Protein AF-A0A0A9W7Q7-F1 (afdb_monomer)

InterPro domains:
  IPR000010 Cystatin domain [PF00031] (45-109)
  IPR000010 Cystatin domain [PF00031] (159-232)
  IPR000010 Cystatin domain [SM00043] (39-152)
  IPR000010 Cystatin domain [SM00043] (156-266)
  IPR000010 Cystatin domain [SM00043] (284-380)
  IPR000010 Cystatin domain [cd00042] (48-151)
  IPR000010 Cystatin domain [cd00042] (175-265)
  IPR000668 Peptidase C1A, papain C-terminal [PF00112] (363-442)
  IPR000668 Peptidase C1A, papain C-terminal [SM00645] (194-443)
  IPR025660 Cysteine peptidase, histidine active site [PS00639] (384-394)
  IPR038765 Papain-like cysteine peptidase superfamily [SSF54001] (363-444)
  IPR046350 Cystatin superfamily [SSF54403] (42-138)
  IPR046350 Cystatin superfamily [SSF54403] (158-266)
  IPR046350 Cystatin superfamily [SSF54403] (287-365)

Mean predicted aligned error: 22.65 Å

Sequence (445 aa):
MRAPCFISGALLLAALVSAEEFMGNVELHEAHPFLQRRSVVGDLKEVDVSENDLVKELSQFACKTLDDLDEDNVRRTVVDILDAKKQLVNGIMYHLELKIQDTSCLEDEDITYDDSCMSRTTGNPKICKIRMHRSFADKSPHNAKVVSSECKDEFEVVGAITEAKSNSDYIHAMASFAMADLNGMSNSIYWYKLAEILEAKTQIANGMNTYLTVELHSTNCLKNDKYKSDKVCGVDPETLSKMVCHLVVWEQPWKNKKQVKKSSCSTLESPKLARNTSIKSKRSILGAESPAYVNDRKIEEMKQFLSHQLTARTNSDFIKQVVAVLNSSTQVVSGKLTRATVRVADTNCLKSENRNPSECNLSSQFYMGGVSHPLRFLCDPDNLDHGVLIVGYGVHRTRFTHKLLPYWVIKNSWGPRWGNKGYYMAYRGDGTCGLNKAATSAILE

Secondary structure (DSSP, 8-state):
-PPP------------------------------------TT-EEEPPGGGHHHHHHHHHHHHHHHHTTSSS-EEEEEEEEEEEEEEEESEEEEEEEEEEEEEEEESSS--SS-GGGGG-EEEEEEEEEEEEEE-TT--SGGGEEEEEEEEEES---TTSEEE--TTSHHHHHHHHHHHHHHHHH---SEEEEEEEEEEEEEEEESEEEEEEEEEEEEEEEETT-TT--TTT----TTS--EEEEEEEEEEEGGGTEEEEEEEEEEE--------------PPPPTTPPEEPPTT-HHHHHHHHHHHHHHHHHS--SEEEEEEEEEEEEEEEESEEEEEEEEEEEEEEEETTS---GGGPPBPGGG--SS-B---GGGS-TTS-----EEEEEEEEEPTTT--EEEEEEEE-SS-TTSTTTSEEEEE-SS-GGGTTTS-------

Organism: Lygus hesperus (NCBI:txid30085)

Foldseek 3Di:
DDDDDDDDDDDDDDDDDDDDDDDDDDDDDDDDDDDPPPDDQFDKAFDDPVCVVLVVVLQQVVQVVVVVPDDAFWRKDFPDWPGWIWTHDQAIKIWTWTWMFTWQDTNPDDPDDDPVRNVHTDDFIKTKTWIKGAHPVDPDSVRIDTPDMDIDGPDPPQFDKAWDDCPDPVNVVQVVVVQVVCQVPDPDQFRKEWDGFPTWIWHHDVFIKIKTKTKIWTFPDGPPPPPDDSVRTDGDPPPTQIKIKIWIKGDDVVVRDIDTPDIDMDTPDDDPDDPDDDDDDDDDDAFDKAWDDQPPPVNVVVQVVVQVVCQVPDPDQFRKGFPGWDTWIWTDDVHIDIDTDTDMAGWPDGPPDPDDPQLTAGDPQPAAEDADQDDCSNAPLVDDDDDWDFDDWDWDQDPPPRDTFIWTWTAAPPALVGHPRRTHTYTPDPCRNNNVPDDDDDDDD

Solvent-accessible surface area (backbone atoms only — not comparable to full-atom values): 27238 Å² total; per-residue (Å²): 135,89,82,81,86,85,76,82,79,87,78,91,81,88,80,88,84,88,86,83,90,84,88,82,92,79,90,83,86,84,86,82,81,93,73,86,68,84,78,59,94,56,51,82,35,77,60,56,81,90,46,48,66,57,51,51,53,50,50,53,51,51,46,52,54,52,49,79,68,55,88,75,59,55,35,59,42,79,76,44,77,78,44,56,32,36,25,58,63,102,27,43,35,36,44,36,32,34,32,34,29,36,24,70,34,52,62,90,58,83,87,78,84,70,78,66,35,75,76,39,70,37,87,73,50,24,39,30,44,34,33,31,42,27,50,77,92,49,94,57,78,85,63,51,41,82,75,48,76,50,75,43,66,70,73,78,49,91,53,44,78,41,87,40,69,53,87,35,71,68,48,48,51,53,51,53,55,47,47,56,52,48,52,72,71,44,90,59,65,42,33,56,34,84,70,46,68,79,42,34,31,37,27,50,65,103,35,39,38,37,41,35,35,31,35,33,33,48,31,80,38,47,67,84,42,92,89,57,50,57,89,76,46,54,70,55,85,88,75,61,56,48,31,43,32,46,37,30,37,37,33,30,79,96,72,76,42,74,47,73,78,46,79,50,74,47,70,67,72,75,83,75,74,75,94,78,73,91,74,77,93,69,84,82,60,92,58,53,76,39,82,42,66,73,85,38,70,69,54,58,60,40,38,58,56,48,17,50,53,48,30,74,72,42,92,58,65,36,37,37,39,57,76,43,72,79,46,35,31,37,24,54,66,104,55,77,49,72,53,69,44,68,42,73,44,58,30,69,34,45,68,87,50,96,64,62,79,90,79,49,38,76,45,80,86,72,51,75,59,68,77,43,74,73,55,61,89,72,33,50,52,87,69,82,89,77,90,78,52,73,78,51,70,53,71,45,67,41,91,86,76,66,44,78,44,41,25,36,32,30,57,54,88,78,41,57,84,37,39,55,62,17,29,46,35,37,43,51,87,82,49,54,58,25,70,76,74,78,75,82,84,84,84,86,130

Radius of gyration: 34.72 Å; Cα contacts (8 Å, |Δi|>4): 699; chains: 1; bounding box: 88×62×98 Å

Structure (mmCIF, N/CA/C/O backbone):
data_AF-A0A0A9W7Q7-F1
#
_entry.id   AF-A0A0A9W7Q7-F1
#
loop_
_atom_site.group_PDB
_atom_site.id
_atom_site.type_symbol
_atom_site.label_atom_id
_atom_site.label_alt_id
_atom_site.label_comp_id
_atom_site.label_asym_id
_atom_site.label_entity_id
_atom_site.label_seq_id
_atom_site.pdbx_PDB_ins_code
_atom_site.Cartn_x
_atom_site.Cartn_y
_atom_site.Cartn_z
_atom_site.occupancy
_atom_site.B_iso_or_equiv
_atom_site.auth_seq_id
_atom_site.auth_comp_id
_atom_site.auth_asym_id
_atom_site.auth_atom_id
_atom_site.pdbx_PDB_model_num
ATOM 1 N N . MET A 1 1 ? -19.922 -17.208 45.773 1.00 26.02 1 MET A N 1
ATOM 2 C CA . MET A 1 1 ? -19.095 -18.320 45.260 1.00 26.02 1 MET A CA 1
ATOM 3 C C . MET A 1 1 ? -18.308 -17.791 44.075 1.00 26.02 1 MET A C 1
ATOM 5 O O . MET A 1 1 ? -18.913 -17.315 43.127 1.00 26.02 1 MET A O 1
ATOM 9 N N . ARG A 1 2 ? -16.979 -17.736 44.209 1.00 33.19 2 ARG A N 1
ATOM 10 C CA . ARG A 1 2 ? -16.051 -17.234 43.188 1.00 33.19 2 ARG A CA 1
ATOM 11 C C . ARG A 1 2 ? -15.894 -18.311 42.117 1.00 33.19 2 ARG A C 1
ATOM 13 O O . ARG A 1 2 ? -15.551 -19.436 42.470 1.00 33.19 2 ARG A O 1
ATOM 20 N N . ALA A 1 3 ? -16.141 -17.975 40.854 1.00 22.00 3 ALA A N 1
ATOM 21 C CA . ALA A 1 3 ? -15.727 -18.808 39.733 1.00 22.00 3 ALA A CA 1
ATOM 22 C C . ALA A 1 3 ? -14.404 -18.266 39.156 1.00 22.00 3 ALA A C 1
ATOM 24 O O . ALA A 1 3 ? -14.188 -17.053 39.171 1.00 22.00 3 ALA A O 1
ATOM 25 N N . PRO A 1 4 ? -13.496 -19.153 38.728 1.00 29.39 4 PRO A N 1
ATOM 26 C CA . PRO A 1 4 ? -12.067 -18.900 38.624 1.00 29.39 4 PRO A CA 1
ATOM 27 C C . PRO A 1 4 ? -11.653 -18.563 37.186 1.00 29.39 4 PRO A C 1
ATOM 29 O O . PRO A 1 4 ? -12.156 -19.160 36.238 1.00 29.39 4 PRO A O 1
ATOM 32 N N . CYS A 1 5 ? -10.660 -17.691 37.012 1.00 24.64 5 CYS A N 1
ATOM 33 C CA . CYS A 1 5 ? -9.835 -17.732 35.807 1.00 24.64 5 CYS A CA 1
ATOM 34 C C . CYS A 1 5 ? -8.630 -18.622 36.102 1.00 24.64 5 CYS A C 1
ATOM 36 O O . CYS A 1 5 ? -7.734 -18.266 36.865 1.00 24.64 5 CYS A O 1
ATOM 38 N N . PHE A 1 6 ? -8.678 -19.816 35.521 1.00 25.09 6 PHE A N 1
ATOM 39 C CA . PHE A 1 6 ? -7.611 -20.801 35.502 1.00 25.09 6 PHE A CA 1
ATOM 40 C C . PHE A 1 6 ? -6.298 -20.179 35.006 1.00 25.09 6 PHE A C 1
ATOM 42 O O . PHE A 1 6 ? -6.190 -19.772 33.853 1.00 25.09 6 PHE A O 1
ATOM 49 N N . ILE A 1 7 ? -5.279 -20.192 35.862 1.00 30.50 7 ILE A N 1
ATOM 50 C CA . ILE A 1 7 ? -3.880 -20.287 35.448 1.00 30.50 7 ILE A CA 1
ATOM 51 C C . ILE A 1 7 ? -3.388 -21.597 36.059 1.00 30.50 7 ILE A C 1
ATOM 53 O O . ILE A 1 7 ? -2.998 -21.654 37.223 1.00 30.50 7 ILE A O 1
ATOM 57 N N . SER A 1 8 ? -3.511 -22.676 35.287 1.00 26.34 8 SER A N 1
ATOM 58 C CA . SER A 1 8 ? -2.773 -23.908 35.563 1.00 26.34 8 SER A CA 1
ATOM 59 C C . SER A 1 8 ? -1.315 -23.670 35.173 1.00 26.34 8 SER A C 1
ATOM 61 O O . SER A 1 8 ? -1.050 -23.092 34.120 1.00 26.34 8 SER A O 1
ATOM 63 N N . GLY A 1 9 ? -0.401 -24.042 36.067 1.00 24.50 9 GLY A N 1
ATOM 64 C CA . GLY A 1 9 ? 1.014 -23.691 36.020 1.00 24.50 9 GLY A CA 1
ATOM 65 C C . GLY A 1 9 ? 1.916 -24.629 35.214 1.00 24.50 9 GLY A C 1
ATOM 66 O O . GLY A 1 9 ? 1.456 -25.399 34.376 1.00 24.50 9 GLY A O 1
ATOM 67 N N . ALA A 1 10 ? 3.203 -24.547 35.587 1.00 25.27 10 ALA A N 1
ATOM 68 C CA . ALA A 1 10 ? 4.381 -25.277 35.100 1.00 25.27 10 ALA A CA 1
ATOM 69 C C . ALA A 1 10 ? 4.892 -24.835 33.706 1.00 25.27 10 ALA A C 1
ATOM 71 O O . ALA A 1 10 ? 4.119 -24.696 32.773 1.00 25.27 10 ALA A O 1
ATOM 72 N N . LEU A 1 11 ? 6.183 -24.591 33.462 1.00 24.33 11 LEU A N 1
ATOM 73 C CA . LEU A 1 11 ? 7.394 -24.890 34.227 1.00 24.33 11 LEU A CA 1
ATOM 74 C C . LEU A 1 11 ? 8.537 -23.964 33.752 1.00 24.33 11 LEU A C 1
ATOM 76 O O . LEU A 1 11 ? 8.612 -23.618 32.573 1.00 24.33 11 LEU A O 1
ATOM 80 N N . LEU A 1 12 ? 9.435 -23.608 34.675 1.00 28.58 12 LEU A N 1
ATOM 81 C CA . LEU A 1 12 ? 10.791 -23.135 34.384 1.00 28.58 12 LEU A CA 1
ATOM 82 C C . LEU A 1 12 ? 11.526 -24.126 33.468 1.00 28.58 12 LEU A C 1
ATOM 84 O O . LEU A 1 12 ? 11.480 -25.327 33.721 1.00 28.58 12 LEU A O 1
ATOM 88 N N . LEU A 1 13 ? 12.326 -23.610 32.534 1.00 25.34 13 LEU A N 1
ATOM 89 C CA . LEU A 1 13 ? 13.627 -24.193 32.199 1.00 25.34 13 LEU A CA 1
ATOM 90 C C . LEU A 1 13 ? 14.528 -23.116 31.588 1.00 25.34 13 LEU A C 1
ATOM 92 O O . LEU A 1 13 ? 14.259 -22.566 30.522 1.00 25.34 13 LEU A O 1
ATOM 96 N N . ALA A 1 14 ? 15.581 -22.796 32.335 1.00 27.56 14 ALA A N 1
ATOM 97 C CA . ALA A 1 14 ? 16.738 -22.055 31.876 1.00 27.56 14 ALA A CA 1
ATOM 98 C C . ALA A 1 14 ? 17.639 -22.973 31.036 1.00 27.56 14 ALA A C 1
ATOM 100 O O . ALA A 1 14 ? 17.787 -24.146 31.369 1.00 27.56 14 ALA A O 1
ATOM 101 N N . ALA A 1 15 ? 18.294 -22.419 30.016 1.00 24.73 15 ALA A N 1
ATOM 102 C CA . ALA A 1 15 ? 19.598 -22.889 29.556 1.00 24.73 15 ALA A CA 1
ATOM 103 C C . ALA A 1 15 ? 20.323 -21.756 28.811 1.00 24.73 15 ALA A C 1
ATOM 105 O O . ALA A 1 15 ? 19.927 -21.340 27.723 1.00 24.73 15 ALA A O 1
ATOM 106 N N . LEU A 1 16 ? 21.373 -21.253 29.461 1.00 25.38 16 LEU A N 1
ATOM 107 C CA . LEU A 1 16 ? 22.531 -20.582 28.872 1.00 25.38 16 LEU A CA 1
ATOM 108 C C . LEU A 1 16 ? 23.199 -21.495 27.835 1.00 25.38 16 LEU A C 1
ATOM 110 O O . LEU A 1 16 ? 23.302 -22.680 28.120 1.00 25.38 16 LEU A O 1
ATOM 114 N N . VAL A 1 17 ? 23.766 -20.937 26.759 1.00 26.05 17 VAL A N 1
ATOM 115 C CA . VAL A 1 17 ? 25.145 -21.233 26.313 1.00 26.05 17 VAL A CA 1
ATOM 116 C C . VAL A 1 17 ? 25.689 -20.004 25.572 1.00 26.05 17 VAL A C 1
ATOM 118 O O . VAL A 1 17 ? 25.097 -19.531 24.604 1.00 26.05 17 VAL A O 1
ATOM 121 N N . SER A 1 18 ? 26.819 -19.509 26.073 1.00 26.94 18 SER A N 1
ATOM 122 C CA . SER A 1 18 ? 27.772 -18.621 25.405 1.00 26.94 18 SER A CA 1
ATOM 123 C C . SER A 1 18 ? 28.780 -19.471 24.624 1.00 26.94 18 SER A C 1
ATOM 125 O O . SER A 1 18 ? 29.152 -20.533 25.121 1.00 26.94 18 SER A O 1
ATOM 127 N N . ALA A 1 19 ? 29.252 -19.008 23.465 1.00 26.03 19 ALA A N 1
ATOM 128 C CA . ALA A 1 19 ? 30.544 -19.415 22.905 1.00 26.03 19 ALA A CA 1
ATOM 129 C C . ALA A 1 19 ? 31.029 -18.390 21.863 1.00 26.03 19 ALA A C 1
ATOM 131 O O . ALA A 1 19 ? 30.356 -18.134 20.864 1.00 26.03 19 ALA A O 1
ATOM 132 N N . GLU A 1 20 ? 32.201 -17.822 22.138 1.00 26.80 20 GLU A N 1
ATOM 133 C CA . GLU A 1 20 ? 33.063 -17.039 21.252 1.00 26.80 20 GLU A CA 1
ATOM 134 C C . GLU A 1 20 ? 34.084 -17.949 20.528 1.00 26.80 20 GLU A C 1
ATOM 136 O O . GLU A 1 20 ? 34.418 -19.019 21.029 1.00 26.80 20 GLU A O 1
ATOM 141 N N . GLU A 1 21 ? 34.579 -17.436 19.389 1.00 26.44 21 GLU A N 1
ATOM 142 C CA . GLU A 1 21 ? 35.827 -17.734 18.645 1.00 26.44 21 GLU A CA 1
ATOM 143 C C . GLU A 1 21 ? 36.070 -19.123 17.997 1.00 26.44 21 GLU A C 1
ATOM 145 O O . GLU A 1 21 ? 36.128 -20.149 18.662 1.00 26.44 21 GLU A O 1
ATOM 150 N N . PHE A 1 22 ? 36.354 -19.162 16.680 1.00 24.83 22 PHE A N 1
ATOM 151 C CA . PHE A 1 22 ? 37.729 -19.134 16.129 1.00 24.83 22 PHE A CA 1
ATOM 152 C C . PHE A 1 22 ? 37.749 -19.110 14.576 1.00 24.83 22 PHE A C 1
ATOM 154 O O . PHE A 1 22 ? 36.769 -19.410 13.903 1.00 24.83 22 PHE A O 1
ATOM 161 N N . MET A 1 23 ? 38.906 -18.697 14.057 1.00 24.59 23 MET A N 1
ATOM 162 C CA . MET A 1 23 ? 39.320 -18.235 12.720 1.00 24.59 23 MET A CA 1
ATOM 163 C C . MET A 1 23 ? 39.078 -19.145 11.494 1.00 24.59 23 MET A C 1
ATOM 165 O O . MET A 1 23 ? 39.076 -20.367 11.601 1.00 24.59 23 MET A O 1
ATOM 169 N N . GLY A 1 24 ? 39.095 -18.532 10.295 1.00 26.06 24 GLY A N 1
ATOM 170 C CA . GLY A 1 24 ? 39.523 -19.215 9.063 1.00 26.06 24 GLY A CA 1
ATOM 171 C C . GLY A 1 24 ? 39.165 -18.526 7.738 1.00 26.06 24 GLY A C 1
ATOM 172 O O . GLY A 1 24 ? 38.199 -18.917 7.095 1.00 26.06 24 GLY A O 1
ATOM 173 N N . ASN A 1 25 ? 39.969 -17.546 7.304 1.00 26.28 25 ASN A N 1
ATOM 174 C CA . ASN A 1 25 ? 40.034 -17.092 5.906 1.00 26.28 25 ASN A CA 1
ATOM 175 C C . ASN A 1 25 ? 40.643 -18.189 5.020 1.00 26.28 25 ASN A C 1
ATOM 177 O O . ASN A 1 25 ? 41.721 -18.670 5.359 1.00 26.28 25 ASN A O 1
ATOM 181 N N . VAL A 1 26 ? 40.047 -18.466 3.854 1.00 27.48 26 VAL A N 1
ATOM 182 C CA . VAL A 1 26 ? 40.769 -18.916 2.647 1.00 27.48 26 VAL A CA 1
ATOM 183 C C . VAL A 1 26 ? 40.060 -18.352 1.408 1.00 27.48 26 VAL A C 1
ATOM 185 O O . VAL A 1 26 ? 38.938 -18.741 1.090 1.00 27.48 26 VAL A O 1
ATOM 188 N N . GLU A 1 27 ? 40.734 -17.429 0.719 1.00 25.72 27 GLU A N 1
ATOM 189 C CA . GLU A 1 27 ? 40.497 -17.090 -0.687 1.00 25.72 27 GLU A CA 1
ATOM 190 C C . GLU A 1 27 ? 41.003 -18.231 -1.580 1.00 25.72 27 GLU A C 1
ATOM 192 O O . GLU A 1 27 ? 42.095 -18.755 -1.363 1.00 25.72 27 GLU A O 1
ATOM 197 N N . LEU A 1 28 ? 40.246 -18.570 -2.624 1.00 26.17 28 LEU A N 1
ATOM 198 C CA . LEU A 1 28 ? 40.745 -19.327 -3.771 1.00 26.17 28 LEU A CA 1
ATOM 199 C C . LEU A 1 28 ? 40.385 -18.565 -5.049 1.00 26.17 28 LEU A C 1
ATOM 201 O O . LEU A 1 28 ? 39.280 -18.671 -5.578 1.00 26.17 28 LEU A O 1
ATOM 205 N N . HIS A 1 29 ? 41.350 -17.780 -5.523 1.00 26.72 29 HIS A N 1
ATOM 206 C CA . HIS A 1 29 ? 41.518 -17.483 -6.938 1.00 26.72 29 HIS A CA 1
ATOM 207 C C . HIS A 1 29 ? 42.186 -18.693 -7.593 1.00 26.72 29 HIS A C 1
ATOM 209 O O . HIS A 1 29 ? 43.224 -19.120 -7.105 1.00 26.72 29 HIS A O 1
ATOM 215 N N . GLU A 1 30 ? 41.658 -19.177 -8.719 1.00 25.88 30 GLU A N 1
ATOM 216 C CA . GLU A 1 30 ? 42.491 -19.515 -9.878 1.00 25.88 30 GLU A CA 1
ATOM 217 C C . GLU A 1 30 ? 41.659 -19.711 -11.151 1.00 25.88 30 GLU A C 1
ATOM 219 O O . GLU A 1 30 ? 40.539 -20.222 -11.153 1.00 25.88 30 GLU A O 1
ATOM 224 N N . ALA A 1 31 ? 42.239 -19.200 -12.233 1.00 29.11 31 ALA A N 1
ATOM 225 C CA . ALA A 1 31 ? 41.724 -19.119 -13.585 1.00 29.11 31 ALA A CA 1
ATOM 226 C C . ALA A 1 31 ? 41.965 -20.415 -14.364 1.00 29.11 31 ALA A C 1
ATOM 228 O O . ALA A 1 31 ? 42.961 -21.082 -14.123 1.00 29.11 31 ALA A O 1
ATOM 229 N N . HIS A 1 32 ? 41.144 -20.697 -15.383 1.00 31.73 32 HIS A N 1
ATOM 230 C CA . HIS A 1 32 ? 41.503 -21.598 -16.487 1.00 31.73 32 HIS A CA 1
ATOM 231 C C . HIS A 1 32 ? 40.661 -21.321 -17.757 1.00 31.73 32 HIS A C 1
ATOM 233 O O . HIS A 1 32 ? 39.655 -20.617 -17.685 1.00 31.73 32 HIS A O 1
ATOM 239 N N . PRO A 1 33 ? 41.126 -21.759 -18.945 1.00 38.06 33 PRO A N 1
ATOM 240 C CA . PRO A 1 33 ? 41.418 -20.865 -20.066 1.00 38.06 33 PRO A CA 1
ATOM 241 C C . PRO A 1 33 ? 40.354 -20.822 -21.175 1.00 38.06 33 PRO A C 1
ATOM 243 O O . PRO A 1 33 ? 39.477 -21.675 -21.288 1.00 38.06 33 PRO A O 1
ATOM 246 N N . PHE A 1 34 ? 40.524 -19.819 -22.043 1.00 37.88 34 PHE A N 1
ATOM 247 C CA . PHE A 1 34 ? 39.874 -19.622 -23.340 1.00 37.88 34 PHE A CA 1
ATOM 248 C C . PHE A 1 34 ? 39.729 -20.927 -24.150 1.00 37.88 34 PHE A C 1
ATOM 250 O O . PHE A 1 34 ? 40.680 -21.423 -24.751 1.00 37.88 34 PHE A O 1
ATOM 257 N N . LEU A 1 35 ? 38.496 -21.428 -24.243 1.00 35.41 35 LEU A N 1
ATOM 258 C CA . LEU A 1 35 ? 38.045 -22.323 -25.306 1.00 35.41 35 LEU A CA 1
ATOM 259 C C . LEU A 1 35 ? 37.102 -21.529 -26.207 1.00 35.41 35 LEU A C 1
ATOM 261 O O . LEU A 1 35 ? 35.903 -21.429 -25.944 1.00 35.41 35 LEU A O 1
ATOM 265 N N . GLN A 1 36 ? 37.637 -20.956 -27.283 1.00 44.62 36 GLN A N 1
ATOM 266 C CA . GLN A 1 36 ? 36.821 -20.332 -28.318 1.00 44.62 36 GLN A CA 1
ATOM 267 C C . GLN A 1 36 ? 36.113 -21.445 -29.106 1.00 44.62 36 GLN A C 1
ATOM 269 O O . GLN A 1 36 ? 36.652 -22.020 -30.053 1.00 44.62 36 GLN A O 1
ATOM 274 N N . ARG A 1 37 ? 34.905 -21.816 -28.659 1.00 38.59 37 ARG A N 1
ATOM 275 C CA . ARG A 1 37 ? 34.030 -22.738 -29.392 1.00 38.59 37 ARG A CA 1
ATOM 276 C C . ARG A 1 37 ? 33.696 -22.120 -30.749 1.00 38.59 37 ARG A C 1
ATOM 278 O O . ARG A 1 37 ? 33.305 -20.958 -30.831 1.00 38.59 37 ARG A O 1
ATOM 285 N N . ARG A 1 38 ? 33.817 -22.912 -31.819 1.00 41.84 38 ARG A N 1
ATOM 286 C CA . ARG A 1 38 ? 33.246 -22.571 -33.129 1.00 41.84 38 ARG A CA 1
ATOM 287 C C . ARG A 1 38 ? 31.743 -22.363 -32.943 1.00 41.84 38 ARG A C 1
ATOM 289 O O . ARG A 1 38 ? 31.035 -23.302 -32.601 1.00 41.84 38 ARG A O 1
ATOM 296 N N . SER A 1 39 ? 31.306 -21.122 -33.119 1.00 44.97 39 SER A N 1
ATOM 297 C CA . SER A 1 39 ? 29.916 -20.705 -32.948 1.00 44.97 39 SER A CA 1
ATOM 298 C C . SER A 1 39 ? 29.020 -21.425 -33.961 1.00 44.97 39 SER A C 1
ATOM 300 O O . SER A 1 39 ? 29.330 -21.451 -35.157 1.00 44.97 39 SER A O 1
ATOM 302 N N . VAL A 1 40 ? 27.951 -22.048 -33.467 1.00 51.97 40 VAL A N 1
ATOM 303 C CA . VAL A 1 40 ? 26.976 -22.801 -34.263 1.00 51.97 40 VAL A CA 1
ATOM 304 C C . VAL A 1 40 ? 26.128 -21.801 -35.057 1.00 51.97 40 VAL A C 1
ATOM 306 O O . VAL A 1 40 ? 25.888 -20.674 -34.618 1.00 51.97 40 VAL A O 1
ATOM 309 N N . VAL A 1 41 ? 25.710 -22.170 -36.272 1.00 54.41 41 VAL A N 1
ATOM 310 C CA . VAL A 1 41 ? 24.836 -21.324 -37.100 1.00 54.41 41 VAL A CA 1
ATOM 311 C C . VAL A 1 41 ? 23.538 -21.069 -36.331 1.00 54.41 41 VAL A C 1
ATOM 313 O O . VAL A 1 41 ? 22.781 -22.002 -36.080 1.00 54.41 41 VAL A O 1
ATOM 316 N N . GLY A 1 42 ? 23.309 -19.812 -35.944 1.00 61.06 42 GLY A N 1
ATOM 317 C CA . GLY A 1 42 ? 22.146 -19.392 -35.161 1.00 61.06 42 GLY A CA 1
ATOM 318 C C . GLY A 1 42 ? 22.439 -18.976 -33.716 1.00 61.06 42 GLY A C 1
ATOM 319 O O . GLY A 1 42 ? 21.509 -18.534 -33.047 1.00 61.06 42 GLY A O 1
ATOM 320 N N . ASP A 1 43 ? 23.684 -19.058 -33.238 1.00 77.75 43 ASP A N 1
ATOM 321 C CA . ASP A 1 43 ? 24.050 -18.530 -31.916 1.00 77.75 43 ASP A CA 1
ATOM 322 C C . ASP A 1 43 ? 23.971 -16.995 -31.862 1.00 77.75 43 ASP A C 1
ATOM 324 O O . ASP A 1 43 ? 24.224 -16.292 -32.848 1.00 77.75 43 ASP A O 1
ATOM 328 N N . LEU A 1 44 ? 23.653 -16.486 -30.671 1.00 84.25 44 LEU A N 1
ATOM 329 C CA . LEU A 1 44 ? 23.684 -15.066 -30.338 1.00 84.25 44 LEU A CA 1
ATOM 330 C C . LEU A 1 44 ? 25.149 -14.599 -30.275 1.00 84.25 44 LEU A C 1
ATOM 332 O O . LEU A 1 44 ? 25.940 -15.145 -29.505 1.00 84.25 44 LEU A O 1
ATOM 336 N N . LYS A 1 45 ? 25.518 -13.602 -31.078 1.00 87.44 45 LYS A N 1
ATOM 337 C CA . LYS A 1 45 ? 26.867 -13.020 -31.118 1.00 87.44 45 LYS A CA 1
ATOM 338 C C . LYS A 1 45 ? 26.826 -11.564 -30.686 1.00 87.44 45 LYS A C 1
ATOM 340 O O . LYS A 1 45 ? 25.862 -10.866 -30.985 1.00 87.44 45 LYS A O 1
ATOM 345 N N . GLU A 1 46 ? 27.883 -11.104 -30.031 1.00 85.00 46 GLU A N 1
ATOM 346 C CA . GLU A 1 46 ? 28.077 -9.672 -29.801 1.00 85.00 46 GLU A CA 1
ATOM 347 C C . GLU A 1 46 ? 28.230 -8.943 -31.140 1.00 85.00 46 GLU A C 1
ATOM 349 O O . GLU A 1 46 ? 28.706 -9.511 -32.135 1.00 85.00 46 GLU A O 1
ATOM 354 N N . VAL A 1 47 ? 27.742 -7.706 -31.184 1.00 83.56 47 VAL A N 1
ATOM 355 C CA . VAL A 1 47 ? 27.890 -6.851 -32.360 1.00 83.56 47 VAL A CA 1
ATOM 356 C C . VAL A 1 47 ? 29.334 -6.350 -32.440 1.00 83.56 47 VAL A C 1
ATOM 358 O O . VAL A 1 47 ? 29.958 -6.053 -31.425 1.00 83.56 47 VAL A O 1
ATOM 361 N N . ASP A 1 48 ? 29.886 -6.307 -33.654 1.00 78.75 48 ASP A N 1
ATOM 362 C CA . ASP A 1 48 ? 31.253 -5.839 -33.874 1.00 78.75 48 ASP A CA 1
ATOM 363 C C . ASP A 1 48 ? 31.322 -4.314 -33.691 1.00 78.75 48 ASP A C 1
ATOM 365 O O . ASP A 1 48 ? 30.394 -3.596 -34.060 1.00 78.75 48 ASP A O 1
ATOM 369 N N . VAL A 1 49 ? 32.443 -3.801 -33.179 1.00 74.88 49 VAL A N 1
ATOM 370 C CA . VAL A 1 49 ? 32.685 -2.357 -33.000 1.00 74.88 49 VAL A CA 1
ATOM 371 C C . VAL A 1 49 ? 32.508 -1.579 -34.315 1.00 74.88 49 VAL A C 1
ATOM 373 O O . VAL A 1 49 ? 32.072 -0.428 -34.307 1.00 74.88 49 VAL A O 1
ATOM 376 N N . SER A 1 50 ? 32.800 -2.206 -35.456 1.00 75.19 50 SER A N 1
ATOM 377 C CA . SER A 1 50 ? 32.595 -1.638 -36.796 1.00 75.19 50 SER A CA 1
ATOM 378 C C . SER A 1 50 ? 31.122 -1.454 -37.191 1.00 75.19 50 SER A C 1
ATOM 380 O O . SER A 1 50 ? 30.830 -0.693 -38.109 1.00 75.19 50 SER A O 1
ATOM 382 N N . GLU A 1 51 ? 30.187 -2.107 -36.499 1.00 79.81 51 GLU A N 1
ATOM 383 C CA . GLU A 1 51 ? 28.740 -1.992 -36.718 1.00 79.81 51 GLU A CA 1
ATOM 384 C C . GLU A 1 51 ? 28.074 -1.007 -35.740 1.00 79.81 51 GLU A C 1
ATOM 386 O O . GLU A 1 51 ? 26.852 -0.862 -35.759 1.00 79.81 51 GLU A O 1
ATOM 391 N N . ASN A 1 52 ? 28.841 -0.296 -34.906 1.00 84.25 52 ASN A N 1
ATOM 392 C CA . ASN A 1 52 ? 28.297 0.617 -33.895 1.00 84.25 52 ASN A CA 1
ATOM 393 C C . ASN A 1 52 ? 27.410 1.723 -34.482 1.00 84.25 52 ASN A C 1
ATOM 395 O O . ASN A 1 52 ? 26.379 2.050 -33.897 1.00 84.25 52 ASN A O 1
ATOM 399 N N . ASP A 1 53 ? 27.769 2.290 -35.634 1.00 87.06 53 ASP A N 1
ATOM 400 C CA . ASP A 1 53 ? 26.955 3.342 -36.259 1.00 87.06 53 ASP A CA 1
ATOM 401 C C . ASP A 1 53 ? 25.643 2.783 -36.820 1.00 87.06 53 ASP A C 1
ATOM 403 O O . ASP A 1 53 ? 24.588 3.391 -36.651 1.00 87.06 53 ASP A O 1
ATOM 407 N N . LEU A 1 54 ? 25.674 1.558 -37.350 1.00 87.25 54 LEU A N 1
ATOM 408 C CA . LEU A 1 54 ? 24.466 0.838 -37.741 1.00 87.25 54 LEU A CA 1
ATOM 409 C C . LEU A 1 54 ? 23.571 0.548 -36.525 1.00 87.25 54 LEU A C 1
ATOM 411 O O . LEU A 1 54 ? 22.356 0.693 -36.615 1.00 87.25 54 LEU A O 1
ATOM 415 N N . VAL A 1 55 ? 24.141 0.151 -35.383 1.00 89.00 55 VAL A N 1
ATOM 416 C CA . VAL A 1 55 ? 23.371 -0.067 -34.145 1.00 89.00 55 VAL A CA 1
ATOM 417 C C . VAL A 1 55 ? 22.725 1.229 -33.658 1.00 89.00 55 VAL A C 1
ATOM 419 O O . VAL A 1 55 ? 21.568 1.196 -33.242 1.00 89.00 55 VAL A O 1
ATOM 422 N N . LYS A 1 56 ? 23.413 2.373 -33.762 1.00 90.56 56 LYS A N 1
ATOM 423 C CA . LYS A 1 56 ? 22.824 3.683 -33.441 1.00 90.56 56 LYS A CA 1
ATOM 424 C C . LYS A 1 56 ? 21.640 4.003 -34.351 1.00 90.56 56 LYS A C 1
ATOM 426 O O . LYS A 1 56 ? 20.571 4.326 -33.841 1.00 90.56 56 LYS A O 1
ATOM 431 N N . GLU A 1 57 ? 21.785 3.846 -35.663 1.00 90.00 57 GLU A N 1
ATOM 432 C CA . GLU A 1 57 ? 20.687 4.072 -36.614 1.00 90.00 57 GLU A CA 1
ATOM 433 C C . GLU A 1 57 ? 19.499 3.135 -36.349 1.00 90.00 57 GLU A C 1
ATOM 435 O O . GLU A 1 57 ? 18.348 3.573 -36.319 1.00 90.00 57 GLU A O 1
ATOM 440 N N . LEU A 1 58 ? 19.770 1.854 -36.078 1.00 90.62 58 LEU A N 1
ATOM 441 C CA . LEU A 1 58 ? 18.739 0.881 -35.712 1.00 90.62 58 LEU A CA 1
ATOM 442 C C . LEU A 1 58 ? 18.051 1.242 -34.391 1.00 90.62 58 LEU A C 1
ATOM 444 O O . LEU A 1 58 ? 16.836 1.093 -34.291 1.00 90.62 58 LEU A O 1
ATOM 448 N N . SER A 1 59 ? 18.791 1.744 -33.399 1.00 92.19 59 SER A N 1
ATOM 449 C CA . SER A 1 59 ? 18.229 2.167 -32.111 1.00 92.19 59 SER A CA 1
ATOM 450 C C . SER A 1 59 ? 17.288 3.366 -32.260 1.00 92.19 59 SER A C 1
ATOM 452 O O . SER A 1 59 ? 16.202 3.368 -31.682 1.00 92.19 59 SER A O 1
ATOM 454 N N . GLN A 1 60 ? 17.648 4.340 -33.101 1.00 91.81 60 GLN A N 1
ATOM 455 C CA . GLN A 1 60 ? 16.808 5.501 -33.402 1.00 91.81 60 GLN A CA 1
ATOM 456 C C . GLN A 1 60 ? 15.557 5.089 -34.177 1.00 91.81 60 GLN A C 1
ATOM 458 O O . GLN A 1 60 ? 14.452 5.507 -33.835 1.00 91.81 60 GLN A O 1
ATOM 463 N N . PHE A 1 61 ? 15.711 4.217 -35.178 1.00 91.25 61 PHE A N 1
ATOM 464 C CA . PHE A 1 61 ? 14.581 3.673 -35.927 1.00 91.25 61 PHE A CA 1
ATOM 465 C C . PHE A 1 61 ? 13.629 2.877 -35.025 1.00 91.25 61 PHE A C 1
ATOM 467 O O . PHE A 1 61 ? 12.412 3.020 -35.134 1.00 91.25 61 PHE A O 1
ATOM 474 N N . ALA A 1 62 ? 14.171 2.069 -34.111 1.00 91.62 62 ALA A N 1
ATOM 475 C CA . ALA A 1 62 ? 13.384 1.322 -33.140 1.00 91.62 62 ALA A CA 1
ATOM 476 C C . ALA A 1 62 ? 12.611 2.250 -32.198 1.00 91.62 62 ALA A C 1
ATOM 478 O O . ALA A 1 62 ? 11.422 2.034 -32.002 1.00 91.62 62 ALA A O 1
ATOM 479 N N . CYS A 1 63 ? 13.258 3.289 -31.663 1.00 91.12 63 CYS A N 1
ATOM 480 C CA . CYS A 1 63 ? 12.612 4.274 -30.794 1.00 91.12 63 CYS A CA 1
ATOM 481 C C . CYS A 1 63 ? 11.469 4.993 -31.516 1.00 91.12 63 CYS A C 1
ATOM 483 O O . CYS A 1 63 ? 10.362 5.035 -30.996 1.00 91.12 63 CYS A O 1
ATOM 485 N N . LYS A 1 64 ? 11.707 5.453 -32.750 1.00 89.44 64 LYS A N 1
ATOM 486 C CA . LYS A 1 64 ? 10.671 6.079 -33.578 1.00 89.44 64 LYS A CA 1
ATOM 487 C C . LYS A 1 64 ? 9.499 5.136 -33.864 1.00 89.44 64 LYS A C 1
ATOM 489 O O . LYS A 1 64 ? 8.352 5.536 -33.785 1.00 89.44 64 LYS A O 1
ATOM 494 N N . THR A 1 65 ? 9.789 3.868 -34.158 1.00 90.06 65 THR A N 1
ATOM 495 C CA . THR A 1 65 ? 8.736 2.864 -34.377 1.00 90.06 65 THR A CA 1
ATOM 496 C C . THR A 1 65 ? 7.910 2.625 -33.108 1.00 90.06 65 THR A C 1
ATOM 498 O O . THR A 1 65 ? 6.756 2.238 -33.211 1.00 90.06 65 THR A O 1
ATOM 501 N N . LEU A 1 66 ? 8.497 2.786 -31.917 1.00 89.56 66 LEU A N 1
ATOM 502 C CA . LEU A 1 66 ? 7.774 2.640 -30.653 1.00 89.56 66 LEU A CA 1
ATOM 503 C C . LEU A 1 66 ? 6.899 3.854 -30.325 1.00 89.56 66 LEU A C 1
ATOM 505 O O . LEU A 1 66 ? 5.826 3.618 -29.786 1.00 89.56 66 LEU A O 1
ATOM 509 N N . ASP A 1 67 ? 7.340 5.075 -30.656 1.00 87.75 67 ASP A N 1
ATOM 510 C CA . ASP A 1 67 ? 6.497 6.294 -30.683 1.00 87.75 67 ASP A CA 1
ATOM 511 C C . ASP A 1 67 ? 5.270 6.049 -31.576 1.00 87.75 67 ASP A C 1
ATOM 513 O O . ASP A 1 67 ? 4.143 5.990 -31.108 1.00 87.75 67 ASP A O 1
ATOM 517 N N . ASP A 1 68 ? 5.503 5.719 -32.855 1.00 85.69 68 ASP A N 1
ATOM 518 C CA . ASP A 1 68 ? 4.438 5.559 -33.860 1.00 85.69 68 ASP A CA 1
ATOM 519 C C . ASP A 1 68 ? 3.389 4.470 -33.508 1.00 85.69 68 ASP A C 1
ATOM 521 O O . ASP A 1 68 ? 2.333 4.386 -34.143 1.00 85.69 68 ASP A O 1
ATOM 525 N N . LEU A 1 69 ? 3.703 3.561 -32.576 1.00 85.44 69 LEU A N 1
ATOM 526 C CA . LEU A 1 69 ? 2.854 2.431 -32.181 1.00 85.44 69 LEU A CA 1
ATOM 527 C C . LEU A 1 69 ? 2.103 2.644 -30.867 1.00 85.44 69 LEU A C 1
ATOM 529 O O . LEU A 1 69 ? 1.244 1.816 -30.543 1.00 85.44 69 LEU A O 1
ATOM 533 N N . ASP A 1 70 ? 2.463 3.651 -30.083 1.00 85.19 70 ASP A N 1
ATOM 534 C CA . ASP A 1 70 ? 1.830 3.875 -28.794 1.00 85.19 70 ASP A CA 1
ATOM 535 C C . ASP A 1 70 ? 0.582 4.772 -28.894 1.00 85.19 70 ASP A C 1
ATOM 537 O O . ASP A 1 70 ? 0.143 5.157 -29.975 1.00 85.19 70 ASP A O 1
ATOM 541 N N . GLU A 1 71 ? -0.079 4.975 -27.754 1.00 84.19 71 GLU A N 1
ATOM 542 C CA . GLU A 1 71 ? -1.313 5.765 -27.651 1.00 84.19 71 GLU A CA 1
ATOM 543 C C . GLU A 1 71 ? -1.089 7.123 -26.965 1.00 84.19 71 GLU A C 1
ATOM 545 O O . GLU A 1 71 ? -2.052 7.865 -26.745 1.00 84.19 71 GLU A O 1
ATOM 550 N N . ASP A 1 72 ? 0.142 7.411 -26.534 1.00 85.06 72 ASP A N 1
ATOM 551 C CA . ASP A 1 72 ? 0.479 8.679 -25.908 1.00 85.06 72 ASP A CA 1
ATOM 552 C C . ASP A 1 72 ? 0.838 9.730 -26.975 1.00 85.06 72 ASP A C 1
ATOM 554 O O . ASP A 1 72 ? 0.667 9.518 -28.167 1.00 85.06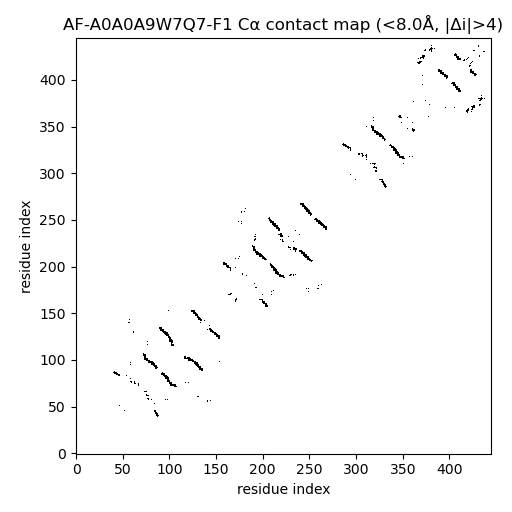 72 ASP A O 1
ATOM 558 N N . ASN A 1 73 ? 1.135 10.952 -26.544 1.00 85.69 73 ASN A N 1
ATOM 559 C CA . ASN A 1 73 ? 1.445 12.059 -27.455 1.00 85.69 73 ASN A CA 1
ATOM 560 C C . ASN A 1 73 ? 2.779 12.679 -27.051 1.00 85.69 73 ASN A C 1
ATOM 562 O O . ASN A 1 73 ? 2.930 13.900 -27.055 1.00 85.69 73 ASN A O 1
ATOM 566 N N . VAL A 1 74 ? 3.713 11.861 -26.569 1.00 87.12 74 VAL A N 1
ATOM 567 C CA . VAL A 1 74 ? 4.995 12.314 -26.040 1.00 87.12 74 VAL A CA 1
ATOM 568 C C . VAL A 1 74 ? 6.114 11.576 -26.749 1.00 87.12 74 VAL A C 1
ATOM 570 O O . VAL A 1 74 ? 6.316 10.384 -26.549 1.00 87.12 74 VAL A O 1
ATOM 573 N N . ARG A 1 75 ? 6.949 12.325 -27.475 1.00 87.75 75 ARG A N 1
ATOM 574 C CA . ARG A 1 75 ? 8.072 11.706 -28.180 1.00 87.75 75 ARG A CA 1
ATOM 575 C C . ARG A 1 75 ? 9.082 11.112 -27.227 1.00 87.75 75 ARG A C 1
ATOM 577 O O . ARG A 1 75 ? 9.440 11.732 -26.214 1.00 87.75 75 ARG A O 1
ATOM 584 N N . ARG A 1 76 ? 9.661 9.986 -27.618 1.00 90.12 76 ARG A N 1
ATOM 585 C CA . ARG A 1 76 ? 10.731 9.324 -26.873 1.00 90.12 76 ARG A CA 1
ATOM 586 C C . ARG A 1 76 ? 12.096 9.504 -27.513 1.00 90.12 76 ARG A C 1
ATOM 588 O O . ARG A 1 76 ? 12.252 9.735 -28.710 1.00 90.12 76 ARG A O 1
ATOM 595 N N . THR A 1 77 ? 13.125 9.369 -26.684 1.00 90.88 77 THR A N 1
ATOM 596 C CA . THR A 1 77 ? 14.517 9.388 -27.129 1.00 90.88 77 THR A CA 1
ATOM 597 C C . THR A 1 77 ? 15.313 8.240 -26.524 1.00 90.88 77 THR A C 1
ATOM 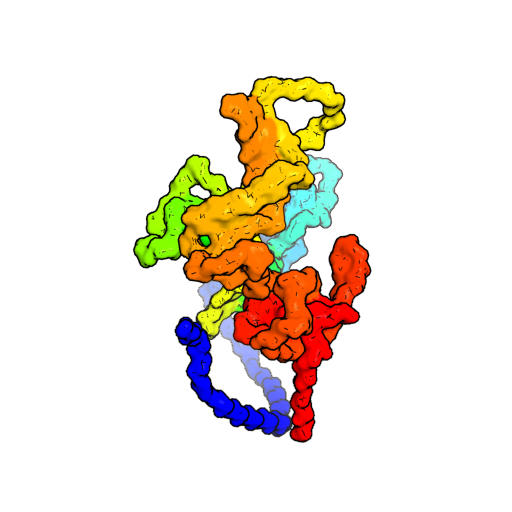599 O O . THR A 1 77 ? 15.041 7.775 -25.412 1.00 90.88 77 THR A O 1
ATOM 602 N N . VAL A 1 78 ? 16.323 7.782 -27.265 1.00 92.31 78 VAL A N 1
ATOM 603 C CA . VAL A 1 78 ? 17.288 6.792 -26.782 1.00 92.31 78 VAL A CA 1
ATOM 604 C C . VAL A 1 78 ? 18.310 7.518 -25.915 1.00 92.31 78 VAL A C 1
ATOM 606 O O . VAL A 1 78 ? 19.092 8.327 -26.409 1.00 92.31 78 VAL A O 1
ATOM 609 N N . VAL A 1 79 ? 18.302 7.220 -24.618 1.00 90.69 79 VAL A N 1
ATOM 610 C CA . VAL A 1 79 ? 19.268 7.754 -23.652 1.00 90.69 79 VAL A CA 1
ATOM 611 C C . VAL A 1 79 ? 20.569 6.964 -23.710 1.00 90.69 79 VAL A C 1
ATOM 613 O O . VAL A 1 79 ? 21.644 7.557 -23.681 1.00 90.69 79 VAL A O 1
ATOM 616 N N . ASP A 1 80 ? 20.473 5.634 -23.777 1.00 90.12 80 ASP A N 1
ATOM 617 C CA . ASP A 1 80 ? 21.640 4.752 -23.797 1.00 90.12 80 ASP A CA 1
ATOM 618 C C . ASP A 1 80 ? 21.356 3.416 -24.506 1.00 90.12 80 ASP A C 1
ATOM 620 O O . ASP A 1 80 ? 20.211 2.960 -24.578 1.00 90.12 80 ASP A O 1
ATOM 624 N N . ILE A 1 81 ? 22.412 2.776 -25.007 1.00 91.38 81 ILE A N 1
ATOM 625 C CA . ILE A 1 81 ? 22.381 1.439 -25.614 1.00 91.38 81 ILE A CA 1
ATOM 626 C C . ILE A 1 81 ? 23.098 0.493 -24.648 1.00 91.38 81 ILE A C 1
ATOM 628 O O . ILE A 1 81 ? 24.325 0.472 -24.589 1.00 91.38 81 ILE A O 1
ATOM 632 N N . LEU A 1 82 ? 22.329 -0.277 -23.877 1.00 88.19 82 LEU A N 1
ATOM 633 C CA . LEU A 1 82 ? 22.846 -1.111 -22.788 1.00 88.19 82 LEU A CA 1
ATOM 634 C C . LEU A 1 82 ? 23.484 -2.409 -23.295 1.00 88.19 82 LEU A C 1
ATOM 636 O O . LEU A 1 82 ? 24.510 -2.839 -22.776 1.00 88.19 82 LEU A O 1
ATOM 640 N N . ASP A 1 83 ? 22.869 -3.041 -24.296 1.00 91.00 83 ASP A N 1
ATOM 641 C CA . ASP A 1 83 ? 23.374 -4.267 -24.917 1.00 91.00 83 ASP A CA 1
ATOM 642 C C . ASP A 1 83 ? 22.915 -4.355 -26.377 1.00 91.00 83 ASP A C 1
ATOM 644 O O . ASP A 1 83 ? 21.812 -3.931 -26.736 1.00 91.00 83 ASP A O 1
ATOM 648 N N . ALA A 1 84 ? 23.761 -4.922 -27.233 1.00 92.25 84 ALA A N 1
ATOM 649 C CA . ALA A 1 84 ? 23.458 -5.142 -28.638 1.00 92.25 84 ALA A CA 1
ATOM 650 C C . ALA A 1 84 ? 24.064 -6.465 -29.099 1.00 92.25 84 ALA A C 1
ATOM 652 O O . ALA A 1 84 ? 25.282 -6.656 -29.1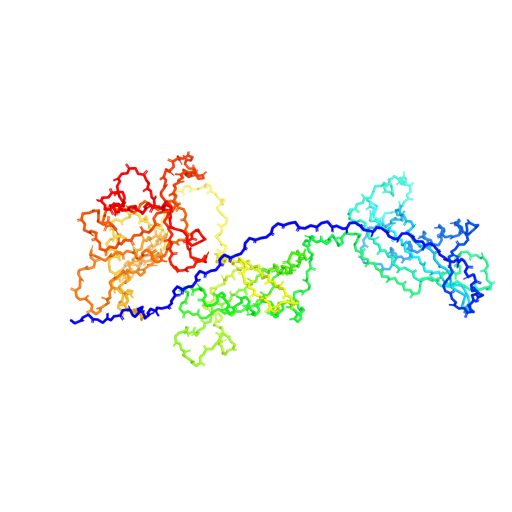39 1.00 92.25 84 ALA A O 1
ATOM 653 N N . LYS A 1 85 ? 23.190 -7.389 -29.494 1.00 92.19 85 LYS A N 1
ATOM 654 C CA . LYS A 1 85 ? 23.578 -8.708 -29.993 1.00 92.19 85 LYS A CA 1
ATOM 655 C C . LYS A 1 85 ? 22.937 -8.975 -31.342 1.00 92.19 85 LYS A C 1
ATOM 657 O O . LYS A 1 85 ? 21.858 -8.473 -31.644 1.00 92.19 85 LYS A O 1
ATOM 662 N N . LYS A 1 86 ? 23.585 -9.791 -32.165 1.00 90.56 86 LYS A N 1
ATOM 663 C CA . LYS A 1 86 ? 23.083 -10.205 -33.476 1.00 90.56 86 LYS A CA 1
ATOM 664 C C . LYS A 1 86 ? 23.026 -11.717 -33.598 1.00 90.56 86 LYS A C 1
ATOM 666 O O . LYS A 1 86 ? 23.847 -12.443 -33.045 1.00 90.56 86 LYS A O 1
ATOM 671 N N . GLN A 1 87 ? 22.067 -12.188 -34.374 1.00 90.06 87 GLN A N 1
ATOM 672 C CA . GLN A 1 87 ? 21.828 -13.598 -34.625 1.00 90.06 87 GLN A CA 1
ATOM 673 C C . GLN A 1 87 ? 21.588 -13.814 -36.115 1.00 90.06 87 GLN A C 1
ATOM 675 O O . GLN A 1 87 ? 20.795 -13.107 -36.739 1.00 90.06 87 GLN A O 1
ATOM 680 N N . LEU A 1 88 ? 22.283 -14.792 -36.692 1.00 86.31 88 LEU A N 1
ATOM 681 C CA . LEU A 1 88 ? 22.120 -15.138 -38.100 1.00 86.31 88 LEU A CA 1
ATOM 682 C C . LEU A 1 88 ? 20.902 -16.057 -38.264 1.00 86.31 88 LEU A C 1
ATOM 684 O O . LEU A 1 88 ? 20.876 -17.151 -37.706 1.00 86.31 88 LEU A O 1
ATOM 688 N N . VAL A 1 89 ? 19.909 -15.607 -39.026 1.00 84.12 89 VAL A N 1
ATOM 689 C CA . VAL A 1 89 ? 18.668 -16.334 -39.341 1.00 84.12 89 VAL A CA 1
ATOM 690 C C . VAL A 1 89 ? 18.427 -16.277 -40.861 1.00 84.12 89 VAL A C 1
ATOM 692 O O . VAL A 1 89 ? 19.382 -16.192 -41.631 1.00 84.12 89 VAL A O 1
ATOM 695 N N . ASN A 1 90 ? 17.174 -16.285 -41.336 1.00 83.19 90 ASN A N 1
ATOM 696 C CA . ASN A 1 90 ? 16.836 -15.865 -42.705 1.00 83.19 90 ASN A CA 1
ATOM 697 C C . ASN A 1 90 ? 16.906 -14.326 -42.826 1.00 83.19 90 ASN A C 1
ATOM 699 O O . ASN A 1 90 ? 15.891 -13.644 -42.956 1.00 83.19 90 ASN A O 1
ATOM 703 N N . GLY A 1 91 ? 18.102 -13.780 -42.620 1.00 84.75 91 GLY A N 1
ATOM 704 C CA . GLY A 1 91 ? 18.398 -12.371 -42.362 1.00 84.75 91 GLY A CA 1
ATOM 705 C C . GLY A 1 91 ? 19.300 -12.225 -41.133 1.00 84.75 91 GLY A C 1
ATOM 706 O O . GLY A 1 91 ? 19.860 -13.200 -40.628 1.00 84.75 91 GLY A O 1
ATOM 707 N N . ILE A 1 92 ? 19.410 -11.009 -40.615 1.00 87.69 92 ILE A N 1
ATOM 708 C CA . ILE A 1 92 ? 20.084 -10.714 -39.351 1.00 87.69 92 ILE A CA 1
ATOM 709 C C . ILE A 1 92 ? 19.016 -10.296 -38.347 1.00 87.69 92 ILE A C 1
ATOM 711 O O . ILE A 1 92 ? 18.236 -9.383 -38.611 1.00 87.69 92 ILE A O 1
ATOM 715 N N . MET A 1 93 ? 18.969 -10.974 -37.205 1.00 89.19 93 MET A N 1
ATOM 716 C CA . MET A 1 93 ? 18.122 -10.591 -36.083 1.00 89.19 93 MET A CA 1
ATOM 717 C C . MET A 1 93 ? 18.970 -9.886 -35.028 1.00 89.19 93 MET A C 1
ATOM 719 O O . MET A 1 93 ? 19.866 -10.495 -34.449 1.00 89.19 93 MET A O 1
ATOM 723 N N . TYR A 1 94 ? 18.695 -8.610 -34.795 1.00 91.56 94 TYR A N 1
ATOM 724 C CA . TYR A 1 94 ? 19.309 -7.818 -33.738 1.00 91.56 94 TYR A CA 1
ATOM 725 C C . TYR A 1 94 ? 18.464 -7.908 -32.473 1.00 91.56 94 TYR A C 1
ATOM 727 O O . TYR A 1 94 ? 17.241 -7.788 -32.523 1.00 91.56 94 TYR A O 1
ATOM 735 N N . HIS A 1 95 ? 19.128 -8.123 -31.347 1.00 92.50 95 HIS A N 1
ATOM 736 C CA . HIS A 1 95 ? 18.573 -8.080 -30.004 1.00 92.50 95 HIS A CA 1
ATOM 737 C C . HIS A 1 95 ? 19.198 -6.868 -29.324 1.00 92.50 95 HIS A C 1
ATOM 739 O O . HIS A 1 95 ? 20.388 -6.888 -29.009 1.00 92.50 95 HIS A O 1
ATOM 745 N N . LEU A 1 96 ? 18.415 -5.804 -29.183 1.00 92.88 96 LEU A N 1
ATOM 746 C CA . LEU A 1 96 ? 18.838 -4.541 -28.591 1.00 92.88 96 LEU A CA 1
ATOM 747 C C . LEU A 1 96 ? 18.223 -4.403 -27.200 1.00 92.88 96 LEU A C 1
ATOM 749 O O . LEU A 1 96 ? 17.031 -4.657 -27.020 1.00 92.88 96 LEU A O 1
ATOM 753 N N . GLU A 1 97 ? 19.024 -3.978 -26.235 1.00 92.81 97 GLU A N 1
ATOM 754 C CA . GLU A 1 97 ? 18.570 -3.524 -24.926 1.00 92.81 97 GLU A CA 1
ATOM 755 C C . GLU A 1 97 ? 18.837 -2.022 -24.850 1.00 92.81 97 GLU A C 1
ATOM 757 O O . GLU A 1 97 ? 19.982 -1.580 -24.766 1.00 92.81 97 GLU A O 1
ATOM 762 N N . LEU A 1 98 ? 17.772 -1.233 -24.974 1.00 93.12 98 LEU A N 1
ATOM 763 C CA . LEU A 1 98 ? 17.837 0.223 -25.046 1.00 93.12 98 LEU A CA 1
ATOM 764 C C . LEU A 1 98 ? 17.287 0.836 -23.767 1.00 93.12 98 LEU A C 1
ATOM 766 O O . LEU A 1 98 ? 16.267 0.387 -23.246 1.00 93.12 98 LEU A O 1
ATOM 770 N N . LYS A 1 99 ? 17.921 1.907 -23.308 1.00 91.75 99 LYS A N 1
ATOM 771 C CA . LYS A 1 99 ? 17.373 2.796 -22.293 1.00 91.75 99 LYS A CA 1
ATOM 772 C C . LYS A 1 99 ? 16.668 3.948 -23.001 1.00 91.75 99 LYS A C 1
ATOM 774 O O . LYS A 1 99 ? 17.315 4.772 -23.645 1.00 91.75 99 LYS A O 1
ATOM 779 N N . ILE A 1 100 ? 15.345 3.977 -22.906 1.00 92.00 100 ILE A N 1
ATOM 780 C CA . ILE A 1 100 ? 14.465 4.936 -23.577 1.00 92.00 100 ILE A CA 1
ATOM 781 C C . ILE A 1 100 ? 13.812 5.822 -22.522 1.00 92.00 100 ILE A C 1
ATOM 783 O O . ILE A 1 100 ? 13.440 5.344 -21.450 1.00 92.00 100 ILE A O 1
ATOM 787 N N . GLN A 1 101 ? 13.672 7.110 -22.808 1.00 90.44 101 GLN A N 1
ATOM 788 C CA . GLN A 1 101 ? 12.998 8.043 -21.915 1.00 90.44 101 GLN A CA 1
ATOM 789 C C . GLN A 1 101 ? 12.099 8.985 -22.704 1.00 90.44 101 GLN A C 1
ATOM 791 O O . GLN A 1 101 ? 12.415 9.361 -23.835 1.00 90.44 101 GLN A O 1
ATOM 796 N N . ASP A 1 102 ? 10.988 9.357 -22.082 1.00 90.25 102 ASP A N 1
ATOM 797 C CA . ASP A 1 102 ? 10.039 10.304 -22.646 1.00 90.25 102 ASP A CA 1
ATOM 798 C C . ASP A 1 102 ? 10.697 11.701 -22.675 1.00 90.25 102 ASP A C 1
ATOM 800 O O . ASP A 1 102 ? 11.546 12.034 -21.840 1.00 90.25 102 ASP A O 1
ATOM 804 N N . THR A 1 103 ? 10.373 12.524 -23.667 1.00 88.75 103 THR A N 1
ATOM 805 C CA . THR A 1 103 ? 10.908 13.889 -23.803 1.00 88.75 103 THR A CA 1
ATOM 806 C C . THR A 1 103 ? 9.854 14.919 -23.414 1.00 88.75 103 THR A C 1
ATOM 808 O O . THR A 1 103 ? 8.770 14.578 -22.949 1.00 88.75 103 THR A O 1
ATOM 811 N N . SER A 1 104 ? 10.169 16.207 -23.527 1.00 85.31 104 SER A N 1
ATOM 812 C CA . SER A 1 104 ? 9.168 17.266 -23.402 1.00 85.31 104 SER A CA 1
ATOM 813 C C . SER A 1 104 ? 8.514 17.627 -24.742 1.00 85.31 104 SER A C 1
ATOM 815 O O . SER A 1 104 ? 7.825 18.643 -24.796 1.00 85.31 104 SER A O 1
ATOM 817 N N . CYS A 1 105 ? 8.789 16.890 -25.824 1.00 84.88 105 CYS A N 1
ATOM 818 C CA . CYS A 1 105 ? 8.189 17.130 -27.136 1.00 84.88 105 CYS A CA 1
ATOM 819 C C . CYS A 1 105 ? 6.858 16.381 -27.264 1.00 84.88 105 CYS A C 1
ATOM 821 O O . CYS A 1 105 ? 6.770 15.221 -26.860 1.00 84.88 105 CYS A O 1
ATOM 823 N N . LEU A 1 106 ? 5.869 17.016 -27.892 1.00 85.75 106 LEU A N 1
ATOM 824 C CA . LEU A 1 106 ? 4.636 16.349 -28.307 1.00 85.75 106 LEU A CA 1
ATOM 825 C C . LEU A 1 106 ? 4.780 15.788 -29.726 1.00 85.75 106 LEU A C 1
ATOM 827 O O . LEU A 1 106 ? 5.561 16.317 -30.526 1.00 85.75 106 LEU A O 1
ATOM 831 N N . GLU A 1 107 ? 4.052 14.721 -30.042 1.00 82.38 107 GLU A N 1
ATOM 832 C CA . GLU A 1 107 ? 4.103 14.092 -31.367 1.00 82.38 107 GLU A CA 1
ATOM 833 C C . GLU A 1 107 ? 3.401 14.945 -32.429 1.00 82.38 107 GLU A C 1
ATOM 835 O O . GLU A 1 107 ? 3.946 15.115 -33.523 1.00 82.38 107 GLU A O 1
ATOM 840 N N . ASP A 1 108 ? 2.273 15.558 -32.052 1.00 75.31 108 ASP A N 1
ATOM 841 C CA . ASP A 1 108 ? 1.387 16.364 -32.909 1.00 75.31 108 ASP A CA 1
ATOM 842 C C . ASP A 1 108 ? 1.933 17.754 -33.303 1.00 75.31 108 ASP A C 1
ATOM 844 O O . ASP A 1 108 ? 1.331 18.447 -34.128 1.00 75.31 108 ASP A O 1
ATOM 848 N N . GLU A 1 109 ? 3.045 18.213 -32.718 1.00 72.06 109 GLU A N 1
ATOM 849 C CA . GLU A 1 109 ? 3.636 19.508 -33.074 1.00 72.06 109 GLU A CA 1
ATOM 850 C C . GLU A 1 109 ? 4.608 19.377 -34.262 1.00 72.06 109 GLU A C 1
ATOM 852 O O . GLU A 1 109 ? 5.633 18.683 -34.190 1.00 72.06 109 GLU A O 1
ATOM 857 N N . ASP A 1 110 ? 4.298 20.096 -35.352 1.00 59.09 110 ASP A N 1
ATOM 858 C CA . ASP A 1 110 ? 5.158 20.250 -36.531 1.00 59.09 110 ASP A CA 1
ATOM 859 C C . ASP A 1 110 ? 6.485 20.917 -36.132 1.00 59.09 110 ASP A C 1
ATOM 861 O O . ASP A 1 110 ? 6.578 22.130 -35.909 1.00 59.09 110 ASP A O 1
ATOM 865 N N . ILE A 1 111 ? 7.538 20.100 -36.057 1.00 61.34 111 ILE A N 1
ATOM 866 C CA . ILE A 1 111 ? 8.902 20.496 -35.688 1.00 61.34 111 ILE A CA 1
ATOM 867 C C . ILE A 1 111 ? 9.474 21.382 -36.787 1.00 61.34 111 ILE A C 1
ATOM 869 O O . ILE A 1 111 ? 10.088 20.920 -37.746 1.00 61.34 111 ILE A O 1
ATOM 873 N N . THR A 1 112 ? 9.241 22.681 -36.681 1.00 56.34 112 THR A N 1
ATOM 874 C CA . THR A 1 112 ? 9.799 23.633 -37.641 1.00 56.34 112 THR A CA 1
ATOM 875 C C . THR A 1 112 ? 10.704 24.669 -37.005 1.00 56.34 112 THR A C 1
ATOM 877 O O . THR A 1 112 ? 11.311 25.426 -37.757 1.00 56.34 112 THR A O 1
ATOM 880 N N . TYR A 1 113 ? 10.881 24.702 -35.673 1.00 52.88 113 TYR A N 1
ATOM 881 C CA . TYR A 1 113 ? 11.719 25.760 -35.095 1.00 52.88 113 TYR A CA 1
ATOM 882 C C . TYR A 1 113 ? 12.529 25.484 -33.820 1.00 52.88 113 TYR A C 1
ATOM 884 O O . TYR A 1 113 ? 13.326 26.354 -33.473 1.00 52.88 113 TYR A O 1
ATOM 892 N N . ASP A 1 114 ? 12.423 24.338 -33.132 1.00 56.59 114 ASP A N 1
ATOM 893 C CA . ASP A 1 114 ? 13.330 24.088 -31.997 1.00 56.59 114 ASP A CA 1
ATOM 894 C C . ASP A 1 114 ? 13.477 22.602 -31.613 1.00 56.59 114 ASP A C 1
ATOM 896 O O . ASP A 1 114 ? 12.659 22.046 -30.884 1.00 56.59 114 ASP A O 1
ATOM 900 N N . ASP A 1 115 ? 14.575 21.968 -32.041 1.00 64.19 115 ASP A N 1
ATOM 901 C CA . ASP A 1 115 ? 14.977 20.612 -31.616 1.00 64.19 115 ASP A CA 1
ATOM 902 C C . ASP A 1 115 ? 15.401 20.549 -30.129 1.00 64.19 115 ASP A C 1
ATOM 904 O O . ASP A 1 115 ? 15.778 19.491 -29.614 1.00 64.19 115 ASP A O 1
ATOM 908 N N . SER A 1 116 ? 15.350 21.668 -29.391 1.00 72.81 116 SER A N 1
ATOM 909 C CA . SER A 1 116 ? 15.783 21.721 -27.991 1.00 72.81 116 SER A CA 1
ATOM 910 C C . SER A 1 116 ? 14.955 20.838 -27.049 1.00 72.81 116 SER A C 1
ATOM 912 O O . SER A 1 116 ? 15.469 20.417 -26.007 1.00 72.81 116 SER A O 1
ATOM 914 N N . CYS A 1 117 ? 13.711 20.493 -27.400 1.00 77.88 117 CYS A N 1
ATOM 915 C CA . CYS A 1 117 ? 12.850 19.659 -26.556 1.00 77.88 117 CYS A CA 1
ATOM 916 C C . CYS A 1 117 ? 13.327 18.196 -26.476 1.00 77.88 117 CYS A C 1
ATOM 918 O O . CYS A 1 117 ? 13.161 17.566 -25.432 1.00 77.88 117 CYS A O 1
ATOM 920 N N . MET A 1 118 ? 14.027 17.687 -27.501 1.00 78.81 118 MET A N 1
ATOM 921 C CA . MET A 1 118 ? 14.583 16.322 -27.507 1.00 78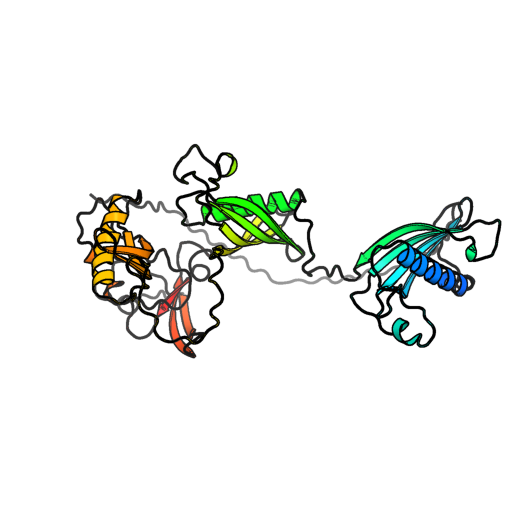.81 118 MET A CA 1
ATOM 922 C C . MET A 1 118 ? 15.720 16.151 -26.489 1.00 78.81 118 MET A C 1
ATOM 924 O O . MET A 1 118 ? 16.022 15.038 -26.064 1.00 78.81 118 MET A O 1
ATOM 928 N N . SER A 1 119 ? 16.340 17.260 -26.064 1.00 76.00 119 SER A N 1
ATOM 929 C CA . SER A 1 119 ? 17.368 17.275 -25.013 1.00 76.00 119 SER A CA 1
ATOM 930 C C . SER A 1 119 ? 16.792 17.302 -23.590 1.00 76.00 119 SER A C 1
ATOM 932 O O . SER A 1 119 ? 17.527 17.111 -22.620 1.00 76.00 119 SER A O 1
ATOM 934 N N . ARG A 1 120 ? 15.482 17.546 -23.447 1.00 82.00 120 ARG A N 1
ATOM 935 C CA . ARG A 1 120 ? 14.788 17.650 -22.160 1.00 82.00 120 ARG A CA 1
ATOM 936 C C . ARG A 1 120 ? 13.960 16.396 -21.925 1.00 82.00 120 ARG A C 1
ATOM 938 O O . ARG A 1 120 ? 12.816 16.297 -22.353 1.00 82.00 120 ARG A O 1
ATOM 945 N N . THR A 1 121 ? 14.542 15.441 -21.217 1.00 82.56 121 THR A N 1
ATOM 946 C CA . THR A 1 121 ? 13.858 14.205 -20.829 1.00 82.56 121 THR A CA 1
ATOM 947 C C . THR A 1 121 ? 12.877 14.442 -19.680 1.00 82.56 121 THR A C 1
ATOM 949 O O . THR A 1 121 ? 13.201 15.144 -18.716 1.00 82.56 121 THR A O 1
ATOM 952 N N . THR A 1 122 ? 11.702 13.825 -19.748 1.00 76.50 122 THR A N 1
ATOM 953 C CA . THR A 1 122 ? 10.661 13.835 -18.717 1.00 76.50 122 THR A CA 1
ATOM 954 C C . THR A 1 122 ? 10.341 12.399 -18.277 1.00 76.50 122 THR A C 1
ATOM 956 O O . THR A 1 122 ? 10.587 11.438 -18.998 1.00 76.50 122 THR A O 1
ATOM 959 N N . GLY A 1 123 ? 9.860 12.221 -17.044 1.00 73.00 123 GLY A N 1
ATOM 960 C CA . GLY A 1 123 ? 9.528 10.889 -16.523 1.00 73.00 123 GLY A CA 1
ATOM 961 C C . GLY A 1 123 ? 10.738 10.015 -16.166 1.00 73.00 123 GLY A C 1
ATOM 962 O O . GLY A 1 123 ? 11.882 10.472 -16.150 1.00 73.00 123 GLY A O 1
ATOM 963 N N . ASN A 1 124 ? 10.469 8.754 -15.814 1.00 81.00 124 ASN A N 1
ATOM 964 C CA . ASN A 1 124 ? 11.505 7.775 -15.488 1.00 81.00 124 ASN A CA 1
ATOM 965 C C . ASN A 1 124 ? 11.953 7.031 -16.757 1.00 81.00 124 ASN A C 1
ATOM 967 O O . ASN A 1 124 ? 11.107 6.678 -17.578 1.00 81.00 124 ASN A O 1
ATOM 971 N N . PRO A 1 125 ? 13.255 6.747 -16.910 1.00 85.75 125 PRO A N 1
ATOM 972 C CA . PRO A 1 125 ? 13.754 5.930 -18.010 1.00 85.75 125 PRO A CA 1
ATOM 973 C C . PRO A 1 125 ? 13.241 4.482 -17.938 1.00 85.75 125 PRO A C 1
ATOM 975 O O . PRO A 1 125 ? 13.088 3.895 -16.861 1.00 85.75 125 PRO A O 1
ATOM 978 N N . LYS A 1 126 ? 13.008 3.900 -19.113 1.00 90.19 126 LYS A N 1
ATOM 979 C CA . LYS A 1 126 ? 12.550 2.527 -19.342 1.00 90.19 126 LYS A CA 1
ATOM 980 C C . LYS A 1 126 ? 13.647 1.734 -20.052 1.00 90.19 126 LYS A C 1
ATOM 982 O O . LYS A 1 126 ? 14.270 2.221 -20.990 1.00 90.19 126 LYS A O 1
ATOM 987 N N . ILE A 1 127 ? 13.865 0.494 -19.634 1.00 90.56 127 ILE A N 1
ATOM 988 C CA . ILE A 1 127 ? 14.687 -0.494 -20.331 1.00 90.56 127 ILE A CA 1
ATOM 989 C C . ILE A 1 127 ? 13.790 -1.286 -21.284 1.00 90.56 127 ILE A C 1
ATOM 991 O O . ILE A 1 127 ? 12.888 -2.009 -20.857 1.00 90.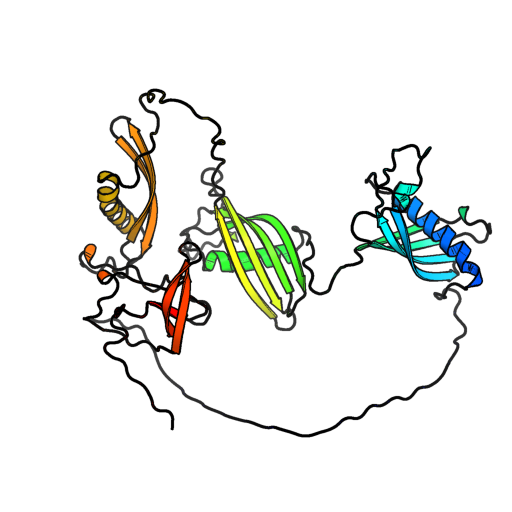56 127 ILE A O 1
ATOM 995 N N . CYS A 1 128 ? 14.060 -1.175 -22.578 1.00 92.69 128 CYS A N 1
ATOM 996 C CA . CYS A 1 128 ? 13.324 -1.832 -23.647 1.00 92.69 128 CYS A CA 1
ATOM 997 C C . CYS A 1 128 ? 14.182 -2.893 -24.335 1.00 92.69 128 CYS A C 1
ATOM 999 O O . CYS A 1 128 ? 15.234 -2.597 -24.901 1.00 92.69 128 CYS A O 1
ATOM 1001 N N . LYS A 1 129 ? 13.698 -4.137 -24.332 1.00 94.12 129 LYS A N 1
ATOM 1002 C CA . LYS A 1 129 ? 14.262 -5.261 -25.085 1.00 94.12 129 LYS A CA 1
ATOM 1003 C C . LYS A 1 129 ? 13.558 -5.358 -26.426 1.00 94.12 129 LYS A C 1
ATOM 1005 O O . LYS A 1 129 ? 12.370 -5.669 -26.489 1.00 94.12 129 LYS A O 1
ATOM 1010 N N . ILE A 1 130 ? 14.288 -5.088 -27.498 1.00 94.25 130 ILE A N 1
ATOM 1011 C CA . ILE A 1 130 ? 13.739 -4.957 -28.844 1.00 94.25 130 ILE A CA 1
ATOM 1012 C C . ILE A 1 130 ? 14.420 -5.971 -29.754 1.00 94.25 130 ILE A C 1
ATOM 1014 O O . ILE A 1 130 ? 15.646 -6.054 -29.822 1.00 94.25 130 ILE A O 1
ATOM 1018 N N . ARG A 1 131 ? 13.613 -6.746 -30.479 1.00 93.25 131 ARG A N 1
ATOM 1019 C CA . ARG A 1 131 ? 14.096 -7.647 -31.525 1.00 93.25 131 ARG A CA 1
ATOM 1020 C C . ARG A 1 131 ? 13.789 -7.046 -32.877 1.00 93.25 131 ARG A C 1
ATOM 1022 O O . ARG A 1 131 ? 12.627 -6.797 -33.192 1.00 93.25 131 ARG A O 1
ATOM 1029 N N . MET A 1 132 ? 14.817 -6.857 -33.688 1.00 91.62 132 MET A N 1
ATOM 1030 C CA . MET A 1 132 ? 14.694 -6.307 -35.032 1.00 91.62 132 MET A CA 1
ATOM 1031 C C . MET A 1 132 ? 15.178 -7.323 -36.052 1.00 91.62 132 MET A C 1
ATOM 1033 O O . MET A 1 132 ? 16.260 -7.883 -35.907 1.00 91.62 132 MET A O 1
ATOM 1037 N N . HIS A 1 133 ? 14.395 -7.562 -37.097 1.00 91.00 133 HIS A N 1
ATOM 1038 C CA . HIS A 1 133 ? 14.798 -8.401 -38.220 1.00 91.00 133 HIS A CA 1
ATOM 1039 C C . HIS A 1 133 ? 15.192 -7.535 -39.406 1.00 91.00 133 HIS A C 1
ATOM 1041 O O . HIS A 1 133 ? 14.516 -6.561 -39.730 1.00 91.00 133 HIS A O 1
ATOM 1047 N N . ARG A 1 134 ? 16.287 -7.911 -40.058 1.00 87.94 134 ARG A N 1
ATOM 1048 C CA . ARG A 1 134 ? 16.835 -7.232 -41.222 1.00 87.94 134 ARG A CA 1
ATOM 1049 C C . ARG A 1 134 ? 17.151 -8.244 -42.317 1.00 87.94 134 ARG A C 1
ATOM 1051 O O . ARG A 1 134 ? 17.802 -9.255 -42.060 1.00 87.94 134 ARG A O 1
ATOM 1058 N N . SER A 1 135 ? 16.713 -7.989 -43.546 1.00 81.31 135 SER A N 1
ATOM 1059 C CA . SER A 1 135 ? 16.957 -8.896 -44.677 1.00 81.31 135 SER A CA 1
ATOM 1060 C C . SER A 1 135 ? 18.394 -8.798 -45.209 1.00 81.31 135 SER A C 1
ATOM 1062 O O . SER A 1 135 ? 18.992 -7.727 -45.188 1.00 81.31 135 SER A O 1
ATOM 1064 N N . PHE A 1 136 ? 18.937 -9.896 -45.754 1.00 72.88 136 PHE A N 1
ATOM 1065 C CA . PHE A 1 136 ? 20.229 -9.893 -46.465 1.00 72.88 136 PHE A CA 1
ATOM 1066 C C . PHE A 1 136 ? 20.171 -9.232 -47.846 1.00 72.88 136 PHE A C 1
ATOM 1068 O O . PHE A 1 136 ? 21.213 -8.903 -48.408 1.00 72.88 136 PHE A O 1
ATOM 1075 N N . ALA A 1 137 ? 18.969 -9.085 -48.409 1.00 65.88 137 ALA A N 1
ATOM 1076 C CA . ALA A 1 137 ? 18.781 -8.602 -49.773 1.00 65.88 137 ALA A CA 1
ATOM 1077 C C . ALA A 1 137 ? 19.156 -7.121 -49.945 1.00 65.88 137 ALA A C 1
ATOM 1079 O O . ALA A 1 137 ? 19.406 -6.689 -51.066 1.00 65.88 137 ALA A O 1
ATOM 1080 N N . ASP A 1 138 ? 19.216 -6.358 -48.850 1.00 62.81 138 ASP A N 1
ATOM 1081 C CA . ASP A 1 138 ? 19.560 -4.942 -48.873 1.00 62.81 138 ASP A CA 1
ATOM 1082 C C . ASP A 1 138 ? 20.418 -4.579 -47.644 1.00 62.81 138 ASP A C 1
ATOM 1084 O O . ASP A 1 138 ? 20.100 -4.932 -46.506 1.00 62.81 138 ASP A O 1
ATOM 1088 N N . LYS A 1 139 ? 21.544 -3.897 -47.886 1.00 60.69 139 LYS A N 1
ATOM 1089 C CA . LYS A 1 139 ? 22.454 -3.380 -46.851 1.00 60.69 139 LYS A CA 1
ATOM 1090 C C . LYS A 1 139 ? 22.041 -1.990 -46.351 1.00 60.69 139 LYS A C 1
ATOM 1092 O O . LYS A 1 139 ? 22.792 -1.384 -45.587 1.00 60.69 139 LYS A O 1
ATOM 1097 N N . SER A 1 140 ? 20.852 -1.513 -46.704 1.00 67.25 140 SER A N 1
ATOM 1098 C CA . SER A 1 140 ? 20.222 -0.331 -46.118 1.00 67.25 140 SER A CA 1
ATOM 1099 C C . SER A 1 140 ? 19.714 -0.598 -44.691 1.00 67.25 140 SER A C 1
ATOM 1101 O O . SER A 1 140 ? 19.267 -1.713 -44.423 1.00 67.25 140 SER A O 1
ATOM 1103 N N . PRO A 1 141 ? 19.781 0.358 -43.751 1.00 60.69 141 PRO A N 1
ATOM 1104 C CA . PRO A 1 141 ? 19.126 0.261 -42.439 1.00 60.69 141 PRO A CA 1
ATOM 1105 C C . PRO A 1 141 ? 17.592 0.259 -42.552 1.00 60.69 141 PRO A C 1
ATOM 1107 O O . PRO A 1 141 ? 16.903 -0.306 -41.709 1.00 60.69 141 PRO A O 1
ATOM 1110 N N . HIS A 1 142 ? 17.051 0.841 -43.628 1.00 65.19 142 HIS A N 1
ATOM 1111 C CA . HIS A 1 142 ? 15.612 1.049 -43.836 1.00 65.19 142 HIS A CA 1
ATOM 1112 C C . HIS A 1 142 ? 14.815 -0.230 -44.135 1.00 65.19 142 HIS A C 1
ATOM 1114 O O . HIS A 1 142 ? 13.588 -0.197 -44.174 1.00 65.19 142 HIS A O 1
ATOM 1120 N N . ASN A 1 143 ? 15.487 -1.363 -44.354 1.00 76.25 143 ASN A N 1
ATOM 1121 C CA . ASN A 1 143 ? 14.831 -2.659 -44.524 1.00 76.25 143 ASN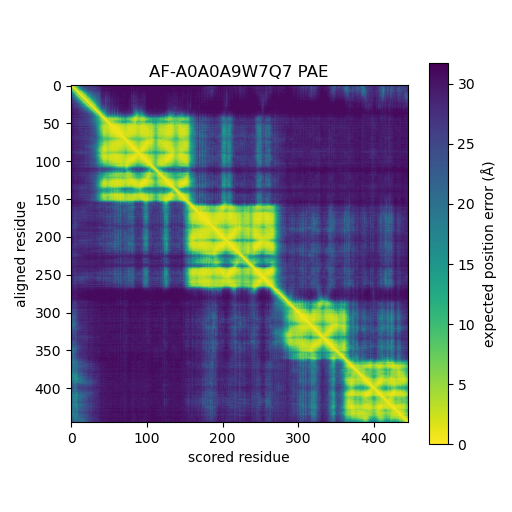 A CA 1
ATOM 1122 C C . ASN A 1 143 ? 14.641 -3.419 -43.197 1.00 76.25 143 ASN A C 1
ATOM 1124 O O . ASN A 1 143 ? 14.157 -4.556 -43.211 1.00 76.25 143 ASN A O 1
ATOM 1128 N N . ALA A 1 144 ? 15.053 -2.824 -42.073 1.00 83.50 144 ALA A N 1
ATOM 1129 C CA . ALA A 1 144 ? 14.865 -3.387 -40.750 1.00 83.50 144 ALA A CA 1
ATOM 1130 C C . ALA A 1 144 ? 13.407 -3.239 -40.293 1.00 83.50 144 ALA A C 1
ATOM 1132 O O . ALA A 1 144 ? 12.742 -2.243 -40.568 1.00 83.50 144 ALA A O 1
ATOM 1133 N N . LYS A 1 145 ? 12.904 -4.246 -39.579 1.00 88.81 145 LYS A N 1
ATOM 1134 C CA . LYS A 1 145 ? 11.563 -4.255 -38.988 1.00 88.81 145 LYS A CA 1
ATOM 1135 C C . LYS A 1 145 ? 11.644 -4.661 -37.529 1.00 88.81 145 LYS A C 1
ATOM 1137 O O . LYS A 1 145 ? 12.322 -5.636 -37.199 1.00 88.81 145 LYS A O 1
ATOM 1142 N N . VAL A 1 146 ? 10.924 -3.953 -36.667 1.00 90.81 146 VAL A N 1
ATOM 1143 C CA . VAL A 1 146 ? 10.725 -4.380 -35.280 1.00 90.81 146 VAL A CA 1
ATOM 1144 C C . VAL A 1 146 ? 9.813 -5.610 -35.288 1.00 90.81 146 VAL A C 1
ATOM 1146 O O . VAL A 1 146 ? 8.721 -5.581 -35.845 1.00 90.81 146 VAL A O 1
ATOM 1149 N N . VAL A 1 147 ? 10.293 -6.717 -34.723 1.00 91.06 147 VAL A N 1
ATOM 1150 C CA . VAL A 1 147 ? 9.563 -7.994 -34.623 1.00 91.06 147 VAL A CA 1
ATOM 1151 C C . VAL A 1 147 ? 8.832 -8.094 -33.290 1.00 91.06 147 VAL A C 1
ATOM 1153 O O . VAL A 1 147 ? 7.717 -8.602 -33.233 1.00 91.06 147 VAL A O 1
ATOM 1156 N N . SER A 1 148 ? 9.466 -7.631 -32.213 1.00 90.31 148 SER A N 1
ATOM 1157 C CA . SER A 1 148 ? 8.877 -7.600 -30.874 1.00 90.31 148 SER A CA 1
ATOM 1158 C C . SER A 1 148 ? 9.581 -6.565 -30.006 1.00 90.31 148 SER A C 1
ATOM 1160 O O . SER A 1 148 ? 10.800 -6.401 -30.118 1.00 90.31 148 SER A O 1
ATOM 1162 N N . SER A 1 149 ? 8.843 -5.948 -29.091 1.00 91.31 149 SER A N 1
ATOM 1163 C CA . SER A 1 149 ? 9.364 -5.034 -28.077 1.00 91.31 149 SER A CA 1
ATOM 1164 C C . SER A 1 149 ? 8.771 -5.359 -26.704 1.00 91.31 149 SER A C 1
ATOM 1166 O O . SER A 1 149 ? 7.586 -5.660 -26.577 1.00 91.31 149 SER A O 1
ATOM 1168 N N . GLU A 1 150 ? 9.610 -5.319 -25.671 1.00 91.44 150 GLU A N 1
ATOM 1169 C CA . GLU A 1 150 ? 9.213 -5.466 -24.269 1.00 91.44 150 GLU A CA 1
ATOM 1170 C C . GLU A 1 150 ? 9.912 -4.385 -23.438 1.00 91.44 150 GLU A C 1
ATOM 1172 O O . GLU A 1 150 ? 11.132 -4.424 -23.281 1.00 91.44 150 GLU A O 1
ATOM 1177 N N . CYS A 1 151 ? 9.155 -3.432 -22.895 1.00 88.12 151 CYS A N 1
ATOM 1178 C CA . CYS A 1 151 ? 9.684 -2.339 -22.077 1.00 88.12 151 CYS A CA 1
ATOM 1179 C C . CYS A 1 151 ? 9.341 -2.518 -20.594 1.00 88.12 151 CYS A C 1
ATOM 1181 O O . CYS A 1 151 ? 8.246 -2.965 -20.248 1.00 88.12 151 CYS A O 1
ATOM 1183 N N . LYS A 1 152 ? 10.285 -2.167 -19.716 1.00 87.94 152 LYS A N 1
ATOM 1184 C CA . LYS A 1 152 ? 10.147 -2.169 -18.252 1.00 87.94 152 LYS A CA 1
ATOM 1185 C C . LYS A 1 152 ? 10.787 -0.909 -17.681 1.00 87.94 152 LYS A C 1
ATOM 1187 O O . LYS A 1 152 ? 11.777 -0.451 -18.230 1.00 87.94 152 LYS A O 1
ATOM 1192 N N . ASP A 1 153 ? 10.279 -0.364 -16.584 1.00 81.62 153 ASP A N 1
ATOM 1193 C CA . ASP A 1 153 ? 10.919 0.786 -15.932 1.00 81.62 153 ASP A CA 1
ATOM 1194 C C . ASP A 1 153 ? 12.320 0.412 -15.402 1.00 81.62 153 ASP A C 1
ATOM 1196 O O . ASP A 1 153 ? 12.516 -0.681 -14.869 1.00 81.62 153 ASP A O 1
ATOM 1200 N N . GLU A 1 154 ? 13.304 1.313 -15.526 1.00 67.75 154 GLU A N 1
ATOM 1201 C CA . GLU A 1 154 ? 14.699 1.085 -15.090 1.00 67.75 154 GLU A CA 1
ATOM 1202 C C . GLU A 1 154 ? 14.820 0.858 -13.569 1.00 67.75 154 GLU A C 1
ATOM 1204 O O . GLU A 1 154 ? 15.794 0.279 -13.088 1.00 67.75 154 GLU A O 1
ATOM 1209 N N . PHE A 1 155 ? 13.801 1.256 -12.804 1.00 54.25 155 PHE A N 1
ATOM 1210 C CA . PHE A 1 155 ? 13.780 1.163 -11.349 1.00 54.25 155 PHE A CA 1
ATOM 1211 C C . PHE A 1 155 ? 12.643 0.277 -10.817 1.00 54.25 155 PHE A C 1
ATOM 1213 O O . PHE A 1 155 ? 11.775 0.750 -10.086 1.00 54.25 155 PHE A O 1
ATOM 1220 N N . GLU A 1 156 ? 12.709 -1.040 -11.018 1.00 51.66 156 GLU A N 1
ATOM 1221 C CA . GLU A 1 156 ? 12.271 -1.942 -9.940 1.00 51.66 156 GLU A CA 1
ATOM 1222 C C . GLU A 1 156 ? 13.392 -2.005 -8.895 1.00 51.66 156 GLU A C 1
ATOM 1224 O O . GLU A 1 156 ? 14.159 -2.964 -8.810 1.00 51.66 156 GLU A O 1
ATOM 1229 N N . VAL A 1 157 ? 13.538 -0.938 -8.100 1.00 47.88 157 VAL A N 1
ATOM 1230 C CA . VAL A 1 157 ? 14.453 -0.974 -6.953 1.00 47.88 157 VAL A CA 1
ATOM 1231 C C . VAL A 1 157 ? 13.990 -2.123 -6.063 1.00 47.88 157 VAL A C 1
ATOM 1233 O O . VAL A 1 157 ? 12.852 -2.121 -5.591 1.00 47.88 157 VAL A O 1
ATOM 1236 N N . VAL A 1 158 ? 14.853 -3.104 -5.800 1.00 49.16 158 VAL A N 1
ATOM 1237 C CA . VAL A 1 158 ? 14.575 -4.126 -4.786 1.00 49.16 158 VAL A CA 1
ATOM 1238 C C . VAL A 1 158 ? 14.409 -3.393 -3.453 1.00 49.16 158 VAL A C 1
ATOM 1240 O O . VAL A 1 158 ? 15.380 -2.895 -2.891 1.00 49.16 158 VAL A O 1
ATOM 1243 N N . GLY A 1 159 ? 13.168 -3.240 -2.985 1.00 63.25 159 GLY A N 1
ATOM 1244 C CA . GLY A 1 159 ? 12.857 -2.371 -1.843 1.00 63.25 159 GLY A CA 1
ATOM 1245 C C . GLY A 1 159 ? 11.892 -1.226 -2.123 1.00 63.25 159 GLY A C 1
ATOM 1246 O O . GLY A 1 159 ? 11.305 -0.713 -1.168 1.00 63.25 159 GLY A O 1
ATOM 1247 N N . ALA A 1 160 ? 11.687 -0.821 -3.376 1.00 71.00 160 ALA A N 1
ATOM 1248 C CA . ALA A 1 160 ? 10.680 0.174 -3.723 1.00 71.00 160 ALA A CA 1
ATOM 1249 C C . ALA A 1 160 ? 9.271 -0.424 -3.681 1.00 71.00 160 ALA A C 1
ATOM 1251 O O . ALA A 1 160 ? 9.066 -1.634 -3.792 1.00 71.00 160 ALA A O 1
ATOM 1252 N N . ILE A 1 161 ? 8.301 0.456 -3.460 1.00 81.62 161 ILE A N 1
ATOM 1253 C CA . ILE A 1 161 ? 6.888 0.117 -3.544 1.00 81.62 161 ILE A CA 1
ATOM 1254 C C . ILE A 1 161 ? 6.502 0.167 -5.027 1.00 81.62 161 ILE A C 1
ATOM 1256 O O . ILE A 1 161 ? 6.616 1.225 -5.638 1.00 81.62 161 ILE A O 1
ATOM 1260 N N . THR A 1 162 ? 6.060 -0.956 -5.583 1.00 84.12 162 THR A N 1
ATOM 1261 C CA . THR A 1 162 ? 5.587 -1.103 -6.965 1.00 84.12 162 THR A CA 1
ATOM 1262 C C . THR A 1 162 ? 4.067 -1.226 -7.004 1.00 84.12 162 THR A C 1
ATOM 1264 O O . THR A 1 162 ? 3.462 -1.789 -6.087 1.00 84.12 162 THR A O 1
ATOM 1267 N N . GLU A 1 163 ? 3.435 -0.691 -8.048 1.00 87.50 163 GLU A N 1
ATOM 1268 C CA . GLU A 1 163 ? 1.999 -0.881 -8.282 1.00 87.50 163 GLU A CA 1
ATOM 1269 C C . GLU A 1 163 ? 1.714 -2.345 -8.637 1.00 87.50 163 GLU A C 1
ATOM 1271 O O . GLU A 1 163 ? 2.435 -2.968 -9.418 1.00 87.50 163 GLU A O 1
ATOM 1276 N N . ALA A 1 164 ? 0.652 -2.905 -8.063 1.00 84.62 164 ALA A N 1
ATOM 1277 C CA . ALA A 1 164 ? 0.226 -4.273 -8.309 1.00 84.62 164 ALA A CA 1
ATOM 1278 C C . ALA A 1 164 ? -1.180 -4.289 -8.912 1.00 84.62 164 ALA A C 1
ATOM 1280 O O . ALA A 1 164 ? -2.068 -3.543 -8.502 1.00 84.62 164 ALA A O 1
ATOM 1281 N N . LYS A 1 165 ? -1.415 -5.194 -9.867 1.00 81.38 165 LYS A N 1
ATOM 1282 C CA . LYS A 1 165 ? -2.742 -5.363 -10.472 1.00 81.38 165 LYS A CA 1
ATOM 1283 C C . LYS A 1 165 ? -3.749 -5.815 -9.409 1.00 81.38 165 LYS A C 1
ATOM 1285 O O . LYS A 1 165 ? -3.623 -6.915 -8.858 1.00 81.38 165 LYS A O 1
ATOM 1290 N N . SER A 1 166 ? -4.752 -4.974 -9.148 1.00 82.00 166 SER A N 1
ATOM 1291 C CA . SER A 1 166 ? -5.766 -5.172 -8.102 1.00 82.00 166 SER A CA 1
ATOM 1292 C C . SER A 1 166 ? -6.611 -6.436 -8.300 1.00 82.00 166 SER A C 1
ATOM 1294 O O . SER A 1 166 ? -7.041 -7.033 -7.318 1.00 82.00 166 SER A O 1
ATOM 1296 N N . ASN A 1 167 ? -6.783 -6.884 -9.547 1.00 80.62 167 ASN A N 1
ATOM 1297 C CA . ASN A 1 167 ? -7.551 -8.072 -9.931 1.00 80.62 167 ASN A CA 1
ATOM 1298 C C . ASN A 1 167 ? -6.743 -9.384 -9.956 1.00 80.62 167 ASN A C 1
ATOM 1300 O O . ASN A 1 167 ? -7.257 -10.411 -10.395 1.00 80.62 167 ASN A O 1
ATOM 1304 N N . SER A 1 168 ? -5.472 -9.372 -9.548 1.00 89.06 168 SER A N 1
ATOM 1305 C CA . SER A 1 168 ? -4.661 -10.592 -9.541 1.00 89.06 168 SER A CA 1
ATOM 1306 C C . SER A 1 168 ? -5.068 -11.542 -8.408 1.00 89.06 168 SER A C 1
ATOM 1308 O O . SER A 1 168 ? -5.355 -11.108 -7.289 1.00 89.06 168 SER A O 1
ATOM 1310 N N . ASP A 1 169 ? -5.019 -12.854 -8.666 1.00 91.88 169 ASP A N 1
ATOM 1311 C CA . ASP A 1 169 ? -5.336 -13.897 -7.672 1.00 91.88 169 ASP A CA 1
ATOM 1312 C C . ASP A 1 169 ? -4.529 -13.732 -6.377 1.00 91.88 169 ASP A C 1
ATOM 1314 O O . ASP A 1 169 ? -5.037 -13.919 -5.268 1.00 91.88 169 ASP A O 1
ATOM 1318 N N . TYR A 1 170 ? -3.266 -13.322 -6.516 1.00 90.44 170 TYR A N 1
ATOM 1319 C CA . TYR A 1 170 ? -2.379 -13.044 -5.393 1.00 90.44 170 TYR A CA 1
ATOM 1320 C C . TYR A 1 170 ? -2.906 -11.901 -4.508 1.00 90.44 170 TYR A C 1
ATOM 1322 O O . TYR A 1 170 ? -2.991 -12.052 -3.285 1.00 90.44 170 TYR A O 1
ATOM 1330 N N . ILE A 1 171 ? -3.305 -10.772 -5.104 1.00 94.00 171 ILE A N 1
ATOM 1331 C CA . ILE A 1 171 ? -3.829 -9.616 -4.363 1.00 94.00 171 ILE A CA 1
ATOM 1332 C C . ILE A 1 171 ? -5.175 -9.944 -3.709 1.00 94.00 171 ILE A C 1
ATOM 1334 O O . ILE A 1 171 ? -5.376 -9.610 -2.538 1.00 94.00 171 ILE A O 1
ATOM 1338 N N . HIS A 1 172 ? -6.053 -10.684 -4.390 1.00 92.75 172 HIS A N 1
ATOM 1339 C CA . HIS A 1 172 ? -7.298 -11.175 -3.794 1.00 92.75 172 HIS A CA 1
ATOM 1340 C C . HIS A 1 172 ? -7.052 -12.091 -2.587 1.00 92.75 172 HIS A C 1
ATOM 1342 O O . HIS A 1 172 ? -7.735 -11.961 -1.565 1.00 92.75 172 HIS A O 1
ATOM 1348 N N . ALA A 1 173 ? -6.049 -12.972 -2.652 1.00 92.62 173 ALA A N 1
ATOM 1349 C CA . ALA A 1 173 ? -5.670 -13.815 -1.521 1.00 92.62 173 ALA A CA 1
ATOM 1350 C C . ALA A 1 173 ? -5.148 -12.986 -0.332 1.00 92.62 173 ALA A C 1
ATOM 1352 O O . ALA A 1 173 ? -5.514 -13.258 0.815 1.00 92.62 173 ALA A O 1
ATOM 1353 N N . MET A 1 174 ? -4.340 -11.949 -0.589 1.00 94.06 174 MET A N 1
ATOM 1354 C CA . MET A 1 174 ? -3.853 -11.037 0.456 1.00 94.06 174 MET A CA 1
ATOM 1355 C C . MET A 1 174 ? -4.988 -10.234 1.091 1.00 94.06 174 MET A C 1
ATOM 1357 O O . MET A 1 174 ? -5.055 -10.130 2.318 1.00 94.06 174 MET A O 1
ATOM 1361 N N . ALA A 1 175 ? -5.911 -9.718 0.277 1.00 93.56 175 ALA A N 1
ATOM 1362 C CA . ALA A 1 175 ? -7.090 -9.008 0.755 1.00 93.56 175 ALA A CA 1
ATOM 1363 C C . ALA A 1 175 ? -7.980 -9.924 1.607 1.00 93.56 175 ALA A C 1
ATOM 1365 O O . ALA A 1 175 ? -8.365 -9.545 2.710 1.00 93.56 175 ALA A O 1
ATOM 1366 N N . SER A 1 176 ? -8.243 -11.159 1.163 1.00 91.94 176 SER A N 1
ATOM 1367 C CA . SER A 1 176 ? -9.043 -12.127 1.925 1.00 91.94 176 SER A CA 1
ATOM 1368 C C . SER A 1 176 ? -8.403 -12.483 3.272 1.00 91.94 176 SER A C 1
ATOM 1370 O O . SER A 1 176 ? -9.094 -12.504 4.292 1.00 91.94 176 SER A O 1
ATOM 1372 N N . PHE A 1 177 ? -7.082 -12.689 3.306 1.00 92.44 177 PHE A N 1
ATOM 1373 C CA . PHE A 1 177 ? -6.351 -12.916 4.555 1.00 92.44 177 PHE A CA 1
ATOM 1374 C C . PHE A 1 177 ? -6.467 -11.717 5.507 1.00 92.44 177 PHE A C 1
ATOM 1376 O O . PHE A 1 177 ? -6.774 -11.888 6.688 1.00 92.44 177 PHE A O 1
ATOM 1383 N N . ALA A 1 178 ? -6.274 -10.499 4.993 1.00 93.19 178 ALA A N 1
ATOM 1384 C CA . ALA A 1 178 ? -6.383 -9.281 5.791 1.00 93.19 178 ALA A CA 1
ATOM 1385 C C . ALA A 1 178 ? -7.812 -9.041 6.304 1.00 93.19 178 ALA A C 1
ATOM 1387 O O . ALA A 1 178 ? -7.989 -8.555 7.418 1.00 93.19 178 ALA A O 1
ATOM 1388 N N . MET A 1 179 ? -8.830 -9.416 5.525 1.00 89.75 179 MET A N 1
ATOM 1389 C CA . MET A 1 179 ? -10.237 -9.302 5.908 1.00 89.75 179 MET A CA 1
ATOM 1390 C C . MET A 1 179 ? -10.623 -10.225 7.059 1.00 89.75 179 MET A C 1
ATOM 1392 O O . MET A 1 179 ? -11.393 -9.815 7.929 1.00 89.75 179 MET A O 1
ATOM 1396 N N . ALA A 1 180 ? -10.083 -11.444 7.099 1.00 86.19 180 ALA A N 1
ATOM 1397 C CA . ALA A 1 180 ? -10.302 -12.355 8.219 1.00 86.19 180 ALA A CA 1
ATOM 1398 C C . ALA A 1 180 ? -9.747 -11.765 9.528 1.00 86.19 180 ALA A C 1
ATOM 1400 O O . ALA A 1 180 ? -10.442 -11.745 10.546 1.00 86.19 180 ALA A O 1
ATOM 1401 N N . ASP A 1 181 ? -8.531 -11.216 9.478 1.00 85.75 181 ASP A N 1
ATOM 1402 C CA . ASP A 1 181 ? -7.882 -10.562 10.620 1.00 85.75 181 ASP A CA 1
ATOM 1403 C C . ASP A 1 181 ? -8.632 -9.288 11.048 1.00 85.75 181 ASP A C 1
ATOM 1405 O O . ASP A 1 181 ? -8.979 -9.124 12.217 1.00 85.75 181 ASP A O 1
ATOM 1409 N N . LEU A 1 182 ? -9.007 -8.432 10.091 1.00 83.88 182 LEU A N 1
ATOM 1410 C CA . LEU A 1 182 ? -9.767 -7.205 10.342 1.00 83.88 182 LEU A CA 1
ATOM 1411 C C . LEU A 1 182 ? -11.133 -7.489 10.965 1.00 83.88 182 LEU A C 1
ATOM 1413 O O . LEU A 1 182 ? -11.545 -6.805 11.904 1.00 83.88 182 LEU A O 1
ATOM 1417 N N . ASN A 1 183 ? -11.842 -8.504 10.478 1.00 82.38 183 ASN A N 1
ATOM 1418 C CA . ASN A 1 183 ? -13.102 -8.913 11.077 1.00 82.38 183 ASN A CA 1
ATOM 1419 C C . ASN A 1 183 ? -12.914 -9.493 12.483 1.00 82.38 183 ASN A C 1
ATOM 1421 O O . ASN A 1 183 ? -13.741 -9.211 13.349 1.00 82.38 183 ASN A O 1
ATOM 1425 N N . GLY A 1 184 ? -11.834 -10.234 12.736 1.00 74.81 184 GLY A N 1
ATOM 1426 C CA . GLY A 1 184 ? -11.494 -10.717 14.076 1.00 74.81 184 GLY A CA 1
ATOM 1427 C C . GLY A 1 184 ? -11.143 -9.592 15.057 1.00 74.81 184 GLY A C 1
ATOM 1428 O O . GLY A 1 184 ? -11.505 -9.662 16.227 1.00 74.81 184 GLY A O 1
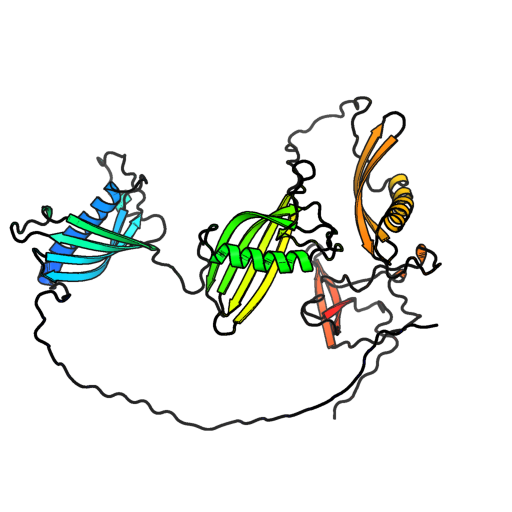ATOM 1429 N N . MET A 1 185 ? -10.490 -8.531 14.578 1.00 70.06 185 MET A N 1
ATOM 1430 C CA . MET A 1 185 ? -10.060 -7.390 15.397 1.00 70.06 185 MET A CA 1
ATOM 1431 C C . MET A 1 185 ? -11.111 -6.283 15.536 1.00 70.06 185 MET A C 1
ATOM 1433 O O . MET A 1 185 ? -10.998 -5.424 16.411 1.00 70.06 185 MET A O 1
ATOM 1437 N N . SER A 1 186 ? -12.108 -6.238 14.653 1.00 69.06 186 SER A N 1
ATOM 1438 C CA . SER A 1 186 ? -13.071 -5.143 14.637 1.00 69.06 186 SER A CA 1
ATOM 1439 C C . SER A 1 186 ? -14.149 -5.289 15.712 1.00 69.06 186 SER A C 1
ATOM 1441 O O . SER A 1 186 ? -14.853 -6.296 15.770 1.00 69.06 186 SER A O 1
ATOM 1443 N N . ASN A 1 187 ? -14.379 -4.209 16.462 1.00 64.06 187 ASN A N 1
ATOM 1444 C CA . ASN A 1 187 ? -15.427 -4.097 17.486 1.00 64.06 187 ASN A CA 1
ATOM 1445 C C . ASN A 1 187 ? -16.865 -4.024 16.926 1.00 64.06 187 ASN A C 1
ATOM 1447 O O . ASN A 1 187 ? -17.810 -3.817 17.685 1.00 64.06 187 ASN A O 1
ATOM 1451 N N . SER A 1 188 ? -17.054 -4.144 15.608 1.00 66.50 188 SER A N 1
ATOM 1452 C CA . SER A 1 188 ? -18.394 -4.213 15.018 1.00 66.50 188 SER A CA 1
ATOM 1453 C C . SER A 1 188 ? -19.103 -5.508 15.395 1.00 66.50 188 SER A C 1
ATOM 1455 O O . SER A 1 188 ? -18.504 -6.584 15.352 1.00 66.50 188 SER A O 1
ATOM 1457 N N . ILE A 1 189 ? -20.401 -5.402 15.685 1.00 68.50 189 ILE A N 1
ATOM 1458 C CA . ILE A 1 189 ? -21.286 -6.556 15.883 1.00 68.50 189 ILE A CA 1
ATOM 1459 C C . ILE A 1 189 ? -21.573 -7.300 14.572 1.00 68.50 189 ILE A C 1
ATOM 1461 O O . ILE A 1 189 ? -21.953 -8.470 14.615 1.00 68.50 189 ILE A O 1
ATOM 1465 N N . TYR A 1 190 ? -21.374 -6.638 13.427 1.00 73.94 190 TYR A N 1
ATOM 1466 C CA . TYR A 1 190 ? -21.585 -7.193 12.094 1.00 73.94 190 TYR A CA 1
ATOM 1467 C C . TYR A 1 190 ? -20.266 -7.573 11.423 1.00 73.94 190 TYR A C 1
ATOM 1469 O O . TYR A 1 190 ? -19.242 -6.916 11.632 1.00 73.94 190 TYR A O 1
ATOM 1477 N N . TRP A 1 191 ? -20.290 -8.609 10.585 1.00 79.44 191 TRP A N 1
ATOM 1478 C CA . TRP A 1 191 ? -19.172 -8.910 9.689 1.00 79.44 191 TRP A CA 1
ATOM 1479 C C . TRP A 1 191 ? -19.034 -7.821 8.621 1.00 79.44 191 TRP A C 1
ATOM 1481 O O . TRP A 1 191 ? -20.036 -7.302 8.129 1.00 79.44 191 TRP A O 1
ATOM 1491 N N . TYR A 1 192 ? -17.804 -7.511 8.227 1.00 83.56 192 TYR A N 1
ATOM 1492 C CA . TYR A 1 192 ? -17.508 -6.709 7.047 1.00 83.56 192 TYR A CA 1
ATOM 1493 C C . TYR A 1 192 ? -17.194 -7.607 5.864 1.00 83.56 192 TYR A C 1
ATOM 1495 O O . TYR A 1 192 ? -16.506 -8.623 6.006 1.00 83.56 192 TYR A O 1
ATOM 1503 N N . LYS A 1 193 ? -17.661 -7.193 4.690 1.00 86.88 193 LYS A N 1
ATOM 1504 C CA . LYS A 1 193 ? -17.363 -7.834 3.415 1.00 86.88 193 LYS A CA 1
ATOM 1505 C C . LYS A 1 193 ? -16.566 -6.878 2.543 1.00 86.88 193 LYS A C 1
ATOM 1507 O O . LYS A 1 193 ? -16.833 -5.677 2.532 1.00 86.88 193 LYS A O 1
ATOM 1512 N N . LEU A 1 194 ? -15.584 -7.425 1.834 1.00 89.00 194 LEU A N 1
ATOM 1513 C CA . LEU A 1 194 ? -14.829 -6.692 0.826 1.00 89.00 194 LEU A CA 1
ATOM 1514 C C . LEU A 1 194 ? -15.782 -6.305 -0.310 1.00 89.00 194 LEU A C 1
ATOM 1516 O O . LEU A 1 194 ? -16.427 -7.187 -0.879 1.00 89.00 194 LEU A O 1
ATOM 1520 N N . ALA A 1 195 ? -15.894 -5.009 -0.591 1.00 87.31 195 ALA A N 1
ATOM 1521 C CA . ALA A 1 195 ? -16.651 -4.501 -1.727 1.00 87.31 195 ALA A CA 1
ATOM 1522 C C . ALA A 1 195 ? -15.739 -4.414 -2.952 1.00 87.31 195 ALA A C 1
ATOM 1524 O O . ALA A 1 195 ? -15.991 -5.078 -3.952 1.00 87.31 195 ALA A O 1
ATOM 1525 N N . GLU A 1 196 ? -14.643 -3.663 -2.830 1.00 88.81 196 GLU A N 1
ATOM 1526 C CA . GLU A 1 196 ? -13.700 -3.427 -3.921 1.00 88.81 196 GLU A CA 1
ATOM 1527 C C . GLU A 1 196 ? -12.277 -3.185 -3.397 1.00 88.81 196 GLU A C 1
ATOM 1529 O O . GLU A 1 196 ? -12.072 -2.690 -2.285 1.00 88.81 196 GLU A O 1
ATOM 1534 N N . ILE A 1 197 ? -11.279 -3.549 -4.206 1.00 91.50 197 ILE A N 1
ATOM 1535 C CA . ILE A 1 197 ? -9.875 -3.194 -3.985 1.00 91.50 197 ILE A CA 1
ATOM 1536 C C . ILE A 1 197 ? -9.586 -1.960 -4.837 1.00 91.50 197 ILE A C 1
ATOM 1538 O O . ILE A 1 197 ? -9.456 -2.070 -6.053 1.00 91.50 197 ILE A O 1
ATOM 1542 N N . LEU A 1 198 ? -9.488 -0.800 -4.189 1.00 89.25 198 LEU A N 1
ATOM 1543 C CA . LEU A 1 198 ? -9.271 0.484 -4.857 1.00 89.25 198 LEU A CA 1
ATOM 1544 C C . LEU A 1 198 ? -7.825 0.626 -5.344 1.00 89.25 198 LEU A C 1
ATOM 1546 O O . LEU A 1 198 ? -7.571 1.204 -6.393 1.00 89.25 198 LEU A O 1
ATOM 1550 N N . GLU A 1 199 ? -6.871 0.105 -4.572 1.00 90.56 199 GLU A N 1
ATOM 1551 C CA . GLU A 1 199 ? -5.441 0.237 -4.850 1.00 90.56 199 GLU A CA 1
ATOM 1552 C C . GLU A 1 199 ? -4.675 -0.938 -4.241 1.00 90.56 199 GLU A C 1
ATOM 1554 O O . GLU A 1 199 ? -4.975 -1.383 -3.123 1.00 90.56 199 GLU A O 1
ATOM 1559 N N . ALA A 1 200 ? -3.659 -1.421 -4.952 1.00 92.31 200 ALA A N 1
ATOM 1560 C CA . ALA A 1 200 ? -2.785 -2.479 -4.478 1.00 92.31 200 ALA A CA 1
ATOM 1561 C C . ALA A 1 200 ? -1.336 -2.186 -4.861 1.00 92.31 200 ALA A C 1
ATOM 1563 O O . ALA A 1 200 ? -1.030 -1.916 -6.014 1.00 92.31 200 ALA A O 1
ATOM 1564 N N . LYS A 1 201 ? -0.437 -2.288 -3.884 1.00 91.38 201 LYS A N 1
ATOM 1565 C CA . LYS A 1 201 ? 0.999 -2.075 -4.061 1.00 91.38 201 LYS A CA 1
ATOM 1566 C C . LYS A 1 201 ? 1.798 -3.176 -3.384 1.00 91.38 201 LYS A C 1
ATOM 1568 O O . LYS A 1 201 ? 1.400 -3.689 -2.336 1.00 91.38 201 LYS A O 1
ATOM 1573 N N . THR A 1 202 ? 2.959 -3.509 -3.923 1.00 90.81 202 THR A N 1
ATOM 1574 C CA . THR A 1 202 ? 3.863 -4.534 -3.386 1.00 90.81 202 THR A CA 1
ATOM 1575 C C . THR A 1 202 ? 5.249 -3.976 -3.118 1.00 90.81 202 THR A C 1
ATOM 1577 O O . THR A 1 202 ? 5.677 -3.020 -3.743 1.00 90.81 202 THR A O 1
ATOM 1580 N N . GLN A 1 203 ? 5.958 -4.546 -2.150 1.00 89.31 203 GLN A N 1
ATOM 1581 C CA . GLN A 1 203 ? 7.319 -4.144 -1.814 1.00 89.31 203 GLN A CA 1
ATOM 1582 C C . GLN A 1 203 ? 8.101 -5.335 -1.272 1.00 89.31 203 GLN A C 1
ATOM 1584 O O . GLN A 1 203 ? 7.688 -5.970 -0.296 1.00 89.31 203 GLN A O 1
ATOM 1589 N N . ILE A 1 204 ? 9.266 -5.596 -1.855 1.00 86.50 204 ILE A N 1
ATOM 1590 C CA . ILE A 1 204 ? 10.193 -6.627 -1.381 1.00 86.50 204 ILE A CA 1
ATOM 1591 C C . ILE A 1 204 ? 11.082 -6.027 -0.286 1.00 86.50 204 ILE A C 1
ATOM 1593 O O . ILE A 1 204 ? 11.710 -5.000 -0.482 1.00 86.50 204 ILE A O 1
ATOM 1597 N N . ALA A 1 205 ? 11.134 -6.650 0.886 1.00 82.56 205 ALA A N 1
ATOM 1598 C CA . ALA A 1 205 ? 11.992 -6.273 2.008 1.00 82.56 205 ALA A CA 1
ATOM 1599 C C . ALA A 1 205 ? 12.514 -7.557 2.690 1.00 82.56 205 ALA A C 1
ATOM 1601 O O . ALA A 1 205 ? 12.822 -8.543 2.025 1.00 82.56 205 ALA A O 1
ATOM 1602 N N . ASN A 1 206 ? 12.570 -7.610 4.028 1.00 83.31 206 ASN A N 1
ATOM 1603 C CA . ASN A 1 206 ? 12.750 -8.872 4.759 1.00 83.31 206 ASN A CA 1
ATOM 1604 C C . ASN A 1 206 ? 11.446 -9.695 4.714 1.00 83.31 206 ASN A C 1
ATOM 1606 O O . ASN A 1 206 ? 10.728 -9.751 5.706 1.00 83.31 206 ASN A O 1
ATOM 1610 N N . GLY A 1 207 ? 11.084 -10.250 3.558 1.00 87.06 207 GLY A N 1
ATOM 1611 C CA . GLY A 1 207 ? 9.726 -10.712 3.229 1.00 87.06 207 GLY A CA 1
ATOM 1612 C C . GLY A 1 207 ? 9.020 -9.738 2.283 1.00 87.06 207 GLY A C 1
ATOM 1613 O O . GLY A 1 207 ? 9.587 -8.717 1.914 1.00 87.06 207 GLY A O 1
ATOM 1614 N N . MET A 1 208 ? 7.785 -10.021 1.900 1.00 89.38 208 MET A N 1
ATOM 1615 C CA . MET A 1 208 ? 7.012 -9.198 0.972 1.00 89.38 208 MET A CA 1
ATOM 1616 C C . MET A 1 208 ? 5.953 -8.410 1.739 1.00 89.38 208 MET A C 1
ATOM 1618 O O . MET A 1 208 ? 5.181 -9.005 2.486 1.00 89.38 208 MET A O 1
ATOM 1622 N N . ASN A 1 209 ? 5.937 -7.081 1.610 1.00 91.62 209 ASN A N 1
ATOM 1623 C CA . ASN A 1 209 ? 4.831 -6.246 2.077 1.00 91.62 209 ASN A CA 1
ATOM 1624 C C . ASN A 1 209 ? 3.857 -6.014 0.911 1.00 91.62 209 ASN A C 1
ATOM 1626 O O . ASN A 1 209 ? 4.274 -5.631 -0.179 1.00 91.62 209 ASN A O 1
ATOM 1630 N N . THR A 1 210 ? 2.565 -6.168 1.158 1.00 94.38 210 THR A N 1
ATOM 1631 C CA . THR A 1 210 ? 1.483 -5.807 0.243 1.00 94.38 210 THR A CA 1
ATOM 1632 C C . THR A 1 210 ? 0.634 -4.734 0.916 1.00 94.38 210 THR A C 1
ATOM 1634 O O . THR A 1 210 ? 0.056 -4.968 1.979 1.00 94.38 210 THR A O 1
ATOM 1637 N N . TYR A 1 211 ? 0.599 -3.546 0.322 1.00 93.50 211 TYR A N 1
ATOM 1638 C CA . TYR A 1 211 ? -0.219 -2.421 0.757 1.00 93.50 211 TYR A CA 1
ATOM 1639 C C . TYR A 1 211 ? -1.528 -2.455 -0.028 1.00 93.50 211 TYR A C 1
ATOM 1641 O O . TYR A 1 211 ? -1.508 -2.532 -1.253 1.00 93.50 211 TYR A O 1
ATOM 1649 N N . LEU A 1 212 ? -2.654 -2.419 0.673 1.00 94.56 212 LEU A N 1
ATOM 1650 C CA . LEU A 1 212 ? -3.982 -2.488 0.072 1.00 94.56 212 LEU A CA 1
ATOM 1651 C C . LEU A 1 212 ? -4.818 -1.313 0.565 1.00 94.56 212 LEU A C 1
ATOM 1653 O O . LEU A 1 212 ? -4.913 -1.093 1.777 1.00 94.56 212 LEU A O 1
ATOM 1657 N N . THR A 1 213 ? -5.464 -0.614 -0.360 1.00 92.81 213 THR A N 1
ATOM 1658 C CA . THR A 1 213 ? -6.565 0.300 -0.054 1.00 92.81 213 THR A CA 1
ATOM 1659 C C . THR A 1 213 ? -7.852 -0.369 -0.519 1.00 92.81 213 THR A C 1
ATOM 1661 O O . THR A 1 213 ? -8.032 -0.622 -1.708 1.00 92.81 213 THR A O 1
ATOM 1664 N N . VAL A 1 214 ? -8.734 -0.705 0.422 1.00 91.75 214 VAL A N 1
ATOM 1665 C CA . VAL A 1 214 ? -9.955 -1.479 0.153 1.00 91.75 214 VAL A CA 1
ATOM 1666 C C . VAL A 1 214 ? -11.199 -0.750 0.640 1.00 91.75 214 VAL A C 1
ATOM 1668 O O . VAL A 1 214 ? -11.187 -0.142 1.713 1.00 91.75 214 VAL A O 1
ATOM 1671 N N . GLU A 1 215 ? -12.281 -0.844 -0.127 1.00 89.56 215 GLU A N 1
ATOM 1672 C CA . GLU A 1 215 ? -13.620 -0.441 0.296 1.00 89.56 215 GLU A CA 1
ATOM 1673 C C . GLU A 1 215 ? -14.348 -1.651 0.883 1.00 89.56 215 GLU A C 1
ATOM 1675 O O . GLU A 1 215 ? -14.401 -2.728 0.279 1.00 89.56 215 GLU A O 1
ATOM 1680 N N . LEU A 1 216 ? -14.910 -1.481 2.078 1.00 86.50 216 LEU A N 1
ATOM 1681 C CA . LEU A 1 216 ? -15.662 -2.511 2.781 1.00 86.50 216 LEU A CA 1
ATOM 1682 C C . LEU A 1 216 ? -17.094 -2.053 3.033 1.00 86.50 216 LEU A C 1
ATOM 1684 O O . LEU A 1 216 ? -17.363 -0.882 3.319 1.00 86.50 216 LEU A O 1
ATOM 1688 N N . HIS A 1 217 ? -17.999 -3.025 3.017 1.00 85.19 217 HIS A N 1
ATOM 1689 C CA . HIS A 1 217 ? -19.390 -2.851 3.401 1.00 85.19 217 HIS A CA 1
ATOM 1690 C C . HIS A 1 217 ? -19.697 -3.649 4.668 1.00 85.19 217 HIS A C 1
ATOM 1692 O O . HIS A 1 217 ? -19.242 -4.785 4.835 1.00 85.19 217 HIS A O 1
ATOM 1698 N N . SER A 1 218 ? -20.501 -3.068 5.560 1.00 78.88 218 SER A N 1
ATOM 1699 C CA . SER A 1 218 ? -21.107 -3.834 6.651 1.00 78.88 218 SER A CA 1
ATOM 1700 C C . SER A 1 218 ? -22.099 -4.844 6.078 1.00 78.88 218 SER A C 1
ATOM 1702 O O . SER A 1 218 ? -22.886 -4.521 5.191 1.00 78.88 218 SER A O 1
ATOM 1704 N N . THR A 1 219 ? -22.080 -6.066 6.596 1.00 80.69 219 THR A N 1
ATOM 1705 C CA . THR A 1 219 ? -23.074 -7.092 6.259 1.00 80.69 219 THR A CA 1
ATOM 1706 C C . THR A 1 219 ? -24.248 -7.054 7.231 1.00 80.69 219 THR A C 1
ATOM 1708 O O . THR A 1 219 ? -24.182 -6.426 8.288 1.00 80.69 219 THR A O 1
ATOM 1711 N N . ASN A 1 220 ? -25.310 -7.784 6.901 1.00 77.19 220 ASN A N 1
ATOM 1712 C CA . ASN A 1 220 ? -26.441 -8.024 7.799 1.00 77.19 220 ASN A CA 1
ATOM 1713 C C . ASN A 1 220 ? -26.207 -9.185 8.790 1.00 77.19 220 ASN A C 1
ATOM 1715 O O . ASN A 1 220 ? -27.098 -9.536 9.565 1.00 77.19 220 ASN A O 1
ATOM 1719 N N . CYS A 1 221 ? -25.028 -9.809 8.771 1.00 75.94 221 CYS A N 1
ATOM 1720 C CA . CYS A 1 221 ? -24.708 -10.935 9.635 1.00 75.94 221 CYS A CA 1
ATOM 1721 C C . CYS A 1 221 ? -24.033 -10.499 10.922 1.00 75.94 221 CYS A C 1
ATOM 1723 O O . CYS A 1 221 ? -23.027 -9.791 10.897 1.00 75.94 221 CYS A O 1
ATOM 1725 N N . LEU A 1 222 ? -24.510 -11.042 12.035 1.00 74.06 222 LEU A N 1
ATOM 1726 C CA . LEU A 1 222 ? -23.878 -10.877 13.335 1.00 74.06 222 LEU A CA 1
ATOM 1727 C C . LEU A 1 222 ? -22.676 -11.816 13.488 1.00 74.06 222 LEU A C 1
ATOM 1729 O O . LEU A 1 222 ? -22.735 -12.979 13.092 1.00 74.06 222 LEU A O 1
ATOM 1733 N N . LYS A 1 223 ? -21.613 -11.338 14.141 1.00 72.19 223 LYS A N 1
ATOM 1734 C CA . LYS A 1 223 ? -20.413 -12.147 14.429 1.00 72.19 223 LYS A CA 1
ATOM 1735 C C . LYS A 1 223 ? -20.641 -13.297 15.411 1.00 72.19 223 LYS A C 1
ATOM 1737 O O . LYS A 1 223 ? -19.903 -14.273 15.383 1.00 72.19 223 LYS A O 1
ATOM 1742 N N . ASN A 1 224 ? -21.680 -13.204 16.241 1.00 65.25 224 ASN A N 1
ATOM 1743 C CA . ASN A 1 224 ? -22.038 -14.243 17.214 1.00 65.25 224 ASN A CA 1
ATOM 1744 C C . ASN A 1 224 ? -22.807 -15.426 16.604 1.00 65.25 224 ASN A C 1
ATOM 1746 O O . ASN A 1 224 ? -23.054 -16.414 17.297 1.00 65.25 224 ASN A O 1
ATOM 1750 N N . ASP A 1 225 ? -23.209 -15.336 15.336 1.00 71.06 225 ASP A N 1
ATOM 1751 C CA . ASP A 1 225 ? -23.918 -16.416 14.662 1.00 71.06 225 ASP A CA 1
ATOM 1752 C C . ASP A 1 225 ? -22.904 -17.471 14.191 1.00 71.06 225 ASP A C 1
ATOM 1754 O O . ASP A 1 225 ? -22.214 -17.292 13.188 1.00 71.06 225 ASP A O 1
ATOM 1758 N N . LYS A 1 226 ? -22.789 -18.576 14.944 1.00 57.38 226 LYS A N 1
ATOM 1759 C CA . LYS A 1 226 ? -21.793 -19.648 14.722 1.00 57.38 226 LYS A CA 1
ATOM 1760 C C . LYS A 1 226 ? -21.871 -20.297 13.333 1.00 57.38 226 LYS A C 1
ATOM 1762 O O . LYS A 1 226 ? -20.944 -21.006 12.952 1.00 57.38 226 LYS A O 1
ATOM 1767 N N . TYR A 1 227 ? -22.953 -20.061 12.592 1.00 59.16 227 TYR A N 1
ATOM 1768 C CA . TYR A 1 227 ? -23.199 -20.635 11.271 1.00 59.16 227 TYR A CA 1
ATOM 1769 C C . TYR A 1 227 ? -22.956 -19.655 10.113 1.00 59.16 227 TYR A C 1
ATOM 1771 O O . TYR A 1 227 ? -23.131 -20.040 8.956 1.00 59.16 227 TYR A O 1
ATOM 1779 N N . LYS A 1 228 ? -22.550 -18.404 10.381 1.00 61.44 228 LYS A N 1
ATOM 1780 C CA . LYS A 1 228 ? -22.372 -17.377 9.342 1.00 61.44 228 LYS A CA 1
ATOM 1781 C C . LYS A 1 228 ? -20.961 -16.792 9.335 1.00 61.44 228 LYS A C 1
ATOM 1783 O O . LYS A 1 228 ? -20.464 -16.297 10.340 1.00 61.44 228 LYS A O 1
ATOM 1788 N N . SER A 1 229 ? -20.342 -16.832 8.156 1.00 62.59 229 SER A N 1
ATOM 1789 C CA . SER A 1 229 ? -19.051 -16.209 7.841 1.00 62.59 229 SER A CA 1
ATOM 1790 C C . SER A 1 229 ? -19.235 -15.086 6.823 1.00 62.59 229 SER A C 1
ATOM 1792 O O . SER A 1 229 ? -20.234 -15.057 6.102 1.00 62.59 229 SER A O 1
ATOM 1794 N N . ASP A 1 230 ? -18.244 -14.205 6.709 1.00 60.44 230 ASP A N 1
ATOM 1795 C CA . ASP A 1 230 ? -18.153 -13.155 5.683 1.00 60.44 230 ASP A CA 1
ATOM 1796 C C . ASP A 1 230 ? -18.487 -13.642 4.255 1.00 60.44 230 ASP A C 1
ATOM 1798 O O . ASP A 1 230 ? -19.105 -12.913 3.475 1.00 60.44 230 ASP A O 1
ATOM 1802 N N . LYS A 1 231 ? -18.156 -14.900 3.932 1.00 65.88 231 LYS A N 1
ATOM 1803 C CA . LYS A 1 231 ? -18.442 -15.538 2.636 1.00 65.88 231 LYS A CA 1
ATOM 1804 C C . LYS A 1 231 ? -19.931 -15.786 2.371 1.00 65.88 231 LYS A C 1
ATOM 1806 O O . LYS A 1 231 ? -20.361 -15.688 1.226 1.00 65.88 231 LYS A O 1
ATOM 1811 N N . VAL A 1 232 ? -20.715 -16.085 3.407 1.00 74.94 232 VAL A N 1
ATOM 1812 C CA . VAL A 1 232 ? -22.155 -16.414 3.305 1.00 74.94 232 VAL A CA 1
ATOM 1813 C C . VAL A 1 232 ? -23.029 -15.160 3.425 1.00 74.94 232 VAL A C 1
ATOM 1815 O O . VAL A 1 232 ? -24.187 -15.143 3.015 1.00 74.94 232 VAL A O 1
ATOM 1818 N N . CYS A 1 233 ? -22.475 -14.087 3.977 1.00 76.62 233 CYS A N 1
ATOM 1819 C CA . CYS A 1 233 ? -23.229 -12.908 4.362 1.00 76.62 233 CYS A CA 1
ATOM 1820 C C . CYS A 1 233 ? -23.573 -11.980 3.194 1.00 76.62 233 CYS A C 1
ATOM 1822 O O . CYS A 1 233 ? -22.742 -11.695 2.321 1.00 76.62 233 CYS A O 1
ATOM 1824 N N . GLY A 1 234 ? -24.823 -11.510 3.205 1.00 73.94 234 GLY A N 1
ATOM 1825 C CA . GLY A 1 234 ? -25.356 -10.533 2.263 1.00 73.94 234 GLY A CA 1
ATOM 1826 C C . GLY A 1 234 ? -25.042 -9.104 2.697 1.00 73.94 234 GLY A C 1
ATOM 1827 O O . GLY A 1 234 ? -24.860 -8.814 3.882 1.00 73.94 234 GLY A O 1
ATOM 1828 N N . VAL A 1 235 ? -24.976 -8.210 1.717 1.00 77.00 235 VAL A N 1
ATOM 1829 C CA . VAL A 1 235 ? -24.864 -6.767 1.940 1.00 77.00 235 VAL A CA 1
ATOM 1830 C C . VAL A 1 235 ? -26.232 -6.163 1.643 1.00 77.00 235 VAL A C 1
ATOM 1832 O O . VAL A 1 235 ? -26.817 -6.478 0.610 1.00 77.00 235 VAL A O 1
ATOM 1835 N N . ASP A 1 236 ? -26.751 -5.346 2.556 1.00 63.31 236 ASP A N 1
ATOM 1836 C CA . ASP A 1 236 ? -28.003 -4.611 2.358 1.00 63.31 236 ASP A CA 1
ATOM 1837 C C . ASP A 1 236 ? -27.692 -3.253 1.694 1.00 63.31 236 ASP A C 1
ATOM 1839 O O . ASP A 1 236 ? -26.935 -2.473 2.280 1.00 63.31 236 ASP A O 1
ATOM 1843 N N . PRO A 1 237 ? -28.217 -2.963 0.486 1.00 60.25 237 PRO A N 1
ATOM 1844 C CA . PRO A 1 237 ? -27.919 -1.736 -0.253 1.00 60.25 237 PRO A CA 1
ATOM 1845 C C . PRO A 1 237 ? -28.346 -0.440 0.452 1.00 60.25 237 PRO A C 1
ATOM 1847 O O . PRO A 1 237 ? -27.765 0.610 0.187 1.00 60.25 237 PRO A O 1
ATOM 1850 N N . GLU A 1 238 ? -29.345 -0.477 1.337 1.00 52.59 238 GLU A N 1
ATOM 1851 C CA . GLU A 1 238 ? -29.946 0.745 1.898 1.00 52.59 238 GLU A CA 1
ATOM 1852 C C . GLU A 1 238 ? -29.301 1.200 3.217 1.00 52.59 238 GLU A C 1
ATOM 1854 O O . GLU A 1 238 ? -29.410 2.366 3.599 1.00 52.59 238 GLU A O 1
ATOM 1859 N N . THR A 1 239 ? -28.567 0.316 3.901 1.00 54.56 239 THR A N 1
ATOM 1860 C CA . THR A 1 239 ? -27.918 0.590 5.200 1.00 54.56 239 THR A CA 1
ATOM 1861 C C . THR A 1 239 ? -26.385 0.649 5.113 1.00 54.56 239 THR A C 1
ATOM 1863 O O . THR A 1 239 ? -25.683 0.546 6.125 1.00 54.56 239 THR A O 1
ATOM 1866 N N . LEU A 1 240 ? -25.860 0.860 3.898 1.00 59.03 240 LEU A N 1
ATOM 1867 C CA . LEU A 1 240 ? -24.436 0.868 3.551 1.00 59.03 240 LEU A CA 1
ATOM 1868 C C . LEU A 1 240 ? -23.633 1.923 4.324 1.00 59.03 240 LEU A C 1
ATOM 1870 O O . LEU A 1 240 ? -23.403 3.045 3.874 1.00 59.03 240 LEU A O 1
ATOM 1874 N N . SER A 1 241 ? -23.104 1.520 5.476 1.00 64.88 241 SER A N 1
ATOM 1875 C CA . SER A 1 241 ? -21.949 2.190 6.067 1.00 64.88 241 SER A CA 1
ATOM 1876 C C . SER A 1 241 ? -20.708 1.766 5.287 1.00 64.88 241 SER A C 1
ATOM 1878 O O . SER A 1 241 ? -20.135 0.705 5.544 1.00 64.88 241 SER A O 1
ATOM 1880 N N . LYS A 1 242 ? -20.335 2.579 4.295 1.00 75.88 242 LYS A N 1
ATOM 1881 C CA . LYS A 1 242 ? -19.098 2.426 3.524 1.00 75.88 242 LYS A CA 1
ATOM 1882 C C . LYS A 1 242 ? -17.900 2.817 4.381 1.00 75.88 242 LYS A C 1
ATOM 1884 O O . LYS A 1 242 ? -17.888 3.874 5.022 1.00 75.88 242 LYS A O 1
ATOM 1889 N N . MET A 1 243 ? -16.875 1.979 4.370 1.00 80.75 243 MET A N 1
ATOM 1890 C CA . MET A 1 243 ? -15.606 2.275 5.025 1.00 80.75 243 MET A CA 1
ATOM 1891 C C . MET A 1 243 ? -14.451 1.991 4.080 1.00 80.75 243 MET A C 1
ATOM 1893 O O . MET A 1 243 ? -14.466 1.004 3.350 1.00 80.75 243 MET A O 1
ATOM 1897 N N . VAL A 1 244 ? -13.441 2.849 4.127 1.00 88.69 244 VAL A N 1
ATOM 1898 C CA . VAL A 1 244 ? -12.191 2.659 3.398 1.00 88.69 244 VAL A CA 1
ATOM 1899 C C . VAL A 1 244 ? -11.125 2.259 4.401 1.00 88.69 244 VAL A C 1
ATOM 1901 O O . VAL A 1 244 ? -11.002 2.861 5.469 1.00 88.69 244 VAL A O 1
ATOM 1904 N N . CYS A 1 245 ? -10.363 1.225 4.073 1.00 85.56 245 CYS A N 1
ATOM 1905 C CA . CYS A 1 245 ? -9.301 0.710 4.920 1.00 85.56 245 CYS A CA 1
ATOM 1906 C C . CYS A 1 245 ? -7.974 0.666 4.176 1.00 85.56 245 CYS A C 1
ATOM 1908 O O . CYS A 1 245 ? -7.894 0.166 3.059 1.00 85.56 245 CYS A O 1
ATOM 1910 N N . HIS A 1 246 ? -6.922 1.112 4.857 1.00 90.19 246 HIS A N 1
ATOM 1911 C CA . HIS A 1 246 ? -5.535 0.942 4.456 1.00 90.19 246 HIS A CA 1
ATOM 1912 C C . HIS A 1 246 ? -4.922 -0.202 5.263 1.00 90.19 246 HIS A C 1
ATOM 1914 O O . HIS A 1 246 ? -4.841 -0.147 6.498 1.00 90.19 246 HIS A O 1
ATOM 1920 N N . LEU A 1 247 ? -4.504 -1.247 4.560 1.00 91.56 247 LEU A N 1
ATOM 1921 C CA . LEU A 1 247 ? -4.008 -2.496 5.123 1.00 91.56 247 LEU A CA 1
ATOM 1922 C C . LEU A 1 247 ? -2.581 -2.743 4.637 1.00 91.56 247 LEU A C 1
ATOM 1924 O O . LEU A 1 247 ? -2.242 -2.445 3.495 1.00 91.56 247 LEU A O 1
ATOM 1928 N N . VAL A 1 248 ? -1.742 -3.309 5.502 1.00 93.69 248 VAL A N 1
ATOM 1929 C CA . VAL A 1 248 ? -0.393 -3.758 5.139 1.00 93.69 248 VAL A CA 1
ATOM 1930 C C . VAL A 1 248 ? -0.234 -5.206 5.563 1.00 93.69 248 VAL A C 1
ATOM 1932 O O . VAL A 1 248 ? -0.110 -5.496 6.755 1.00 93.69 248 VAL A O 1
ATOM 1935 N N . VAL A 1 249 ? -0.220 -6.108 4.590 1.00 94.94 249 VAL A N 1
ATOM 1936 C CA . VAL A 1 249 ? 0.029 -7.537 4.794 1.00 94.94 249 VAL A CA 1
ATOM 1937 C C . VAL A 1 249 ? 1.510 -7.797 4.583 1.00 94.94 249 VAL A C 1
ATOM 1939 O O . VAL A 1 249 ? 2.098 -7.283 3.640 1.00 94.94 249 VAL A O 1
ATOM 1942 N N . TRP A 1 250 ? 2.139 -8.565 5.464 1.00 94.56 250 TRP A N 1
ATOM 1943 C CA . TRP A 1 250 ? 3.512 -9.014 5.277 1.00 94.56 250 TRP A CA 1
ATOM 1944 C C . TRP A 1 250 ? 3.589 -10.526 5.286 1.00 94.56 250 TRP A C 1
ATOM 1946 O O . TRP A 1 250 ? 3.016 -11.172 6.169 1.00 94.56 250 TRP A O 1
ATOM 1956 N N . GLU A 1 251 ? 4.358 -11.074 4.355 1.00 94.88 251 GLU A N 1
ATOM 1957 C CA . GLU A 1 251 ? 4.598 -12.504 4.266 1.00 94.88 251 GLU A CA 1
ATOM 1958 C C . GLU A 1 251 ? 6.065 -12.868 4.024 1.00 94.88 251 GLU A C 1
ATOM 1960 O O . GLU A 1 251 ? 6.848 -12.117 3.449 1.00 94.88 251 GLU A O 1
ATOM 1965 N N . GLN A 1 252 ? 6.438 -14.062 4.476 1.00 93.56 252 GLN A N 1
ATOM 1966 C CA . GLN A 1 252 ? 7.672 -14.749 4.110 1.00 93.56 252 GLN A CA 1
ATOM 1967 C C . GLN A 1 252 ? 7.283 -16.114 3.546 1.00 93.56 252 GLN A C 1
ATOM 1969 O O . GLN A 1 252 ? 7.092 -17.051 4.333 1.00 93.56 252 GLN A O 1
ATOM 1974 N N . PRO A 1 253 ? 7.158 -16.242 2.213 1.00 89.25 253 PRO A N 1
ATOM 1975 C CA . PRO A 1 253 ? 6.744 -17.488 1.572 1.00 89.25 253 PRO A CA 1
ATOM 1976 C C . PRO A 1 253 ? 7.613 -18.680 1.991 1.00 89.25 253 PRO A C 1
ATOM 1978 O O . PRO A 1 253 ? 7.094 -19.701 2.424 1.00 89.25 253 PRO A O 1
ATOM 1981 N N . TRP A 1 254 ? 8.939 -18.506 2.025 1.00 88.44 254 TRP A N 1
ATOM 1982 C CA . TRP A 1 254 ? 9.906 -19.544 2.420 1.00 88.44 254 TRP A CA 1
ATOM 1983 C C . TRP A 1 254 ? 9.834 -19.970 3.896 1.00 88.44 254 TRP A C 1
ATOM 1985 O O . TRP A 1 254 ? 10.452 -20.957 4.284 1.00 88.44 254 TRP A O 1
ATOM 1995 N N . LYS A 1 255 ? 9.102 -19.235 4.742 1.00 92.88 255 LYS A N 1
ATOM 1996 C CA . LYS A 1 255 ? 8.839 -19.606 6.143 1.00 92.88 255 LYS A CA 1
ATOM 1997 C C . LYS A 1 255 ? 7.368 -19.929 6.402 1.00 92.88 255 LYS A C 1
ATOM 1999 O O . LYS A 1 255 ? 7.029 -20.203 7.550 1.00 92.88 255 LYS A O 1
ATOM 2004 N N . ASN A 1 256 ? 6.504 -19.865 5.384 1.00 90.25 256 ASN A N 1
ATOM 2005 C CA . ASN A 1 256 ? 5.049 -19.990 5.511 1.00 90.25 256 ASN A CA 1
ATOM 2006 C C . ASN A 1 256 ? 4.453 -19.069 6.593 1.00 90.25 256 ASN A C 1
ATOM 2008 O O . ASN A 1 256 ? 3.537 -19.446 7.322 1.00 90.25 256 ASN A O 1
ATOM 2012 N N . LYS A 1 257 ? 4.990 -17.849 6.728 1.00 91.94 257 LYS A N 1
ATOM 2013 C CA . LYS A 1 257 ? 4.523 -16.863 7.717 1.00 91.94 257 LYS A CA 1
ATOM 2014 C C . LYS A 1 257 ? 3.803 -15.724 7.019 1.00 91.94 257 LYS A C 1
ATOM 2016 O O . LYS A 1 257 ? 4.369 -15.134 6.104 1.00 91.94 257 LYS A O 1
ATOM 2021 N N . LYS A 1 258 ? 2.601 -15.383 7.491 1.00 92.06 258 LYS A N 1
ATOM 2022 C CA . LYS A 1 258 ? 1.816 -14.225 7.038 1.00 92.06 258 LYS A CA 1
ATOM 2023 C C . LYS A 1 258 ? 1.218 -13.499 8.235 1.00 92.06 258 LYS A C 1
ATOM 2025 O O . LYS A 1 258 ? 0.813 -14.143 9.201 1.00 92.06 258 LYS A O 1
ATOM 2030 N N . GLN A 1 259 ? 1.177 -12.172 8.191 1.00 92.00 259 GLN A N 1
ATOM 2031 C CA . GLN A 1 259 ? 0.534 -11.360 9.226 1.00 92.00 259 GLN A CA 1
ATOM 2032 C C . GLN A 1 259 ? 0.158 -9.978 8.697 1.00 92.00 259 GLN A C 1
ATOM 2034 O O . GLN A 1 259 ? 0.857 -9.407 7.859 1.00 92.00 259 GLN A O 1
ATOM 2039 N N . VAL A 1 260 ? -0.905 -9.403 9.250 1.00 91.69 260 VAL A N 1
ATOM 2040 C CA . VAL A 1 260 ? -1.234 -7.993 9.039 1.00 91.69 260 VAL A CA 1
ATOM 2041 C C . VAL A 1 260 ? -0.341 -7.150 9.953 1.00 91.69 260 VAL A C 1
ATOM 2043 O O . VAL A 1 260 ? -0.325 -7.326 11.170 1.00 91.69 260 VAL A O 1
ATOM 2046 N N . LYS A 1 261 ? 0.465 -6.256 9.370 1.00 86.62 261 LYS A N 1
ATOM 2047 C CA . LYS A 1 261 ? 1.353 -5.343 10.113 1.00 86.62 261 LYS A CA 1
ATOM 2048 C C . LYS A 1 261 ? 0.636 -4.079 10.569 1.00 86.62 261 LYS A C 1
ATOM 2050 O O . LYS A 1 261 ? 0.961 -3.545 11.627 1.00 86.62 261 LYS A O 1
ATOM 2055 N N . LYS A 1 262 ? -0.264 -3.559 9.734 1.00 81.44 262 LYS A N 1
ATOM 2056 C CA . LYS A 1 262 ? -1.023 -2.331 9.987 1.00 81.44 262 LYS A CA 1
ATOM 2057 C C . LYS A 1 262 ? -2.412 -2.465 9.378 1.00 81.44 262 LYS A C 1
ATOM 2059 O O . LYS A 1 262 ? -2.540 -2.937 8.251 1.00 81.44 262 LYS A O 1
ATOM 2064 N N . SER A 1 263 ? -3.412 -1.993 10.106 1.00 84.94 263 SER A N 1
ATOM 2065 C CA . SER A 1 263 ? -4.776 -1.810 9.625 1.00 84.94 263 SER A CA 1
ATOM 2066 C C . SER A 1 263 ? -5.293 -0.469 10.144 1.00 84.94 263 SER A C 1
ATOM 2068 O O . SER A 1 263 ? -5.176 -0.155 11.328 1.00 84.94 263 SER A O 1
ATOM 2070 N N . SER A 1 264 ? -5.793 0.370 9.241 1.00 82.81 264 SER A N 1
ATOM 2071 C CA . SER A 1 264 ? -6.368 1.676 9.568 1.00 82.81 264 SER A CA 1
ATOM 2072 C C . SER A 1 264 ? -7.585 1.904 8.694 1.00 82.81 264 SER A C 1
ATOM 2074 O O . SER A 1 264 ? -7.463 1.863 7.477 1.00 82.81 264 SER A O 1
ATOM 2076 N N . CYS A 1 265 ? -8.738 2.172 9.298 1.00 83.06 265 CYS A N 1
ATOM 2077 C CA . CYS A 1 265 ? -9.989 2.356 8.571 1.00 83.06 265 CYS A CA 1
ATOM 2078 C C . CYS A 1 265 ? -10.643 3.692 8.905 1.00 83.06 265 CYS A C 1
ATOM 2080 O O . CYS A 1 265 ? -10.648 4.118 10.062 1.00 83.06 265 CYS A O 1
ATOM 2082 N N . SER A 1 266 ? -11.235 4.319 7.896 1.00 78.88 266 SER A N 1
ATOM 2083 C CA . SER A 1 266 ? -12.019 5.545 7.992 1.00 78.88 266 SER A CA 1
ATOM 2084 C C . SER A 1 266 ? -13.402 5.322 7.383 1.00 78.88 266 SER A C 1
ATOM 2086 O O . SER A 1 266 ? -13.567 4.674 6.352 1.00 78.88 266 SER A O 1
ATOM 2088 N N . THR A 1 267 ? -14.433 5.851 8.036 1.00 72.88 267 THR A N 1
ATOM 2089 C CA . THR A 1 267 ? -15.776 5.913 7.454 1.00 72.88 267 THR A CA 1
ATOM 2090 C C . THR A 1 267 ? -15.815 7.058 6.451 1.00 72.88 267 THR A C 1
ATOM 2092 O O . THR A 1 267 ? -15.411 8.173 6.795 1.00 72.88 267 THR A O 1
ATOM 2095 N N . LEU A 1 268 ? -16.322 6.815 5.243 1.00 61.78 268 LEU A N 1
ATOM 2096 C CA . LEU A 1 268 ? -16.631 7.899 4.314 1.00 61.78 268 LEU A CA 1
ATOM 2097 C C . LEU A 1 268 ? -17.861 8.631 4.862 1.00 61.78 268 LEU A C 1
ATOM 2099 O O . LEU A 1 268 ? -18.987 8.154 4.742 1.00 61.78 268 LEU A O 1
ATOM 2103 N N . GLU A 1 269 ? -17.644 9.768 5.527 1.00 43.34 269 GLU A N 1
ATOM 2104 C CA . GLU A 1 269 ? -18.738 10.700 5.788 1.00 43.34 269 GLU A CA 1
ATOM 2105 C C . GLU A 1 269 ? -19.250 11.199 4.432 1.00 43.34 269 GLU A C 1
ATOM 2107 O O . GLU A 1 269 ? -18.476 11.727 3.631 1.00 43.34 269 GLU A O 1
ATOM 2112 N N . SER A 1 270 ? -20.550 11.040 4.172 1.00 35.94 270 SER A N 1
ATOM 2113 C CA . SER A 1 270 ? -21.226 11.649 3.026 1.00 35.94 270 SER A CA 1
ATOM 2114 C C . SER A 1 270 ? -20.834 13.131 2.919 1.00 35.94 270 SER A C 1
ATOM 2116 O O . SER A 1 270 ? -20.724 13.795 3.958 1.00 35.94 270 SER A O 1
ATOM 2118 N N . PRO A 1 271 ? -20.614 13.672 1.707 1.00 36.84 271 PRO A N 1
ATOM 2119 C CA . PRO A 1 271 ? -20.039 14.999 1.532 1.00 36.84 271 PRO A CA 1
ATOM 2120 C C . PRO A 1 271 ? -20.867 16.049 2.277 1.00 36.84 271 PRO A C 1
ATOM 2122 O O . PRO A 1 271 ? -21.997 16.369 1.908 1.00 36.84 271 PRO A O 1
ATOM 2125 N N . LYS A 1 272 ? -20.282 16.608 3.342 1.00 33.53 272 LYS A N 1
ATOM 2126 C CA . LYS A 1 272 ? -20.737 17.867 3.927 1.00 33.53 272 LYS A CA 1
ATOM 2127 C C . LYS A 1 272 ? -20.574 18.918 2.838 1.00 33.53 272 LYS A C 1
ATOM 2129 O O . LYS A 1 272 ? -19.448 19.282 2.502 1.00 33.53 272 LYS A O 1
ATOM 2134 N N . LEU A 1 273 ? -21.703 19.361 2.285 1.00 35.97 273 LEU A N 1
ATOM 2135 C CA . LEU A 1 273 ? -21.797 20.480 1.354 1.00 35.97 273 LEU A CA 1
ATOM 2136 C C . LEU A 1 273 ? -20.863 21.600 1.832 1.00 35.97 273 LEU A C 1
ATOM 2138 O O . LEU A 1 273 ? -20.952 22.045 2.981 1.00 35.97 273 LEU A O 1
ATOM 2142 N N . ALA A 1 274 ? -19.921 21.966 0.966 1.00 34.25 274 ALA A N 1
ATOM 2143 C CA . ALA A 1 274 ? -18.836 22.888 1.243 1.00 34.25 274 ALA A CA 1
ATOM 2144 C C . ALA A 1 274 ? -19.329 24.121 2.016 1.00 34.25 274 ALA A C 1
ATOM 2146 O O . ALA A 1 274 ? -20.190 24.87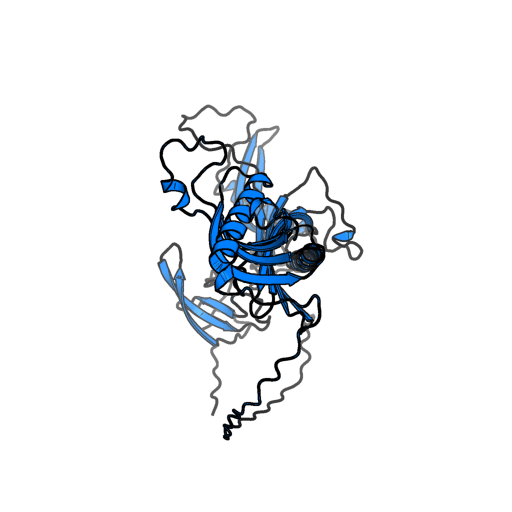0 1.553 1.00 34.25 274 ALA A O 1
ATOM 2147 N N . ARG A 1 275 ? -18.757 24.346 3.205 1.00 39.34 275 ARG A N 1
ATOM 2148 C CA . ARG A 1 275 ? -18.886 25.608 3.939 1.00 39.34 275 ARG A CA 1
ATOM 2149 C C . ARG A 1 275 ? -18.115 26.688 3.188 1.00 39.34 275 ARG A C 1
ATOM 2151 O O . ARG A 1 275 ? -17.004 27.033 3.563 1.00 39.34 275 ARG A O 1
ATOM 2158 N N . ASN A 1 276 ? -18.745 27.245 2.167 1.00 36.72 276 ASN A N 1
ATOM 2159 C CA . ASN A 1 276 ? -18.527 28.623 1.775 1.00 36.72 276 ASN A CA 1
ATOM 2160 C C . ASN A 1 276 ? -19.849 29.344 1.961 1.00 36.72 276 ASN A C 1
ATOM 2162 O O . ASN A 1 276 ? -20.807 29.090 1.238 1.00 36.72 276 ASN A O 1
ATOM 2166 N N . THR A 1 277 ? -19.904 30.190 2.982 1.00 36.00 277 THR A N 1
ATOM 2167 C CA . THR A 1 277 ? -20.482 31.539 2.942 1.00 36.00 277 THR A CA 1
ATOM 2168 C C . THR A 1 277 ? -20.592 32.071 4.366 1.00 36.00 277 THR A C 1
ATOM 2170 O O . THR A 1 277 ? -21.151 31.444 5.266 1.00 36.00 277 THR A O 1
ATOM 2173 N N . SER A 1 278 ? -20.066 33.277 4.564 1.00 46.25 278 SER A N 1
ATOM 2174 C CA . SER A 1 278 ? -20.653 34.204 5.520 1.00 46.25 278 SER A CA 1
ATOM 2175 C C . SER A 1 278 ? -22.147 34.293 5.216 1.00 46.25 278 SER A C 1
ATOM 2177 O O . SER A 1 278 ? -22.493 34.500 4.066 1.00 46.25 278 SER A O 1
ATOM 2179 N N . ILE A 1 279 ? -23.043 34.132 6.191 1.00 40.72 279 ILE A N 1
ATOM 2180 C CA . ILE A 1 279 ? -24.403 34.683 6.112 1.00 40.72 279 ILE A CA 1
ATOM 2181 C C . ILE A 1 279 ? -25.022 34.688 7.513 1.00 40.72 279 ILE A C 1
ATOM 2183 O O . ILE A 1 279 ? -25.221 33.667 8.166 1.00 40.72 279 ILE A O 1
ATOM 2187 N N . LYS A 1 280 ? -25.298 35.920 7.942 1.00 37.72 280 LYS A N 1
ATOM 2188 C CA . LYS A 1 280 ? -26.487 36.391 8.655 1.00 37.72 280 LYS A CA 1
ATOM 2189 C C . LYS A 1 280 ? -27.497 35.300 9.038 1.00 37.72 280 LYS A C 1
ATOM 2191 O O . LYS A 1 280 ? -28.071 34.644 8.176 1.00 37.72 280 LYS A O 1
ATOM 2196 N N . SER A 1 281 ? -27.787 35.245 10.338 1.00 40.38 281 SER A N 1
ATOM 2197 C CA . SER A 1 281 ? -28.998 34.677 10.943 1.00 40.38 281 SER A CA 1
ATOM 2198 C C . SER A 1 281 ? -30.212 34.745 9.999 1.00 40.38 281 SER A C 1
ATOM 2200 O O . SER A 1 281 ? -30.823 35.801 9.821 1.00 40.38 281 SER A O 1
ATOM 2202 N N . LYS A 1 282 ? -30.548 33.615 9.365 1.00 37.97 282 LYS A N 1
ATOM 2203 C CA . LYS A 1 282 ? -31.852 33.394 8.734 1.00 37.97 282 LYS A CA 1
ATOM 2204 C C . LYS A 1 282 ? -32.717 32.628 9.730 1.00 37.97 282 LYS A C 1
ATOM 2206 O O . LYS A 1 282 ? -32.284 31.625 10.291 1.00 37.97 282 LYS A O 1
ATOM 2211 N N . ARG A 1 283 ? -33.930 33.143 9.952 1.00 42.31 283 ARG A N 1
ATOM 2212 C CA . ARG A 1 283 ? -34.961 32.567 10.826 1.00 42.31 283 ARG A CA 1
ATOM 2213 C C . ARG A 1 283 ? -35.139 31.073 10.538 1.00 42.31 283 ARG A C 1
ATOM 2215 O O . ARG A 1 283 ? -35.296 30.683 9.384 1.00 42.31 283 ARG A O 1
ATOM 2222 N N . SER A 1 284 ? -35.126 30.268 11.598 1.00 47.16 284 SER A N 1
ATOM 2223 C CA . SER A 1 284 ? -35.342 28.823 11.545 1.00 47.16 284 SER A CA 1
ATOM 2224 C C . SER A 1 284 ? -36.724 28.499 10.979 1.00 47.16 284 SER A C 1
ATOM 2226 O O . SER A 1 284 ? -37.736 28.969 11.500 1.00 47.16 284 SER A O 1
ATOM 2228 N N . ILE A 1 285 ? -36.755 27.678 9.933 1.00 50.94 285 ILE A N 1
ATOM 2229 C CA . ILE A 1 285 ? -37.975 27.093 9.374 1.00 50.94 285 ILE A CA 1
ATOM 2230 C C . ILE A 1 285 ? -38.548 26.124 10.421 1.00 50.94 285 ILE A C 1
ATOM 2232 O O . ILE A 1 285 ? -37.816 25.290 10.958 1.00 50.94 285 ILE A O 1
ATOM 2236 N N . LEU A 1 286 ? -39.840 26.247 10.742 1.00 47.97 286 LEU A N 1
ATOM 2237 C CA . LEU A 1 286 ? -40.531 25.336 11.660 1.00 47.97 286 LEU A CA 1
ATOM 2238 C C . LEU A 1 286 ? -40.432 23.895 11.133 1.00 47.97 286 LEU A C 1
ATOM 2240 O O . LEU A 1 286 ? -40.852 23.616 10.015 1.00 47.97 286 LEU A O 1
ATOM 2244 N N . GLY A 1 287 ? -39.851 23.000 11.937 1.00 55.84 287 GLY A N 1
ATOM 2245 C CA . GLY A 1 287 ? -39.673 21.580 11.607 1.00 55.84 287 GLY A CA 1
ATOM 2246 C C . GLY A 1 287 ? -38.311 21.196 11.015 1.00 55.84 287 GLY A C 1
ATOM 2247 O O . GLY A 1 287 ? -38.058 20.007 10.835 1.00 55.84 287 GLY A O 1
ATOM 2248 N N . ALA A 1 288 ? -37.408 22.147 10.751 1.00 60.19 288 ALA A N 1
ATOM 2249 C CA . ALA A 1 288 ? -36.044 21.833 10.322 1.00 60.19 288 ALA A CA 1
ATOM 2250 C C . ALA A 1 288 ? -35.184 21.317 11.492 1.00 60.19 288 ALA A C 1
ATOM 2252 O O . ALA A 1 288 ? -35.297 21.788 12.627 1.00 60.19 288 ALA A O 1
ATOM 2253 N N . GLU A 1 289 ? -34.319 20.344 11.211 1.00 62.97 289 GLU A N 1
ATOM 2254 C CA . GLU A 1 289 ? -33.367 19.801 12.179 1.00 62.97 289 GLU A CA 1
ATOM 2255 C C . GLU A 1 289 ? -32.326 20.880 12.530 1.00 62.97 289 GLU A C 1
ATOM 2257 O O . GLU A 1 289 ? -31.599 21.368 11.665 1.00 62.97 289 GLU A O 1
ATOM 2262 N N . SER A 1 290 ? -32.291 21.305 13.797 1.00 65.75 290 SER A N 1
ATOM 2263 C CA . SER A 1 290 ? -31.354 22.323 14.284 1.00 65.75 290 SER A CA 1
ATOM 2264 C C . SER A 1 290 ? -30.216 21.674 15.074 1.00 65.75 290 SER A C 1
ATOM 2266 O O . SER A 1 290 ? -30.461 20.728 15.827 1.00 65.75 290 SER A O 1
ATOM 2268 N N . PRO A 1 291 ? -28.963 22.133 14.911 1.00 58.50 291 PRO A N 1
ATOM 2269 C CA . PRO A 1 291 ? -27.842 21.601 15.675 1.00 58.50 291 PRO A CA 1
ATOM 2270 C C . PRO A 1 291 ? -28.045 21.898 17.165 1.00 58.50 291 PRO A C 1
ATOM 2272 O O . PRO A 1 291 ? -28.244 23.049 17.556 1.00 58.50 291 PRO A O 1
ATOM 2275 N N . ALA A 1 292 ? -28.002 20.856 17.994 1.00 61.00 292 ALA A N 1
ATOM 2276 C CA . ALA A 1 292 ? -28.105 20.975 19.441 1.00 61.00 292 ALA A CA 1
ATOM 2277 C C . ALA A 1 292 ? -26.699 21.087 20.042 1.00 61.00 292 ALA A C 1
ATOM 2279 O O . ALA A 1 292 ? -25.780 20.361 19.659 1.00 61.00 292 ALA A O 1
ATOM 2280 N N . TYR A 1 293 ? -26.513 22.014 20.981 1.00 54.84 293 TYR A N 1
ATOM 2281 C CA . TYR A 1 293 ? -25.217 22.214 21.622 1.00 54.84 293 TYR A CA 1
ATOM 2282 C C . TYR A 1 293 ? -24.862 20.986 22.467 1.00 54.84 293 TYR A C 1
ATOM 2284 O O . TYR A 1 293 ? -25.595 20.635 23.381 1.00 54.84 293 TYR A O 1
ATOM 2292 N N . VAL A 1 294 ? -23.739 20.332 22.162 1.00 56.91 294 VAL A N 1
ATOM 2293 C CA . VAL A 1 294 ? -23.348 19.019 22.717 1.00 56.91 294 VAL A CA 1
ATOM 2294 C C . VAL A 1 294 ? -23.203 19.016 24.250 1.00 56.91 294 VAL A C 1
ATOM 2296 O O . VAL A 1 294 ? -23.409 17.976 24.868 1.00 56.91 294 VAL A O 1
ATOM 2299 N N . ASN A 1 295 ? -22.928 20.172 24.867 1.00 57.16 295 ASN A N 1
ATOM 2300 C CA . ASN A 1 295 ? -22.837 20.329 26.327 1.00 57.16 295 ASN A CA 1
ATOM 2301 C C . ASN A 1 295 ? -24.150 20.817 26.975 1.00 57.16 295 ASN A C 1
ATOM 2303 O O . ASN A 1 295 ? -24.132 21.317 28.099 1.00 57.16 295 ASN A O 1
ATOM 2307 N N . ASP A 1 296 ? -25.286 20.747 26.277 1.00 68.81 296 ASP A N 1
ATOM 2308 C CA . ASP A 1 296 ? -26.587 21.043 26.880 1.00 68.81 296 ASP A CA 1
ATOM 2309 C C . ASP A 1 296 ? -26.870 20.035 28.011 1.00 68.81 296 ASP A C 1
ATOM 2311 O O . ASP A 1 296 ? -26.704 18.824 27.840 1.00 68.81 296 ASP A O 1
ATOM 2315 N N . ARG A 1 297 ? -27.327 20.529 29.169 1.00 65.31 297 ARG A N 1
ATOM 2316 C CA . ARG A 1 297 ? -27.659 19.725 30.359 1.00 65.31 297 ARG A CA 1
ATOM 2317 C C . ARG A 1 297 ? -28.601 18.565 30.020 1.00 65.31 297 ARG A C 1
ATOM 2319 O O . ARG A 1 297 ? -28.488 17.486 30.589 1.00 65.31 297 ARG A O 1
ATOM 2326 N N . LYS A 1 298 ? -29.475 18.762 29.029 1.00 66.25 298 LYS A N 1
ATOM 2327 C CA . LYS A 1 298 ? -30.399 17.732 28.530 1.00 66.25 298 LYS A CA 1
ATOM 2328 C C . LYS A 1 298 ? -29.697 16.564 27.837 1.00 66.25 298 LYS A C 1
ATOM 2330 O O . LYS A 1 298 ? -30.152 15.432 27.953 1.00 66.25 298 LYS A O 1
ATOM 2335 N N . ILE A 1 299 ? -28.603 16.816 27.121 1.00 67.00 299 ILE A N 1
ATOM 2336 C CA . ILE A 1 299 ? -27.812 15.766 26.461 1.00 67.00 299 ILE A CA 1
ATOM 2337 C C . ILE A 1 299 ? -27.033 14.963 27.507 1.00 67.00 299 ILE A C 1
ATOM 2339 O O . ILE A 1 299 ? -26.904 13.746 27.375 1.00 67.00 299 ILE A O 1
ATOM 2343 N N . GLU A 1 300 ? -26.573 15.622 28.570 1.00 66.00 300 GLU A N 1
ATOM 2344 C CA . GLU A 1 300 ? -25.913 14.959 29.696 1.00 66.00 300 GLU A CA 1
ATOM 2345 C C . GLU A 1 300 ? -26.877 14.029 30.451 1.00 66.00 300 GLU A C 1
ATOM 2347 O O . GLU A 1 300 ? -26.552 12.867 30.692 1.00 66.00 300 GLU A O 1
ATOM 2352 N N . GLU A 1 301 ? -28.103 14.490 30.720 1.00 71.56 301 GLU A N 1
ATOM 2353 C CA . GLU A 1 301 ? -29.184 13.681 31.308 1.00 71.56 301 GLU A CA 1
ATOM 2354 C C . GLU A 1 301 ? -29.557 12.483 30.401 1.00 71.56 301 GLU A C 1
ATOM 2356 O O . GLU A 1 301 ? -29.821 11.378 30.882 1.00 71.56 301 GLU A O 1
ATOM 2361 N N . MET A 1 302 ? -29.482 12.646 29.071 1.00 71.81 302 MET A N 1
ATOM 2362 C CA . MET A 1 302 ? -29.703 11.553 28.115 1.00 71.81 302 MET A CA 1
ATOM 2363 C C . MET A 1 302 ? -28.611 10.478 28.144 1.00 71.81 302 MET A C 1
ATOM 2365 O O . MET A 1 302 ? -28.908 9.336 27.796 1.00 71.81 302 MET A O 1
ATOM 2369 N N . LYS A 1 303 ? -27.369 10.770 28.559 1.00 74.31 303 LYS A N 1
ATOM 2370 C CA . LYS A 1 303 ? -26.293 9.757 28.577 1.00 74.31 303 LYS A CA 1
ATOM 2371 C C . LYS A 1 303 ? -26.630 8.574 29.477 1.00 74.31 303 LYS A C 1
ATOM 2373 O O . LYS A 1 303 ? -26.338 7.437 29.107 1.00 74.31 303 LYS A O 1
ATOM 2378 N N . GLN A 1 304 ? -27.259 8.823 30.624 1.00 74.62 304 GLN A N 1
ATOM 2379 C CA . GLN A 1 304 ? -27.668 7.773 31.561 1.00 74.62 304 GLN A CA 1
ATOM 2380 C C . GLN A 1 304 ? -28.789 6.918 30.968 1.00 74.62 304 GLN A C 1
ATOM 2382 O O . GLN A 1 304 ? -28.684 5.692 30.931 1.00 74.62 304 GLN A O 1
ATOM 2387 N N . PHE A 1 305 ? -29.814 7.568 30.411 1.00 81.44 305 PHE A N 1
ATOM 2388 C CA . PHE A 1 305 ? -30.916 6.886 29.736 1.00 81.44 305 PHE A CA 1
ATOM 2389 C C . PHE A 1 305 ? -30.431 6.043 28.546 1.00 81.44 305 PHE A C 1
ATOM 2391 O O . PHE A 1 305 ? -30.814 4.881 28.407 1.00 81.44 305 PHE A O 1
ATOM 2398 N N . LEU A 1 306 ? -29.545 6.598 27.715 1.00 79.75 306 LEU A N 1
ATOM 2399 C CA . LEU A 1 306 ? -28.944 5.899 26.579 1.00 79.75 306 LEU A CA 1
ATOM 2400 C C . LEU A 1 306 ? -28.085 4.724 27.042 1.00 79.75 306 LEU A C 1
ATOM 2402 O O . LEU A 1 306 ? -28.229 3.634 26.502 1.00 79.75 306 LEU A O 1
ATOM 2406 N N . SER A 1 307 ? -27.244 4.908 28.061 1.00 79.62 307 SER A N 1
ATOM 2407 C CA . SER A 1 307 ? -26.419 3.830 28.628 1.00 79.62 307 SER A CA 1
ATOM 2408 C C . SER A 1 307 ? -27.286 2.678 29.148 1.00 79.62 307 SER A C 1
ATOM 2410 O O . SER A 1 307 ? -26.993 1.514 28.873 1.00 79.62 307 SER A O 1
ATOM 2412 N N . HIS A 1 308 ? -28.409 2.986 29.804 1.00 80.56 308 HIS A N 1
ATOM 2413 C CA . HIS A 1 308 ? -29.378 1.990 30.264 1.00 80.56 308 HIS A CA 1
ATOM 2414 C C . HIS A 1 308 ? -30.059 1.252 29.098 1.00 80.56 308 HIS A C 1
ATOM 2416 O O . HIS A 1 308 ? -30.070 0.022 29.061 1.00 80.56 308 HIS A O 1
ATOM 2422 N N . GLN A 1 309 ? -30.578 1.984 28.106 1.00 83.75 309 GLN A N 1
ATOM 2423 C CA . GLN A 1 309 ? -31.215 1.392 26.921 1.00 83.75 309 GLN A CA 1
ATOM 2424 C C . GLN A 1 309 ? -30.241 0.536 26.102 1.00 83.75 309 GLN A C 1
ATOM 2426 O O . GLN A 1 309 ? -30.599 -0.550 25.646 1.00 83.75 309 GLN A O 1
ATOM 2431 N N . LEU A 1 310 ? -28.999 0.993 25.940 1.00 81.06 310 LEU A N 1
ATOM 2432 C CA . LEU A 1 310 ? -27.938 0.251 25.263 1.00 81.06 310 LEU A CA 1
ATOM 2433 C C . LEU A 1 310 ? -27.548 -0.993 26.062 1.00 81.06 310 LEU A C 1
ATOM 2435 O O . LEU A 1 310 ? -27.392 -2.067 25.491 1.00 81.06 310 LEU A O 1
ATOM 2439 N N . THR A 1 311 ? -27.453 -0.901 27.385 1.00 77.69 311 THR A N 1
ATOM 2440 C CA . THR A 1 311 ? -27.200 -2.075 28.229 1.00 77.69 311 THR A CA 1
ATOM 2441 C C . THR A 1 311 ? -28.306 -3.116 28.053 1.00 77.69 311 THR A C 1
ATOM 2443 O O . THR A 1 311 ? -27.999 -4.267 27.754 1.00 77.69 311 THR A O 1
ATOM 2446 N N . ALA A 1 312 ? -29.577 -2.715 28.128 1.00 78.00 312 ALA A N 1
ATOM 2447 C CA . ALA A 1 312 ? -30.719 -3.622 28.001 1.00 78.00 312 ALA A CA 1
ATOM 2448 C C . ALA A 1 312 ? -30.844 -4.273 26.611 1.00 78.00 312 ALA A C 1
ATOM 2450 O O . ALA A 1 312 ? -31.281 -5.414 26.505 1.00 78.00 312 ALA A O 1
ATOM 2451 N N . ARG A 1 313 ? -30.461 -3.561 25.542 1.00 74.62 313 ARG A N 1
ATOM 2452 C CA . ARG A 1 313 ? -30.596 -4.037 24.153 1.00 74.62 313 ARG A CA 1
ATOM 2453 C C . ARG A 1 313 ? -29.360 -4.743 23.600 1.00 74.62 313 ARG A C 1
ATOM 2455 O O . ARG A 1 313 ? -29.437 -5.341 22.532 1.00 74.62 313 ARG A O 1
ATOM 2462 N N . THR A 1 314 ? -28.211 -4.639 24.265 1.00 68.06 314 THR A N 1
ATOM 2463 C CA . THR A 1 314 ? -26.975 -5.295 23.808 1.00 68.06 314 THR A CA 1
ATOM 2464 C C . THR A 1 314 ? -26.865 -6.701 24.377 1.00 68.06 314 THR A C 1
ATOM 2466 O O . THR A 1 314 ? -27.303 -6.950 25.490 1.00 68.06 314 THR A O 1
ATOM 2469 N N . ASN A 1 315 ? -26.196 -7.606 23.665 1.00 65.25 315 ASN A N 1
ATOM 2470 C CA . ASN A 1 315 ? -25.902 -8.963 24.147 1.00 65.25 315 ASN A CA 1
ATOM 2471 C C . ASN A 1 315 ? -24.547 -9.062 24.875 1.00 65.25 315 ASN A C 1
ATOM 2473 O O . ASN A 1 315 ? -24.012 -10.153 25.010 1.00 65.25 315 ASN A O 1
ATOM 2477 N N . SER A 1 316 ? -23.952 -7.935 25.291 1.00 66.25 316 SER A N 1
ATOM 2478 C CA . SER A 1 316 ? -22.755 -7.980 26.143 1.00 66.25 316 SER A CA 1
ATOM 2479 C C . SER A 1 316 ? -23.158 -8.404 27.546 1.00 66.25 316 SER A C 1
ATOM 2481 O O . SER A 1 316 ? -24.189 -7.945 28.036 1.00 66.25 316 SER A O 1
ATOM 2483 N N . ASP A 1 317 ? -22.340 -9.215 28.204 1.00 70.44 317 ASP A N 1
ATOM 2484 C CA . ASP A 1 317 ? -22.509 -9.494 29.629 1.00 70.44 317 ASP A CA 1
ATOM 2485 C C . ASP A 1 317 ? -22.188 -8.261 30.479 1.00 70.44 317 ASP A C 1
ATOM 2487 O O . ASP A 1 317 ? -22.573 -8.209 31.642 1.00 70.44 317 ASP A O 1
ATOM 2491 N N . PHE A 1 318 ? -21.541 -7.248 29.894 1.00 70.56 318 PHE A N 1
ATOM 2492 C CA . PHE A 1 318 ? -21.116 -6.033 30.570 1.00 70.56 318 PHE A CA 1
ATOM 2493 C C . PHE A 1 318 ? -22.093 -4.869 30.386 1.00 70.56 318 PHE A C 1
ATOM 2495 O O . PHE A 1 318 ? -22.719 -4.692 29.332 1.00 70.56 318 PHE A O 1
ATOM 2502 N N . ILE A 1 319 ? -22.190 -4.033 31.418 1.00 75.38 319 ILE A N 1
ATOM 2503 C CA . ILE A 1 319 ? -22.935 -2.774 31.379 1.00 75.38 319 ILE A CA 1
ATOM 2504 C C . ILE A 1 319 ? -22.237 -1.817 30.404 1.00 75.38 319 ILE A C 1
ATOM 2506 O O . ILE A 1 319 ? -21.011 -1.669 30.425 1.00 75.38 319 ILE A O 1
ATOM 2510 N N . LYS A 1 320 ? -23.018 -1.166 29.538 1.00 76.25 320 LYS A N 1
ATOM 2511 C CA . LYS A 1 320 ? -22.532 -0.198 28.547 1.00 76.25 320 LYS A CA 1
ATOM 2512 C C . LYS A 1 320 ? -22.590 1.214 29.113 1.00 76.25 320 LYS A C 1
ATOM 2514 O O . LYS A 1 320 ? -23.586 1.587 29.731 1.00 76.25 320 LYS A O 1
ATOM 2519 N N . GLN A 1 321 ? -21.584 2.027 28.805 1.00 77.50 321 GLN A N 1
ATOM 2520 C CA . GLN A 1 321 ? -21.559 3.441 29.171 1.00 77.50 321 GLN A CA 1
ATOM 2521 C C . GLN A 1 321 ? -21.241 4.330 27.968 1.00 77.50 321 GLN A C 1
ATOM 2523 O O . GLN A 1 321 ? -20.337 4.050 27.177 1.00 77.50 321 GLN A O 1
ATOM 2528 N N . VAL A 1 322 ? -21.987 5.427 27.834 1.00 76.94 322 VAL A N 1
ATOM 2529 C CA . VAL A 1 322 ? -21.707 6.478 26.851 1.00 76.94 322 VAL A CA 1
ATOM 2530 C C . VAL A 1 322 ? -20.524 7.323 27.332 1.00 76.94 322 VAL A C 1
ATOM 2532 O O . VAL A 1 322 ? -20.646 8.095 28.278 1.00 76.94 322 VAL A O 1
ATOM 2535 N N . VAL A 1 323 ? -19.382 7.194 26.655 1.00 70.75 323 VAL A N 1
ATOM 2536 C CA . VAL A 1 323 ? -18.122 7.892 26.969 1.00 70.75 323 VAL A CA 1
ATOM 2537 C C . VAL A 1 323 ? -18.154 9.345 26.491 1.00 70.75 323 VAL A C 1
ATOM 2539 O O . VAL A 1 323 ? -17.640 10.236 27.161 1.00 70.75 323 VAL A O 1
ATOM 2542 N N . ALA A 1 324 ? -18.754 9.603 25.326 1.00 66.56 324 ALA A N 1
ATOM 2543 C CA . ALA A 1 324 ? -18.847 10.948 24.759 1.00 66.56 324 ALA A CA 1
ATOM 2544 C C . ALA A 1 324 ? -20.012 11.073 23.773 1.00 66.56 324 ALA A C 1
ATOM 2546 O O . ALA A 1 324 ? -20.342 10.119 23.071 1.00 66.56 324 ALA A O 1
ATOM 2547 N N . VAL A 1 325 ? -20.586 12.271 23.663 1.00 67.75 325 VAL A N 1
ATOM 2548 C CA . VAL A 1 325 ? -21.520 12.634 22.588 1.00 67.75 325 VAL A CA 1
ATOM 2549 C C . VAL A 1 325 ? -20.726 13.427 21.555 1.00 67.75 325 VAL A C 1
ATOM 2551 O O . VAL A 1 325 ? -20.070 14.402 21.901 1.00 67.75 325 VAL A O 1
ATOM 2554 N N . LEU A 1 326 ? -20.709 12.965 20.307 1.00 68.12 326 LEU A N 1
ATOM 2555 C CA . LEU A 1 326 ? -19.899 13.547 19.232 1.00 68.12 326 LEU A CA 1
ATOM 2556 C C . LEU A 1 326 ? -20.658 14.619 18.456 1.00 68.12 326 LEU A C 1
ATOM 2558 O O . LEU A 1 326 ? -20.079 15.626 18.061 1.00 68.12 326 LEU A O 1
ATOM 2562 N N . ASN A 1 327 ? -21.947 14.386 18.219 1.00 72.06 327 ASN A N 1
ATOM 2563 C CA . ASN A 1 327 ? -22.820 15.310 17.513 1.00 72.06 327 ASN A CA 1
ATOM 2564 C C . ASN A 1 327 ? -24.256 15.134 18.010 1.00 72.06 327 ASN A C 1
ATOM 2566 O O . ASN A 1 327 ? -24.635 14.029 18.403 1.00 72.06 327 ASN A O 1
ATOM 2570 N N . SER A 1 328 ? -25.039 16.207 17.991 1.00 73.00 328 SER A N 1
ATOM 2571 C CA . SER A 1 328 ? -26.444 16.185 18.376 1.00 73.00 328 SER A CA 1
ATOM 2572 C C . SER A 1 328 ? -27.245 17.178 17.544 1.00 73.00 328 SER A C 1
ATOM 2574 O O . SER A 1 328 ? -26.816 18.305 17.295 1.00 73.00 328 SER A O 1
ATOM 2576 N N . SER A 1 329 ? -28.429 16.765 17.130 1.00 78.00 329 SER A N 1
ATOM 2577 C CA . SER A 1 329 ? -29.395 17.584 16.417 1.00 78.00 329 SER A CA 1
ATOM 2578 C C . SER A 1 329 ? -30.784 17.381 17.008 1.00 78.00 329 SER A C 1
ATOM 2580 O O . SER A 1 329 ? -31.095 16.332 17.570 1.00 78.00 329 SER A O 1
ATOM 2582 N N . THR A 1 330 ? -31.627 18.409 16.956 1.00 76.25 330 THR A N 1
ATOM 2583 C CA . THR A 1 330 ? -32.995 18.362 17.481 1.00 76.25 330 THR A CA 1
ATOM 2584 C C . THR A 1 330 ? -33.974 18.900 16.452 1.00 76.25 330 THR A C 1
ATOM 2586 O O . THR A 1 330 ? -33.791 19.982 15.890 1.00 76.25 330 THR A O 1
ATOM 2589 N N . GLN A 1 331 ? -35.053 18.158 16.249 1.00 79.06 331 GLN A N 1
ATOM 2590 C CA . GLN A 1 331 ? -36.154 18.509 15.372 1.00 79.06 331 GLN A CA 1
ATOM 2591 C C . GLN A 1 331 ? -37.441 18.645 16.191 1.00 79.06 331 GLN A C 1
ATOM 2593 O O . GLN A 1 331 ? -37.734 17.822 17.062 1.00 79.06 331 GLN A O 1
ATOM 2598 N N . VAL A 1 332 ? -38.216 19.695 15.927 1.00 75.94 332 VAL A N 1
ATOM 2599 C CA . VAL A 1 332 ? -39.539 19.883 16.534 1.00 75.94 332 VAL A CA 1
ATOM 2600 C C . VAL A 1 332 ? -40.577 19.239 15.614 1.00 75.94 332 VAL A C 1
ATOM 2602 O O . VAL A 1 332 ? -40.743 19.670 14.478 1.00 75.94 332 VAL A O 1
ATOM 2605 N N . VAL A 1 333 ? -41.245 18.200 16.110 1.00 77.19 333 VAL A N 1
ATOM 2606 C CA . VAL A 1 333 ? -42.313 17.430 15.444 1.00 77.19 333 VAL A CA 1
ATOM 2607 C C . VAL A 1 333 ? -43.547 17.417 16.369 1.00 77.19 333 VAL A C 1
ATOM 2609 O O . VAL A 1 333 ? -43.792 18.409 17.054 1.00 77.19 333 VAL A O 1
ATOM 2612 N N . SER A 1 334 ? -44.305 16.317 16.479 1.00 68.94 334 SER A N 1
ATOM 2613 C CA . SER A 1 334 ? -45.237 16.092 17.604 1.00 68.94 334 SER A CA 1
ATOM 2614 C C . SER A 1 334 ? -44.460 15.751 18.892 1.00 68.94 334 SER A C 1
ATOM 2616 O O . SER A 1 334 ? -44.496 14.623 19.380 1.00 68.94 334 SER A O 1
ATOM 2618 N N . GLY A 1 335 ? -43.674 16.712 19.386 1.00 73.38 335 GLY A N 1
ATOM 2619 C CA . GLY A 1 335 ? -42.654 16.539 20.426 1.00 73.38 335 GLY A CA 1
ATOM 2620 C C . GLY A 1 335 ? -41.279 17.039 19.964 1.00 73.38 335 GLY A C 1
ATOM 2621 O O . GLY A 1 335 ? -41.163 17.731 18.953 1.00 73.38 335 GLY A O 1
ATOM 2622 N N . LYS A 1 336 ? -40.214 16.704 20.700 1.00 73.44 336 LYS A N 1
ATOM 2623 C CA . LYS A 1 336 ? -38.828 16.983 20.286 1.00 73.44 336 LYS A CA 1
ATOM 2624 C C . LYS A 1 336 ? -38.125 15.671 19.965 1.00 73.44 336 LYS A C 1
ATOM 2626 O O . LYS A 1 336 ? -38.006 14.819 20.839 1.00 73.44 336 LYS A O 1
ATOM 2631 N N . LEU A 1 337 ? -37.663 15.525 18.729 1.00 73.31 337 LEU A N 1
ATOM 2632 C CA . LEU A 1 337 ? -36.863 14.391 18.284 1.00 73.31 337 LEU A CA 1
ATOM 2633 C C . LEU A 1 337 ? -35.386 14.794 18.303 1.00 73.31 337 LEU A C 1
ATOM 2635 O O . LEU A 1 337 ? -34.975 15.645 17.518 1.00 73.31 337 LEU A O 1
ATOM 2639 N N . THR A 1 338 ? -34.598 14.195 19.194 1.00 76.38 338 THR A N 1
ATOM 2640 C CA . THR A 1 338 ? -33.152 14.443 19.292 1.00 76.38 338 THR A CA 1
ATOM 2641 C C . THR A 1 338 ? -32.382 13.276 18.688 1.00 76.38 338 THR A C 1
ATOM 2643 O O . THR A 1 338 ? -32.525 12.140 19.140 1.00 76.38 338 THR A O 1
ATOM 2646 N N . ARG A 1 339 ? -31.538 13.549 17.693 1.00 76.19 339 ARG A N 1
ATOM 2647 C CA . ARG A 1 339 ? -30.623 12.576 17.095 1.00 76.19 339 ARG A CA 1
ATOM 2648 C C . ARG A 1 339 ? -29.216 12.863 17.599 1.00 76.19 339 ARG A C 1
ATOM 2650 O O . ARG A 1 339 ? -28.691 13.946 17.379 1.00 76.19 339 ARG A O 1
ATOM 2657 N N . ALA A 1 340 ? -28.609 11.898 18.282 1.00 75.62 340 ALA A N 1
ATOM 2658 C CA . ALA A 1 340 ? -27.269 12.043 18.838 1.00 75.62 340 ALA A CA 1
ATOM 2659 C C . ALA A 1 340 ? -26.355 10.903 18.386 1.00 75.62 340 ALA A C 1
ATOM 2661 O O . ALA A 1 340 ? -26.730 9.731 18.445 1.00 75.62 340 ALA A O 1
ATOM 2662 N N . THR A 1 341 ? -25.137 11.252 17.983 1.00 73.19 341 THR A N 1
ATOM 2663 C CA . THR A 1 341 ? -24.062 10.297 17.705 1.00 73.19 341 THR A CA 1
ATOM 2664 C C . THR A 1 341 ? -23.206 10.167 18.954 1.00 73.19 341 THR A C 1
ATOM 2666 O O . THR A 1 341 ? -22.624 11.153 19.411 1.00 73.19 341 THR A O 1
ATOM 2669 N N . VAL A 1 342 ? -23.112 8.961 19.511 1.00 75.06 342 VAL A N 1
ATOM 2670 C CA . VAL A 1 342 ? -22.452 8.714 20.800 1.00 75.06 342 VAL A CA 1
ATOM 2671 C C . VAL A 1 342 ? -21.333 7.680 20.686 1.00 75.06 342 VAL A C 1
ATOM 2673 O O . VAL A 1 342 ? -21.426 6.734 19.909 1.00 75.06 342 VAL A O 1
ATOM 2676 N N . ARG A 1 343 ? -20.267 7.853 21.474 1.00 66.56 343 ARG A N 1
ATOM 2677 C CA . ARG A 1 343 ? -19.236 6.835 21.715 1.00 66.56 343 ARG A CA 1
ATOM 2678 C C . ARG A 1 343 ? -19.627 6.014 22.931 1.00 66.56 343 ARG A C 1
ATOM 2680 O O . ARG A 1 343 ? -19.907 6.584 23.982 1.00 66.56 343 ARG A O 1
ATOM 2687 N N . VAL A 1 344 ? -19.602 4.695 22.790 1.00 75.56 344 VAL A N 1
ATOM 2688 C CA . VAL A 1 344 ? -20.017 3.736 23.820 1.00 75.56 344 VAL A CA 1
ATOM 2689 C C . VAL A 1 344 ? -18.853 2.799 24.116 1.00 75.56 344 VAL A C 1
ATOM 2691 O O . VAL A 1 344 ? -18.127 2.425 23.196 1.00 75.56 344 VAL A O 1
ATOM 2694 N N . ALA A 1 345 ? -18.677 2.431 25.380 1.00 65.44 345 ALA A N 1
ATOM 2695 C CA . ALA A 1 345 ? -17.682 1.459 25.816 1.00 65.44 345 ALA A CA 1
ATOM 2696 C C . ALA A 1 345 ? -18.266 0.492 26.855 1.00 65.44 345 ALA A C 1
ATOM 2698 O O . ALA A 1 345 ? -19.278 0.789 27.501 1.00 65.44 345 ALA A O 1
ATOM 2699 N N . ASP A 1 346 ? -17.615 -0.660 27.000 1.00 65.94 346 ASP A N 1
ATOM 2700 C CA . ASP A 1 346 ? -17.967 -1.676 27.989 1.00 65.94 346 ASP A CA 1
ATOM 2701 C C . ASP A 1 346 ? -17.297 -1.332 29.316 1.00 65.94 346 ASP A C 1
ATOM 2703 O O . ASP A 1 346 ? -16.102 -1.020 29.379 1.00 65.94 346 ASP A O 1
ATOM 2707 N N . THR A 1 347 ? -18.093 -1.373 30.377 1.00 69.56 347 THR A N 1
ATOM 2708 C CA . THR A 1 347 ? -17.589 -1.226 31.739 1.00 69.56 347 THR A CA 1
ATOM 2709 C C . THR A 1 347 ? -17.084 -2.567 32.270 1.00 69.56 347 THR A C 1
ATOM 2711 O O . THR A 1 347 ? -17.285 -3.619 31.669 1.00 69.56 347 THR A O 1
ATOM 2714 N N . ASN A 1 348 ? -16.425 -2.539 33.420 1.00 66.31 348 ASN A N 1
ATOM 2715 C CA . ASN A 1 348 ? -16.007 -3.726 34.161 1.00 66.31 348 ASN A CA 1
ATOM 2716 C C . ASN A 1 348 ? -17.150 -4.415 34.940 1.00 66.31 348 ASN A C 1
ATOM 2718 O O . ASN A 1 348 ? -16.894 -5.418 35.601 1.00 66.31 348 ASN A O 1
ATOM 2722 N N . CYS A 1 349 ? -18.382 -3.899 34.888 1.00 71.94 349 CYS A N 1
ATOM 2723 C CA . CYS A 1 349 ? -19.532 -4.468 35.589 1.00 71.94 349 CYS A CA 1
ATOM 2724 C C . CYS A 1 349 ? -20.301 -5.448 34.711 1.00 71.94 349 CYS A C 1
ATOM 2726 O O . CYS A 1 349 ? -20.667 -5.110 33.585 1.00 71.94 349 CYS A O 1
ATOM 2728 N N . LEU A 1 350 ? -20.627 -6.617 35.262 1.00 71.00 350 LEU A N 1
ATOM 2729 C CA . LEU A 1 350 ? -21.543 -7.567 34.637 1.00 71.00 350 LEU A CA 1
ATOM 2730 C C . LEU A 1 350 ? -22.999 -7.161 34.891 1.00 71.00 350 LEU A C 1
ATOM 2732 O O . LEU A 1 350 ? -23.344 -6.710 35.978 1.00 71.00 350 LEU A O 1
ATOM 2736 N N . LYS A 1 351 ? -23.884 -7.399 33.925 1.00 75.44 351 LYS A N 1
ATOM 2737 C CA . LYS A 1 351 ? -25.335 -7.185 34.054 1.00 75.44 351 LYS A CA 1
ATOM 2738 C C . LYS A 1 351 ? -25.978 -8.039 35.141 1.00 75.44 351 LYS A C 1
ATOM 2740 O O . LYS A 1 351 ? -27.022 -7.673 35.666 1.00 75.44 351 LYS A O 1
ATOM 2745 N N . SER A 1 352 ? -25.380 -9.191 35.436 1.00 69.75 352 SER A N 1
ATOM 2746 C CA . SER A 1 352 ? -25.824 -10.103 36.490 1.00 69.75 352 SER A CA 1
ATOM 2747 C C . SER A 1 352 ? -25.456 -9.617 37.892 1.00 69.75 352 SER A C 1
ATOM 2749 O O . SER A 1 352 ? -25.981 -10.136 38.874 1.00 69.75 352 SER A O 1
ATOM 2751 N N . GLU A 1 353 ? -24.536 -8.659 38.008 1.00 68.94 353 GLU A N 1
ATOM 2752 C CA . GLU A 1 353 ? -24.169 -8.067 39.286 1.00 68.94 353 GLU A CA 1
ATOM 2753 C C . GLU A 1 353 ? -25.073 -6.855 39.545 1.00 68.94 353 GLU A C 1
ATOM 2755 O O . GLU A 1 353 ? -25.031 -5.873 38.810 1.00 68.94 353 GLU A O 1
ATOM 2760 N N . ASN A 1 354 ? -25.888 -6.907 40.605 1.00 60.88 354 ASN A N 1
ATOM 2761 C CA . ASN A 1 354 ? -26.687 -5.771 41.092 1.00 60.88 354 ASN A CA 1
ATOM 2762 C C . ASN A 1 354 ? -25.778 -4.689 41.722 1.00 60.88 354 ASN A C 1
ATOM 2764 O O . ASN A 1 354 ? -25.893 -4.377 42.907 1.00 60.88 354 ASN A O 1
ATOM 2768 N N . ARG A 1 355 ? -24.827 -4.148 40.954 1.00 62.56 355 ARG A N 1
ATOM 2769 C CA . ARG A 1 355 ? -24.007 -2.997 41.348 1.00 62.56 355 ARG A CA 1
ATOM 2770 C C . ARG A 1 355 ? -24.632 -1.704 40.851 1.00 62.56 355 ARG A C 1
ATOM 2772 O O . ARG A 1 355 ? -25.294 -1.672 39.813 1.00 62.56 355 ARG A O 1
ATOM 2779 N N . ASN A 1 356 ? -24.375 -0.618 41.574 1.00 59.81 356 ASN A N 1
ATOM 2780 C CA . ASN A 1 356 ? -24.772 0.706 41.119 1.00 59.81 356 ASN A CA 1
ATOM 2781 C C . ASN A 1 356 ? -23.983 1.089 39.850 1.00 59.81 356 ASN A C 1
ATOM 2783 O O . ASN A 1 356 ? -22.755 0.999 39.854 1.00 59.81 356 ASN A O 1
ATOM 2787 N N . PRO A 1 357 ? -24.640 1.591 38.783 1.00 56.25 357 PRO A N 1
ATOM 2788 C CA . PRO A 1 357 ? -23.968 1.988 37.538 1.00 56.25 357 PRO A CA 1
ATOM 2789 C C . PRO A 1 357 ? -22.881 3.062 37.702 1.00 56.25 357 PRO A C 1
ATOM 2791 O O . PRO A 1 357 ? -22.029 3.215 36.832 1.00 56.25 357 PRO A O 1
ATOM 2794 N N . SER A 1 358 ? -22.911 3.815 38.804 1.00 56.03 358 SER A N 1
ATOM 2795 C CA . SER A 1 358 ? -21.908 4.821 39.167 1.00 56.03 358 SER A CA 1
ATOM 2796 C C . SER A 1 358 ? -20.589 4.237 39.690 1.00 56.03 358 SER A C 1
ATOM 2798 O O . SER A 1 358 ? -19.618 4.976 39.800 1.00 56.03 358 SER A O 1
ATOM 2800 N N . GLU A 1 359 ? -20.544 2.942 40.014 1.00 54.78 359 GLU A N 1
ATOM 2801 C CA . GLU A 1 359 ? -19.356 2.227 40.517 1.00 54.78 359 GLU A CA 1
ATOM 2802 C C . GLU A 1 359 ? -18.647 1.416 39.415 1.00 54.78 359 GLU A C 1
ATOM 2804 O O . GLU A 1 359 ? -17.680 0.697 39.669 1.00 54.78 359 GLU A O 1
ATOM 2809 N N . CYS A 1 360 ? -19.137 1.517 38.179 1.00 61.12 360 CYS A N 1
ATOM 2810 C CA . CYS A 1 360 ? -18.641 0.781 37.027 1.00 61.12 360 CYS A CA 1
ATOM 2811 C C . CYS A 1 360 ? -17.602 1.613 36.265 1.00 61.12 360 CYS A C 1
ATOM 2813 O O . CYS A 1 360 ? -17.894 2.705 35.782 1.00 61.12 360 CYS A O 1
ATOM 2815 N N . ASN A 1 361 ? -16.388 1.079 36.136 1.00 60.19 361 ASN A N 1
ATOM 2816 C CA . ASN A 1 361 ? -15.256 1.726 35.478 1.00 60.19 361 ASN A CA 1
ATOM 2817 C C . ASN A 1 361 ? -15.053 1.199 34.054 1.00 60.19 361 ASN A C 1
ATOM 2819 O O . ASN A 1 361 ? -15.381 0.058 33.729 1.00 60.19 361 ASN A O 1
ATOM 2823 N N . LEU A 1 362 ? -14.459 2.027 33.196 1.00 58.34 362 LEU A N 1
ATOM 2824 C CA . LEU A 1 362 ? -14.023 1.611 31.865 1.00 58.34 362 LEU A CA 1
ATOM 2825 C C . LEU A 1 362 ? -12.838 0.646 32.002 1.00 58.34 362 LEU A C 1
ATOM 2827 O O . LEU A 1 362 ? -11.850 0.964 32.661 1.00 58.34 362 LEU A O 1
ATOM 2831 N N . SER A 1 363 ? -12.940 -0.542 31.403 1.00 52.75 363 SER A N 1
ATOM 2832 C CA . SER A 1 363 ? -11.921 -1.586 31.551 1.00 52.75 363 SER A CA 1
ATOM 2833 C C . SER A 1 363 ? -10.557 -1.141 31.000 1.00 52.75 363 SER A C 1
ATOM 2835 O O . SER A 1 363 ? -10.450 -0.715 29.847 1.00 52.75 363 SER A O 1
ATOM 2837 N N . SER A 1 364 ? -9.486 -1.331 31.783 1.00 53.81 364 SER A N 1
ATOM 2838 C CA . SER A 1 364 ? -8.083 -1.136 31.368 1.00 53.81 364 SER A CA 1
ATOM 2839 C C . SER A 1 364 ? -7.688 -1.972 30.143 1.00 53.81 364 SER A C 1
ATOM 2841 O O . SER A 1 364 ? -6.640 -1.731 29.551 1.00 53.81 364 SER A O 1
ATOM 2843 N N . GLN A 1 365 ? -8.534 -2.926 29.732 1.00 48.78 365 GLN A N 1
ATOM 2844 C CA . GLN A 1 365 ? -8.364 -3.755 28.540 1.00 48.78 365 GLN A CA 1
ATOM 2845 C C . GLN A 1 365 ? -8.277 -2.961 27.226 1.00 48.78 365 GLN A C 1
ATOM 2847 O O . GLN A 1 365 ? -7.687 -3.450 26.262 1.00 48.78 365 GLN A O 1
ATOM 2852 N N . PHE A 1 366 ? -8.790 -1.728 27.192 1.00 52.25 366 PHE A N 1
ATOM 2853 C CA . PHE A 1 366 ? -8.905 -0.912 25.977 1.00 52.25 366 PHE A CA 1
ATOM 2854 C C . PHE A 1 366 ? -7.790 0.134 25.799 1.00 52.25 366 PHE A C 1
ATOM 2856 O O . PHE A 1 366 ? -7.947 1.093 25.040 1.00 52.25 366 PHE A O 1
ATOM 2863 N N . TYR A 1 367 ? -6.655 -0.014 26.489 1.00 57.25 367 TYR A N 1
ATOM 2864 C CA . TYR A 1 367 ? -5.506 0.870 26.294 1.00 57.25 367 TYR A CA 1
ATOM 2865 C C . TYR A 1 367 ? -4.867 0.655 24.910 1.00 57.25 367 TYR A C 1
ATOM 2867 O O . TYR A 1 367 ? -4.293 -0.395 24.632 1.00 57.25 367 TYR A O 1
ATOM 2875 N N . MET A 1 368 ? -4.942 1.679 24.054 1.00 47.28 368 MET A N 1
ATOM 2876 C CA . MET A 1 368 ? -4.421 1.655 22.676 1.00 47.28 368 MET A CA 1
ATOM 2877 C C . MET A 1 368 ? -3.093 2.422 22.506 1.00 47.28 368 MET A C 1
ATOM 2879 O O . MET A 1 368 ? -2.503 2.389 21.429 1.00 47.28 368 MET A O 1
ATOM 2883 N N . GLY A 1 369 ? -2.605 3.113 23.547 1.00 63.72 369 GLY A N 1
ATOM 2884 C CA . GLY A 1 369 ? -1.334 3.853 23.536 1.00 63.72 369 GLY A CA 1
ATOM 2885 C C . GLY A 1 369 ? -1.382 5.223 24.232 1.00 63.72 369 GLY A C 1
ATOM 2886 O O . GLY A 1 369 ? -2.442 5.698 24.630 1.00 63.72 369 GLY A O 1
ATOM 2887 N N . GLY A 1 370 ? -0.216 5.873 24.365 1.00 73.62 370 GLY A N 1
ATOM 2888 C CA . GLY A 1 370 ? -0.051 7.184 25.023 1.00 73.62 370 GLY A CA 1
ATOM 2889 C C . GLY A 1 370 ? 0.146 7.105 26.543 1.00 73.62 370 GLY A C 1
ATOM 2890 O O . GLY A 1 370 ? 0.057 6.033 27.125 1.00 73.62 370 GLY A O 1
ATOM 2891 N N . VAL A 1 371 ? 0.441 8.221 27.215 1.00 78.00 371 VAL A N 1
ATOM 2892 C CA . VAL A 1 371 ? 0.543 8.222 28.689 1.00 78.00 371 VAL A CA 1
ATOM 2893 C C . VAL A 1 371 ? -0.862 8.262 29.280 1.00 78.00 371 VAL A C 1
ATOM 2895 O O . VAL A 1 371 ? -1.572 9.254 29.125 1.00 78.00 371 VAL A O 1
ATOM 2898 N N . SER A 1 372 ? -1.259 7.179 29.940 1.00 73.50 372 SER A N 1
ATOM 2899 C CA . SER A 1 372 ? -2.533 7.068 30.636 1.00 73.50 372 SER A CA 1
ATOM 2900 C C . SER A 1 372 ? -2.473 7.827 31.958 1.00 73.50 372 SER A C 1
ATOM 2902 O O . SER A 1 372 ? -1.605 7.568 32.794 1.00 73.50 372 SER A O 1
ATOM 2904 N N . HIS A 1 373 ? -3.403 8.759 32.146 1.00 72.88 373 HIS A N 1
ATOM 2905 C CA . HIS A 1 373 ? -3.591 9.493 33.396 1.00 72.88 373 HIS A CA 1
ATOM 2906 C C . HIS A 1 373 ? -5.048 9.334 33.849 1.00 72.88 373 HIS A C 1
ATOM 2908 O O . HIS A 1 373 ? -5.863 10.235 33.644 1.00 72.88 373 HIS A O 1
ATOM 2914 N N . PRO A 1 374 ? -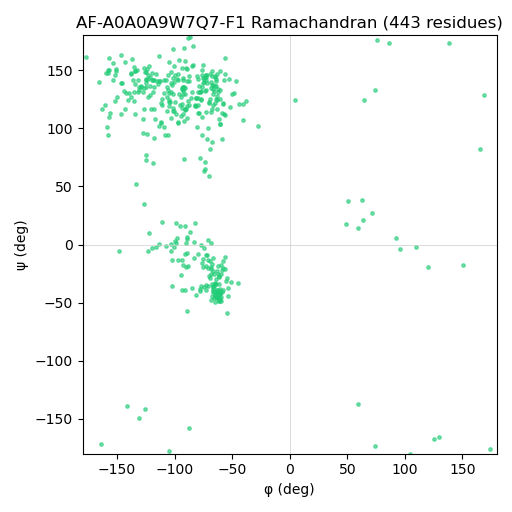5.424 8.139 34.344 1.00 66.19 374 PRO A N 1
ATOM 2915 C CA . PRO A 1 374 ? -6.783 7.882 34.787 1.00 66.19 374 PRO A CA 1
ATOM 2916 C C . PRO A 1 374 ? -7.114 8.773 35.985 1.00 66.19 374 PRO A C 1
ATOM 2918 O O . PRO A 1 374 ? -6.315 8.933 36.907 1.00 66.19 374 PRO A O 1
ATOM 2921 N N . LEU A 1 375 ? -8.314 9.350 35.970 1.00 56.12 375 LEU A N 1
ATOM 2922 C CA . LEU A 1 375 ? -8.853 10.086 37.109 1.00 56.12 375 LEU A CA 1
ATOM 2923 C C . LEU A 1 375 ? -8.977 9.148 38.319 1.00 56.12 375 LEU A C 1
ATOM 2925 O O . LEU A 1 375 ? -9.224 7.958 38.152 1.00 56.12 375 LEU A O 1
ATOM 2929 N N . ARG A 1 376 ? -8.845 9.680 39.539 1.00 56.25 376 ARG A N 1
ATOM 2930 C CA . ARG A 1 376 ? -8.785 8.884 40.784 1.00 56.25 376 ARG A CA 1
ATOM 2931 C C . ARG A 1 376 ? -9.964 7.916 40.972 1.00 56.25 376 ARG A C 1
ATOM 2933 O O . ARG A 1 376 ? -9.788 6.865 41.565 1.00 56.25 376 ARG A O 1
ATOM 2940 N N . PHE A 1 377 ? -11.141 8.226 40.424 1.00 51.97 377 PHE A N 1
ATOM 2941 C CA . PHE A 1 377 ? -12.299 7.322 40.464 1.00 51.97 377 PHE A CA 1
ATOM 2942 C C . PHE A 1 377 ? -12.132 6.066 39.586 1.00 51.97 377 PHE A C 1
ATOM 2944 O O . PHE A 1 377 ? -12.690 5.018 39.893 1.00 51.97 377 PHE A O 1
ATOM 2951 N N . LEU A 1 378 ? -11.355 6.154 38.500 1.00 53.47 378 LEU A N 1
ATOM 2952 C CA . LEU A 1 378 ? -11.076 5.030 37.599 1.00 53.47 378 LEU A CA 1
ATOM 2953 C C . LEU A 1 378 ? -10.074 4.044 38.208 1.00 53.47 378 LEU A C 1
ATOM 2955 O O . LEU A 1 378 ? -9.955 2.920 37.725 1.00 53.47 378 LEU A O 1
ATOM 2959 N N . CYS A 1 379 ? -9.315 4.482 39.214 1.00 62.91 379 CYS A N 1
ATOM 2960 C CA . CYS A 1 379 ? -8.220 3.727 39.799 1.00 62.91 379 CYS A CA 1
ATOM 2961 C C . CYS A 1 379 ? -7.932 4.236 41.215 1.00 62.91 379 CYS A C 1
ATOM 2963 O O . CYS A 1 379 ? -7.210 5.225 41.387 1.00 62.91 379 CYS A O 1
ATOM 2965 N N . ASP A 1 380 ? -8.529 3.583 42.213 1.00 70.12 380 ASP A N 1
ATOM 2966 C CA . ASP A 1 380 ? -8.418 3.992 43.610 1.00 70.12 380 ASP A CA 1
ATOM 2967 C C . ASP A 1 380 ? -7.012 3.676 44.152 1.00 70.12 380 ASP A C 1
ATOM 2969 O O . ASP A 1 380 ? -6.637 2.507 44.256 1.00 70.12 380 ASP A O 1
ATOM 2973 N N . PRO A 1 381 ? -6.202 4.689 44.506 1.00 69.81 381 PRO A N 1
ATOM 2974 C CA . PRO A 1 381 ? -4.873 4.452 45.042 1.00 69.81 381 PRO A CA 1
ATOM 2975 C C . PRO A 1 381 ? -4.900 3.870 46.462 1.00 69.81 381 PRO A C 1
ATOM 2977 O O . PRO A 1 381 ? -3.841 3.499 46.958 1.00 69.81 381 PRO A O 1
ATOM 2980 N N . ASP A 1 382 ? -6.027 3.876 47.172 1.00 75.62 382 ASP A N 1
ATOM 2981 C CA . ASP A 1 382 ? -6.129 3.443 48.572 1.00 75.62 382 ASP A CA 1
ATOM 2982 C C . ASP A 1 382 ? -6.610 1.984 48.721 1.00 75.62 382 ASP A C 1
ATOM 2984 O O . ASP A 1 382 ? -6.429 1.392 49.784 1.00 75.62 382 ASP A O 1
ATOM 2988 N N . ASN A 1 383 ? -7.131 1.368 47.651 1.00 72.50 383 ASN A N 1
ATOM 2989 C CA . ASN A 1 383 ? -7.640 -0.007 47.647 1.00 72.50 383 ASN A CA 1
ATOM 2990 C C . ASN A 1 383 ? -6.964 -0.855 46.553 1.00 72.50 383 ASN A C 1
ATOM 2992 O O . ASN A 1 383 ? -7.524 -1.088 45.483 1.00 72.50 383 ASN A O 1
ATOM 2996 N N . LEU A 1 384 ? -5.722 -1.274 46.814 1.00 73.06 384 LEU A N 1
ATOM 2997 C CA . LEU A 1 384 ? -4.902 -2.040 45.871 1.00 73.06 384 LEU A CA 1
ATOM 2998 C C . LEU A 1 384 ? -5.265 -3.533 45.890 1.00 73.06 384 LEU A C 1
ATOM 3000 O O . LEU A 1 384 ? -5.180 -4.175 46.935 1.00 73.06 384 LEU A O 1
ATOM 3004 N N . ASP A 1 385 ? -5.581 -4.103 44.727 1.00 68.56 385 ASP A N 1
ATOM 3005 C CA . ASP A 1 385 ? -5.954 -5.517 44.567 1.00 68.56 385 ASP A CA 1
ATOM 3006 C C . ASP A 1 385 ? -5.066 -6.294 43.575 1.00 68.56 385 ASP A C 1
ATOM 3008 O O . ASP A 1 385 ? -5.196 -7.515 43.443 1.00 68.56 385 ASP A O 1
ATOM 3012 N N . HIS A 1 386 ? -4.145 -5.609 42.886 1.00 70.88 386 HIS A N 1
ATOM 3013 C CA . HIS A 1 386 ? -3.355 -6.187 41.805 1.00 70.88 386 HIS A CA 1
ATOM 3014 C C . HIS A 1 386 ? -1.914 -5.662 41.760 1.00 70.88 386 HIS A C 1
ATOM 3016 O O . HIS A 1 386 ? -1.664 -4.457 41.792 1.00 70.88 386 HIS A O 1
ATOM 3022 N N . GLY A 1 387 ? -0.955 -6.584 41.637 1.00 73.44 387 GLY A N 1
ATOM 3023 C CA . GLY A 1 387 ? 0.461 -6.274 41.455 1.00 73.44 387 GLY A CA 1
ATOM 3024 C C . GLY A 1 387 ? 0.841 -6.225 39.977 1.00 73.44 387 GLY A C 1
ATOM 3025 O O . GLY A 1 387 ? 0.475 -7.110 39.208 1.00 73.44 387 GLY A O 1
ATOM 3026 N N . VAL A 1 388 ? 1.613 -5.212 39.584 1.00 80.25 388 VAL A N 1
ATOM 3027 C CA . VAL A 1 388 ? 2.104 -5.049 38.209 1.00 80.25 388 VAL A CA 1
ATOM 3028 C C . VAL A 1 388 ? 3.621 -4.916 38.180 1.00 80.25 388 VAL A C 1
ATOM 3030 O O . VAL A 1 388 ? 4.225 -4.362 39.096 1.00 80.25 388 VAL A O 1
ATOM 3033 N N . LEU A 1 389 ? 4.250 -5.396 37.105 1.00 80.81 389 LEU A N 1
ATOM 3034 C CA . LEU A 1 389 ? 5.695 -5.277 36.929 1.00 80.81 389 LEU A CA 1
ATOM 3035 C C . LEU A 1 389 ? 6.041 -3.970 36.209 1.00 80.81 389 LEU A C 1
ATOM 3037 O O . LEU A 1 389 ? 5.815 -3.830 35.002 1.00 80.81 389 LEU A O 1
ATOM 3041 N N . ILE A 1 390 ? 6.634 -3.030 36.942 1.00 86.12 390 ILE A N 1
ATOM 3042 C CA . ILE A 1 390 ? 7.256 -1.837 36.363 1.00 86.12 390 ILE A CA 1
ATOM 3043 C C . ILE A 1 390 ? 8.635 -2.233 35.826 1.00 86.12 390 ILE A C 1
ATOM 3045 O O . ILE A 1 390 ? 9.451 -2.796 36.547 1.00 86.12 390 ILE A O 1
ATOM 3049 N N . VAL A 1 391 ? 8.895 -1.939 34.553 1.00 87.00 391 VAL A N 1
ATOM 3050 C CA . VAL A 1 391 ? 10.143 -2.301 33.853 1.00 87.00 391 VAL A CA 1
ATOM 3051 C C . VAL A 1 391 ? 10.957 -1.091 33.399 1.00 87.00 391 VAL A C 1
ATOM 3053 O O . VAL A 1 391 ? 12.018 -1.245 32.805 1.00 87.00 391 VAL A O 1
ATOM 3056 N N . GLY A 1 392 ? 10.459 0.123 33.633 1.00 86.75 392 GLY A N 1
ATOM 3057 C CA . GLY A 1 392 ? 11.161 1.344 33.258 1.00 86.75 392 GLY A CA 1
ATOM 3058 C C . GLY A 1 392 ? 10.338 2.605 33.482 1.00 86.75 392 GLY A C 1
ATOM 3059 O O . GLY A 1 392 ? 9.215 2.564 33.988 1.00 86.75 392 GLY A O 1
ATOM 3060 N N . TYR A 1 393 ? 10.895 3.741 33.076 1.00 91.50 393 TYR A N 1
ATOM 3061 C CA . TYR A 1 393 ? 10.254 5.053 33.133 1.00 91.50 393 TYR A CA 1
ATOM 3062 C C . TYR A 1 393 ? 10.691 5.917 31.948 1.00 91.50 393 TYR A C 1
ATOM 3064 O O . TYR A 1 393 ? 11.688 5.632 31.288 1.00 91.50 393 TYR A O 1
ATOM 3072 N N . GLY A 1 394 ? 9.948 6.986 31.673 1.00 88.31 394 GLY A N 1
ATOM 3073 C CA . GLY A 1 394 ? 10.289 7.931 30.613 1.00 88.31 394 GLY A CA 1
ATOM 3074 C C . GLY A 1 394 ? 9.545 9.255 30.730 1.00 88.31 394 GLY A C 1
ATOM 3075 O O . GLY A 1 394 ? 8.884 9.530 31.737 1.00 88.31 394 GLY A O 1
ATOM 3076 N N . VAL A 1 395 ? 9.677 10.087 29.695 1.00 88.75 395 VAL A N 1
ATOM 3077 C CA . VAL A 1 395 ? 8.968 11.364 29.549 1.00 88.75 395 VAL A CA 1
ATOM 3078 C C . VAL A 1 395 ? 8.446 11.471 28.119 1.00 88.75 395 VAL A C 1
ATOM 3080 O O . VAL A 1 395 ? 9.209 11.365 27.163 1.00 88.75 395 VAL A O 1
ATOM 3083 N N . HIS A 1 396 ? 7.137 11.664 27.964 1.00 78.69 396 HIS A N 1
ATOM 3084 C CA . HIS A 1 396 ? 6.482 11.812 26.668 1.00 78.69 396 HIS A CA 1
ATOM 3085 C C . HIS A 1 396 ? 6.151 13.281 26.406 1.00 78.69 396 HIS A C 1
ATOM 3087 O O . HIS A 1 396 ? 5.547 13.934 27.253 1.00 78.69 396 HIS A O 1
ATOM 3093 N N . ARG A 1 397 ? 6.492 13.806 25.227 1.00 77.19 397 ARG A N 1
ATOM 3094 C CA . ARG A 1 397 ? 6.083 15.153 24.806 1.00 77.19 397 ARG A CA 1
ATOM 3095 C C . ARG A 1 397 ? 4.791 15.061 24.000 1.00 77.19 397 ARG A C 1
ATOM 3097 O O . ARG A 1 397 ? 4.779 14.458 22.928 1.00 77.19 397 ARG A O 1
ATOM 3104 N N . THR A 1 398 ? 3.712 15.663 24.491 1.00 63.44 398 THR A N 1
ATOM 3105 C CA . THR A 1 398 ? 2.428 15.659 23.780 1.00 63.44 398 THR A CA 1
ATOM 3106 C C . THR A 1 398 ? 2.536 16.420 22.455 1.00 63.44 398 THR A C 1
ATOM 3108 O O . THR A 1 398 ? 3.126 17.499 22.380 1.00 63.44 398 THR A O 1
ATOM 3111 N N . ARG A 1 399 ? 1.953 15.861 21.388 1.00 49.12 399 ARG A N 1
ATOM 3112 C CA . ARG A 1 399 ? 2.078 16.396 20.019 1.00 49.12 399 ARG A CA 1
ATOM 3113 C C . ARG A 1 399 ? 1.450 17.786 19.847 1.00 49.12 399 ARG A C 1
ATOM 3115 O O . ARG A 1 399 ? 1.979 18.583 19.087 1.00 49.12 399 ARG A O 1
ATOM 3122 N N . PHE A 1 400 ? 0.354 18.068 20.554 1.00 46.78 400 PHE A N 1
ATOM 3123 C CA . PHE A 1 400 ? -0.430 19.299 20.379 1.00 46.78 400 PHE A CA 1
ATOM 3124 C C . PHE A 1 400 ? -0.188 20.350 21.463 1.00 46.78 400 PHE A C 1
ATOM 3126 O O . PHE A 1 400 ? -0.192 21.538 21.177 1.00 46.78 400 PHE A O 1
ATOM 3133 N N . THR A 1 401 ? 0.021 19.927 22.711 1.00 62.19 401 THR A N 1
ATOM 3134 C CA . THR A 1 401 ? 0.215 20.851 23.841 1.00 62.19 401 THR A CA 1
ATOM 3135 C C . THR A 1 401 ? 1.685 21.020 24.227 1.00 62.19 401 THR A C 1
ATOM 3137 O O . THR A 1 401 ? 1.979 21.777 25.144 1.00 62.19 401 THR A O 1
ATOM 3140 N N . HIS A 1 402 ? 2.606 20.305 23.559 1.00 66.56 402 HIS A N 1
ATOM 3141 C CA . HIS A 1 402 ? 4.047 20.250 23.850 1.00 66.56 402 HIS A CA 1
ATOM 3142 C C . HIS A 1 402 ? 4.405 19.996 25.323 1.00 66.56 402 HIS A C 1
ATOM 3144 O O . HIS A 1 402 ? 5.547 20.207 25.731 1.00 66.56 402 HIS A O 1
ATOM 3150 N N . LYS A 1 403 ? 3.452 19.497 26.113 1.00 71.88 403 LYS A N 1
ATOM 3151 C CA . LYS A 1 403 ? 3.600 19.243 27.538 1.00 71.88 403 LYS A CA 1
ATOM 3152 C C . LYS A 1 403 ? 4.421 17.976 27.734 1.00 71.88 403 LYS A C 1
ATOM 3154 O O . LYS A 1 403 ? 4.191 16.967 27.066 1.00 71.88 403 LYS A O 1
ATOM 3159 N N . LEU A 1 404 ? 5.371 18.038 28.657 1.00 79.88 404 LEU A N 1
ATOM 3160 C CA . LEU A 1 404 ? 6.154 16.886 29.084 1.00 79.88 404 LEU A CA 1
ATOM 3161 C C . LEU A 1 404 ? 5.355 16.102 30.130 1.00 79.88 404 LEU A C 1
ATOM 3163 O O . LEU A 1 404 ? 4.981 16.639 31.170 1.00 79.88 404 LEU A O 1
ATOM 3167 N N . LEU A 1 405 ? 5.069 14.839 29.829 1.00 80.75 405 LEU A N 1
ATOM 3168 C CA . LEU A 1 405 ? 4.342 13.907 30.683 1.00 80.75 405 LEU A CA 1
ATOM 3169 C C . LEU A 1 405 ? 5.286 12.781 31.122 1.00 80.75 405 LEU A C 1
ATOM 3171 O O . LEU A 1 405 ? 5.572 11.887 30.320 1.00 80.75 405 LEU A O 1
ATOM 3175 N N . PRO A 1 406 ? 5.806 12.811 32.360 1.00 85.94 406 PRO A N 1
ATOM 3176 C CA . PRO A 1 406 ? 6.542 11.684 32.923 1.00 85.94 406 PRO A CA 1
ATOM 3177 C C . PRO A 1 406 ? 5.642 10.448 33.071 1.00 85.94 406 PRO A C 1
ATOM 3179 O O . PRO A 1 406 ? 4.471 10.561 33.433 1.00 85.94 406 PRO A O 1
ATOM 3182 N N . TYR A 1 407 ? 6.191 9.259 32.813 1.00 85.88 407 TYR A N 1
ATOM 3183 C CA . TYR A 1 407 ? 5.452 7.997 32.915 1.00 85.88 407 TYR A CA 1
ATOM 3184 C C . TYR A 1 407 ? 6.295 6.834 33.457 1.00 85.88 407 TYR A C 1
ATOM 3186 O O . TYR A 1 407 ? 7.525 6.840 33.352 1.00 85.88 407 TYR A O 1
ATOM 3194 N N . TRP A 1 408 ? 5.609 5.837 34.018 1.00 86.75 408 TRP A N 1
ATOM 3195 C CA . TRP A 1 408 ? 6.089 4.485 34.304 1.00 86.75 408 TRP A CA 1
ATOM 3196 C C . TRP A 1 408 ? 5.762 3.553 33.137 1.00 86.75 408 TRP A C 1
ATOM 3198 O O . TRP A 1 408 ? 4.698 3.668 32.527 1.00 86.75 408 TRP A O 1
ATOM 3208 N N . VAL A 1 409 ? 6.664 2.621 32.840 1.00 87.56 409 VAL A N 1
ATOM 3209 C CA . VAL A 1 409 ? 6.457 1.547 31.864 1.00 87.56 409 VAL A CA 1
ATOM 3210 C C . VAL A 1 409 ? 6.104 0.281 32.621 1.00 87.56 409 VAL A C 1
ATOM 3212 O O . VAL A 1 409 ? 6.927 -0.258 33.358 1.00 87.56 409 VAL A O 1
ATOM 3215 N N . ILE A 1 410 ? 4.887 -0.198 32.415 1.00 84.94 410 ILE A N 1
ATOM 3216 C CA . ILE A 1 410 ? 4.363 -1.407 33.037 1.00 84.94 410 ILE A CA 1
ATOM 3217 C C . ILE A 1 410 ? 4.299 -2.500 31.975 1.00 84.94 410 ILE A C 1
ATOM 3219 O O . ILE A 1 410 ? 3.731 -2.297 30.899 1.00 84.94 410 ILE A O 1
ATOM 3223 N N . LYS A 1 411 ? 4.902 -3.657 32.254 1.00 78.19 411 LYS A N 1
ATOM 3224 C CA . LYS A 1 411 ? 4.871 -4.818 31.359 1.00 78.19 411 LYS A CA 1
ATOM 3225 C C . LYS A 1 411 ? 3.561 -5.575 31.553 1.00 78.19 411 LYS A C 1
ATOM 3227 O O . LYS A 1 411 ? 3.243 -5.966 32.672 1.00 78.19 411 LYS A O 1
ATOM 3232 N N . ASN A 1 412 ? 2.825 -5.795 30.465 1.00 68.81 412 ASN A N 1
ATOM 3233 C CA . ASN A 1 412 ? 1.616 -6.614 30.476 1.00 68.81 412 ASN A CA 1
ATOM 3234 C C . ASN A 1 412 ? 1.918 -8.061 30.031 1.00 68.81 412 ASN A C 1
ATOM 3236 O O . ASN A 1 412 ? 2.915 -8.329 29.357 1.00 68.81 412 ASN A O 1
ATOM 3240 N N . SER A 1 413 ? 1.041 -8.997 30.393 1.00 60.25 413 SER A N 1
ATOM 3241 C CA . SER A 1 413 ? 1.092 -10.414 30.020 1.00 60.25 413 SER A CA 1
ATOM 3242 C C . SER A 1 413 ? 0.360 -10.737 28.710 1.00 60.25 413 SER A C 1
ATOM 3244 O O . SER A 1 413 ? 0.501 -11.844 28.200 1.00 60.25 413 SER A O 1
ATOM 3246 N N . TRP A 1 414 ? -0.374 -9.790 28.111 1.00 53.53 414 TRP A N 1
ATOM 3247 C CA . TRP A 1 414 ? -1.200 -10.035 26.909 1.00 53.53 414 TRP A CA 1
ATOM 3248 C C . TRP A 1 414 ? -0.420 -9.985 25.587 1.00 53.53 414 TRP A C 1
ATOM 3250 O O . TRP A 1 414 ? -0.983 -9.835 24.502 1.00 53.53 414 TRP A O 1
ATOM 3260 N N . GLY A 1 415 ? 0.901 -10.121 25.678 1.00 55.38 415 GLY A N 1
ATOM 3261 C CA . GLY A 1 415 ? 1.795 -10.176 24.536 1.00 55.38 415 GLY A CA 1
ATOM 3262 C C . GLY A 1 415 ? 2.055 -8.820 23.868 1.00 55.38 415 GLY A C 1
ATOM 3263 O O . GLY A 1 415 ? 1.478 -7.789 24.218 1.00 55.38 415 GLY A O 1
ATOM 3264 N N . PRO A 1 416 ? 2.944 -8.804 22.864 1.00 64.50 416 PRO A N 1
ATOM 3265 C CA . PRO A 1 416 ? 3.459 -7.576 22.262 1.00 64.50 416 PRO A CA 1
ATOM 3266 C C . PRO A 1 416 ? 2.457 -6.856 21.347 1.00 64.50 416 PRO A C 1
ATOM 3268 O O . PRO A 1 416 ? 2.780 -5.801 20.814 1.00 64.50 416 PRO A O 1
ATOM 3271 N N . ARG A 1 417 ? 1.258 -7.410 21.122 1.00 56.28 417 ARG A N 1
ATOM 3272 C CA . ARG A 1 417 ? 0.229 -6.817 20.246 1.00 56.28 417 ARG A CA 1
ATOM 3273 C C . ARG A 1 417 ? -0.748 -5.893 20.981 1.00 56.28 417 ARG A C 1
ATOM 3275 O O . ARG A 1 417 ? -1.533 -5.219 20.327 1.00 56.28 417 ARG A O 1
ATOM 3282 N N . TRP A 1 418 ? -0.698 -5.847 22.311 1.00 58.84 418 TRP A N 1
ATOM 3283 C CA . TRP A 1 418 ? -1.598 -5.040 23.134 1.00 58.84 418 TRP A CA 1
ATOM 3284 C C . TRP A 1 418 ? -0.935 -3.745 23.620 1.00 58.84 418 TRP A C 1
ATOM 3286 O O . TRP A 1 418 ? 0.248 -3.744 23.959 1.00 58.84 418 TRP A O 1
ATOM 3296 N N . GLY A 1 419 ? -1.680 -2.640 23.697 1.00 69.94 419 GLY A N 1
ATOM 3297 C CA . GLY A 1 419 ? -1.151 -1.365 24.185 1.00 69.94 419 GLY A CA 1
ATOM 3298 C C . GLY A 1 419 ? 0.027 -0.851 23.360 1.00 69.94 419 GLY A C 1
ATOM 3299 O O . GLY A 1 419 ? 0.033 -0.921 22.131 1.00 69.94 419 GLY A O 1
ATOM 3300 N N . ASN A 1 420 ? 1.064 -0.346 24.030 1.00 74.44 420 ASN A N 1
ATOM 3301 C CA . ASN A 1 420 ? 2.260 0.150 23.360 1.00 74.44 420 ASN A CA 1
ATOM 3302 C C . ASN A 1 420 ? 3.309 -0.966 23.230 1.00 74.44 420 ASN A C 1
ATOM 3304 O O . ASN A 1 420 ? 4.299 -0.989 23.956 1.00 74.44 420 ASN A O 1
ATOM 3308 N N . LYS A 1 421 ? 3.062 -1.919 22.322 1.00 78.62 421 LYS A N 1
ATOM 3309 C CA . LYS A 1 421 ? 3.899 -3.115 22.086 1.00 78.62 421 LYS A CA 1
ATOM 3310 C C . LYS A 1 421 ? 4.009 -4.078 23.283 1.00 78.62 421 LYS A C 1
ATOM 3312 O O . LYS A 1 421 ? 5.074 -4.629 23.550 1.00 78.62 421 LYS A O 1
ATOM 3317 N N . GLY A 1 422 ? 2.920 -4.272 24.020 1.00 73.06 422 GLY A N 1
ATOM 3318 C CA . GLY A 1 422 ? 2.853 -5.093 25.236 1.00 73.06 422 GLY A CA 1
ATOM 3319 C C . GLY A 1 422 ? 3.099 -4.320 26.531 1.00 73.06 422 GLY A C 1
ATOM 3320 O O . GLY A 1 422 ? 3.150 -4.920 27.605 1.00 73.06 422 GLY A O 1
ATOM 3321 N N . TYR A 1 423 ? 3.234 -2.995 26.446 1.00 80.12 423 TYR A N 1
ATOM 3322 C CA . TYR A 1 423 ? 3.494 -2.131 27.592 1.00 80.12 423 TYR A CA 1
ATOM 3323 C C . TYR A 1 423 ? 2.370 -1.122 27.810 1.00 80.12 423 TYR A C 1
ATOM 3325 O O . TYR A 1 423 ? 1.831 -0.545 26.861 1.00 80.12 423 TYR A O 1
ATOM 3333 N N . TYR A 1 424 ? 2.059 -0.887 29.080 1.00 81.12 424 TYR A N 1
ATOM 3334 C CA . TYR A 1 424 ? 1.157 0.155 29.550 1.00 81.12 424 TYR A CA 1
ATOM 3335 C C . TYR A 1 424 ? 1.977 1.328 30.093 1.00 81.12 424 TYR A C 1
ATOM 3337 O O . TYR A 1 424 ? 2.890 1.134 30.895 1.00 81.12 424 TYR A O 1
ATOM 3345 N N . MET A 1 425 ? 1.677 2.547 29.641 1.00 84.25 425 MET A N 1
ATOM 3346 C CA . MET A 1 425 ? 2.339 3.758 30.129 1.00 84.25 425 MET A CA 1
ATOM 3347 C C . MET A 1 425 ? 1.413 4.483 31.097 1.00 84.25 425 MET A C 1
ATOM 3349 O O . MET A 1 425 ? 0.423 5.070 30.668 1.00 84.25 425 MET A O 1
ATOM 3353 N N . ALA A 1 426 ? 1.738 4.459 32.386 1.00 83.94 426 ALA A N 1
ATOM 3354 C CA . ALA A 1 426 ? 0.984 5.161 33.423 1.00 83.94 426 ALA A CA 1
ATOM 3355 C C . ALA A 1 426 ? 1.692 6.460 33.804 1.00 83.94 426 ALA A C 1
ATOM 3357 O O . ALA A 1 426 ? 2.916 6.480 33.915 1.00 83.94 426 ALA A O 1
ATOM 3358 N N . TYR A 1 427 ? 0.950 7.541 34.016 1.00 83.81 427 TYR A N 1
ATOM 3359 C CA . TYR A 1 427 ? 1.522 8.806 34.462 1.00 83.81 427 TYR A CA 1
ATOM 3360 C C . TYR A 1 427 ? 2.295 8.648 35.780 1.00 83.81 427 TYR A C 1
ATOM 3362 O O . TYR A 1 427 ? 1.910 7.895 36.677 1.00 83.81 427 TYR A O 1
ATOM 3370 N N . ARG A 1 428 ? 3.418 9.361 35.881 1.00 87.94 428 ARG A N 1
ATOM 3371 C CA . ARG A 1 428 ? 4.353 9.282 37.004 1.00 87.94 428 ARG A CA 1
ATOM 3372 C C . ARG A 1 428 ? 4.488 10.645 37.666 1.00 87.94 428 ARG A C 1
ATOM 3374 O O . ARG A 1 428 ? 5.035 11.557 37.064 1.00 87.94 428 ARG A O 1
ATOM 3381 N N . GLY A 1 429 ? 4.087 10.761 38.930 1.00 82.56 429 GLY A N 1
ATOM 3382 C CA . GLY A 1 429 ? 4.382 11.951 39.741 1.00 82.56 429 GLY A CA 1
ATOM 3383 C C . GLY A 1 429 ? 3.357 12.282 40.821 1.00 82.56 429 GLY A C 1
ATOM 3384 O O . GLY A 1 429 ? 3.690 12.998 41.753 1.00 82.56 429 GLY A O 1
ATOM 3385 N N . ASP A 1 430 ? 2.142 11.744 40.735 1.00 81.56 430 ASP A N 1
ATOM 3386 C CA . ASP A 1 430 ? 1.029 12.059 41.646 1.00 81.56 430 ASP A CA 1
ATOM 3387 C C . ASP A 1 430 ? 0.457 10.827 42.370 1.00 81.56 430 ASP A C 1
ATOM 3389 O O . ASP A 1 430 ? -0.593 10.900 43.002 1.00 81.56 430 ASP A O 1
ATOM 3393 N N . GLY A 1 431 ? 1.131 9.680 42.257 1.00 76.81 431 GLY A N 1
ATOM 3394 C CA . GLY A 1 431 ? 0.634 8.418 42.798 1.00 76.81 431 GLY A CA 1
ATOM 3395 C C . GLY A 1 431 ? -0.559 7.842 42.033 1.00 76.81 431 GLY A C 1
ATOM 3396 O O . GLY A 1 431 ? -1.352 7.113 42.627 1.00 76.81 431 GLY A O 1
ATOM 3397 N N . THR A 1 432 ? -0.691 8.153 40.735 1.00 77.56 432 THR A N 1
ATOM 3398 C CA . THR A 1 432 ? -1.639 7.508 39.809 1.00 77.56 432 THR A CA 1
ATOM 3399 C C . THR A 1 432 ? -1.753 6.007 40.107 1.00 77.56 432 THR A C 1
ATOM 3401 O O . THR A 1 432 ? -0.746 5.294 40.106 1.00 77.56 432 THR A O 1
ATOM 3404 N N . CYS A 1 433 ? -2.978 5.534 40.364 1.00 73.75 433 CYS A N 1
ATOM 3405 C CA . CYS A 1 433 ? -3.292 4.132 40.666 1.00 73.75 433 CYS A CA 1
ATOM 3406 C C . CYS A 1 433 ? -2.591 3.523 41.896 1.00 73.75 433 CYS A C 1
ATOM 3408 O O . CYS A 1 433 ? -2.543 2.306 42.028 1.00 73.75 433 CYS A O 1
ATOM 3410 N N . GLY A 1 434 ? -1.985 4.330 42.770 1.00 79.31 434 GLY A N 1
ATOM 3411 C CA . GLY A 1 434 ? -1.241 3.830 43.928 1.00 79.31 434 GLY A CA 1
ATOM 3412 C C . GLY A 1 434 ? -0.015 2.986 43.560 1.00 79.31 434 GLY A C 1
ATOM 3413 O O . GLY A 1 434 ? 0.496 2.252 44.403 1.00 79.31 434 GLY A O 1
ATOM 3414 N N . LEU A 1 435 ? 0.507 3.128 42.331 1.00 82.19 435 LEU A N 1
ATOM 3415 C CA . LEU A 1 435 ? 1.678 2.391 41.825 1.00 82.19 435 LEU A CA 1
ATOM 3416 C C . LEU A 1 435 ? 2.932 2.549 42.700 1.00 82.19 435 LEU A C 1
ATOM 3418 O O . LEU A 1 435 ? 3.849 1.737 42.635 1.00 82.19 435 LEU A O 1
ATOM 3422 N N . ASN A 1 436 ? 2.986 3.608 43.504 1.00 81.94 436 ASN A N 1
ATOM 3423 C CA . ASN A 1 436 ? 4.086 3.939 44.402 1.00 81.94 436 ASN A CA 1
ATOM 3424 C C . ASN A 1 436 ? 3.855 3.524 45.866 1.00 81.94 436 ASN A C 1
ATOM 3426 O O . ASN A 1 436 ? 4.707 3.824 46.697 1.00 81.94 436 ASN A O 1
ATOM 3430 N N . LYS A 1 437 ? 2.729 2.885 46.209 1.00 80.50 437 LYS A N 1
ATOM 3431 C CA . LYS A 1 437 ? 2.375 2.592 47.610 1.00 80.50 437 LYS A CA 1
ATOM 3432 C C . LYS A 1 437 ? 2.789 1.207 48.105 1.00 80.50 437 LYS A C 1
ATOM 3434 O O . LYS A 1 437 ? 3.001 1.048 49.300 1.00 80.50 437 LYS A O 1
ATOM 3439 N N . ALA A 1 438 ? 2.923 0.226 47.213 1.00 80.75 438 ALA A N 1
ATOM 3440 C CA . ALA A 1 438 ? 3.268 -1.158 47.556 1.00 80.75 438 ALA A CA 1
ATOM 3441 C C . ALA A 1 438 ? 4.364 -1.710 46.626 1.00 80.75 438 ALA A C 1
ATOM 3443 O O . ALA A 1 438 ? 4.200 -2.742 45.980 1.00 80.75 438 ALA A O 1
ATOM 3444 N N . ALA A 1 439 ? 5.473 -0.977 46.502 1.00 80.69 439 ALA A N 1
ATOM 3445 C CA . ALA A 1 439 ? 6.586 -1.378 45.648 1.00 80.69 439 ALA A CA 1
ATOM 3446 C C . ALA A 1 439 ? 7.427 -2.476 46.317 1.00 80.69 439 ALA A C 1
ATOM 3448 O O . ALA A 1 439 ? 7.826 -2.357 47.474 1.00 80.69 439 ALA A O 1
ATOM 3449 N N . THR A 1 440 ? 7.735 -3.532 45.569 1.00 79.06 440 THR A N 1
ATOM 3450 C CA . THR A 1 440 ? 8.666 -4.589 45.980 1.00 79.06 440 THR A CA 1
ATOM 3451 C C . THR A 1 440 ? 9.685 -4.790 44.867 1.00 79.06 440 THR A C 1
ATOM 3453 O O . THR A 1 440 ? 9.322 -4.809 43.691 1.00 79.06 440 THR A O 1
ATOM 3456 N N . SER A 1 441 ? 10.961 -4.918 45.225 1.00 77.69 441 SER A N 1
ATOM 3457 C CA . SER A 1 441 ? 12.061 -5.159 44.288 1.00 77.69 441 SER A CA 1
ATOM 3458 C C . SER A 1 441 ? 12.762 -6.471 44.618 1.00 77.69 441 SER A C 1
ATOM 3460 O O . SER A 1 441 ? 12.973 -6.774 45.789 1.00 77.69 441 SER A O 1
ATOM 3462 N N . ALA A 1 442 ? 13.168 -7.215 43.593 1.00 72.44 442 ALA A N 1
ATOM 3463 C CA . ALA A 1 442 ? 14.089 -8.334 43.751 1.00 72.44 442 ALA A CA 1
ATOM 3464 C C . ALA A 1 442 ? 15.528 -7.835 43.560 1.00 72.44 442 ALA A C 1
ATOM 3466 O O . ALA A 1 442 ? 15.794 -7.076 42.627 1.00 72.44 442 ALA A O 1
ATOM 3467 N N . ILE A 1 443 ? 16.437 -8.263 44.435 1.00 75.94 443 ILE A N 1
ATOM 3468 C CA . ILE A 1 443 ? 17.880 -8.122 44.226 1.00 75.94 443 ILE A CA 1
ATOM 3469 C C . ILE A 1 443 ? 18.317 -9.375 43.468 1.00 75.94 443 ILE A C 1
ATOM 3471 O O . ILE A 1 443 ? 18.019 -10.488 43.897 1.00 75.94 443 ILE A O 1
ATOM 3475 N N . LEU A 1 444 ? 18.942 -9.188 42.309 1.00 61.59 444 LEU A N 1
ATOM 3476 C CA . LEU A 1 444 ? 19.583 -10.265 41.562 1.00 61.59 444 LEU A CA 1
ATOM 3477 C C . LEU A 1 444 ? 21.067 -10.204 41.931 1.00 61.59 444 LEU A C 1
ATOM 3479 O O . LEU A 1 444 ? 21.739 -9.260 41.515 1.00 61.59 444 LEU A O 1
ATOM 3483 N N . GLU A 1 445 ? 21.517 -11.130 42.778 1.00 52.47 445 GLU A N 1
ATOM 3484 C CA . GLU A 1 445 ? 22.944 -11.342 43.071 1.00 52.47 445 GLU A CA 1
ATOM 3485 C C . GLU A 1 445 ? 23.618 -12.179 41.983 1.00 52.47 445 GLU A C 1
ATOM 3487 O O . GLU A 1 445 ? 22.968 -13.129 41.477 1.00 52.47 445 GLU A O 1
#

Nearest PDB structures (foldseek):
  6roa-assembly2_B  TM=8.865E-01  e=1.885E-06  Homo sapiens
  6uio-assembly1_D  TM=8.587E-01  e=1.384E-06  Mus musculus
  3nx0-assembly2_B  TM=8.516E-01  e=1.031E-05  Homo sapiens
  1roa-assembly1_A  TM=8.270E-01  e=2.232E-05  Homo sapiens
  1cew-assembly1_I  TM=8.632E-01  e=2.264E-04  Gallus gallus

pLDDT: mean 71.65, std 19.05, range [22.0, 94.94]